Protein AF-0000000070793196 (afdb_homodimer)

Structure (mmCIF, N/CA/C/O backbone):
data_AF-0000000070793196-model_v1
#
loop_
_entity.id
_entity.type
_entity.pdbx_description
1 polymer 'ABC sugar transporter, permease'
#
loop_
_atom_site.group_PDB
_atom_site.id
_atom_site.type_symbol
_atom_site.label_atom_id
_atom_site.label_alt_id
_atom_site.label_comp_id
_atom_site.label_asym_id
_atom_site.label_entity_id
_atom_site.label_seq_id
_atom_site.pdbx_PDB_ins_code
_atom_site.Cartn_x
_atom_site.Cartn_y
_atom_site.Cartn_z
_atom_site.occupancy
_atom_site.B_iso_or_equiv
_atom_site.auth_seq_id
_atom_site.auth_comp_id
_atom_site.auth_asym_id
_atom_site.auth_atom_id
_atom_site.pdbx_PDB_model_num
ATOM 1 N N . MET A 1 1 ? -20.312 14.836 21.078 1 35.72 1 MET A N 1
ATOM 2 C CA . MET A 1 1 ? -19.266 14.695 20.094 1 35.72 1 MET A CA 1
ATOM 3 C C . MET A 1 1 ? -17.906 14.539 20.766 1 35.72 1 MET A C 1
ATOM 5 O O . MET A 1 1 ? -16.875 14.438 20.078 1 35.72 1 MET A O 1
ATOM 9 N N . TYR A 1 2 ? -17.969 14.922 22.125 1 40.03 2 TYR A N 1
ATOM 10 C CA . TYR A 1 2 ? -16.75 15.055 22.922 1 40.03 2 TYR A CA 1
ATOM 11 C C . TYR A 1 2 ? -16.234 13.688 23.359 1 40.03 2 TYR A C 1
ATOM 13 O O . TYR A 1 2 ? -15.117 13.578 23.875 1 40.03 2 TYR A O 1
ATOM 21 N N . LYS A 1 3 ? -17.188 12.766 23.469 1 43.56 3 LYS A N 1
ATOM 22 C CA . LYS A 1 3 ? -16.828 11.516 24.141 1 43.56 3 LYS A CA 1
ATOM 23 C C . LYS A 1 3 ? -15.891 10.688 23.266 1 43.56 3 LYS A C 1
ATOM 25 O O . LYS A 1 3 ? -15.219 9.773 23.766 1 43.56 3 LYS A O 1
ATOM 30 N N . ILE A 1 4 ? -15.938 10.688 22.078 1 51.81 4 ILE A N 1
ATOM 31 C CA . ILE A 1 4 ? -15.281 9.766 21.156 1 51.81 4 ILE A CA 1
ATOM 32 C C . ILE A 1 4 ? -13.781 10.047 21.125 1 51.81 4 ILE A C 1
ATOM 34 O O . ILE A 1 4 ? -12.977 9.125 21 1 51.81 4 ILE A O 1
ATOM 38 N N . HIS A 1 5 ? -13.312 11.266 21.734 1 58.38 5 HIS A N 1
ATOM 39 C CA . HIS A 1 5 ? -11.977 11.805 21.562 1 58.38 5 HIS A CA 1
ATOM 40 C C . HIS A 1 5 ? -11.008 11.25 22.594 1 58.38 5 HIS A C 1
ATOM 42 O O . HIS A 1 5 ? -9.82 11.062 22.312 1 58.38 5 HIS A O 1
ATOM 48 N N . HIS A 1 6 ? -11.57 10.727 23.672 1 59.88 6 HIS A N 1
ATOM 49 C CA . HIS A 1 6 ? -10.641 10.398 24.734 1 59.88 6 HIS A CA 1
ATOM 50 C C . HIS A 1 6 ? -10.031 9.016 24.531 1 59.88 6 HIS A C 1
ATOM 52 O O . HIS A 1 6 ? -8.859 8.797 24.844 1 59.88 6 HIS A O 1
ATOM 58 N N . TYR A 1 7 ? -10.695 8.188 23.922 1 67.62 7 TYR A N 1
ATOM 59 C CA . TYR A 1 7 ? -10.219 6.82 23.75 1 67.62 7 TYR A CA 1
ATOM 60 C C . TYR A 1 7 ? -9.102 6.758 22.719 1 67.62 7 TYR A C 1
ATOM 62 O O . TYR A 1 7 ? -8.133 6.008 22.875 1 67.62 7 TYR A O 1
ATOM 70 N N . PHE A 1 8 ? -9.125 7.664 21.891 1 76.75 8 PHE A N 1
ATOM 71 C CA . PHE A 1 8 ? -8.102 7.68 20.859 1 76.75 8 PHE A CA 1
ATOM 72 C C . PHE A 1 8 ? -6.758 8.102 21.422 1 76.75 8 PHE A C 1
ATOM 74 O O . PHE A 1 8 ? -5.723 7.516 21.109 1 76.75 8 PHE A O 1
ATOM 81 N N . LEU A 1 9 ? -6.863 8.945 22.344 1 81.38 9 LEU A N 1
ATOM 82 C CA . LEU A 1 9 ? -5.648 9.492 22.938 1 81.38 9 LEU A CA 1
ATOM 83 C C . LEU A 1 9 ? -4.957 8.461 23.812 1 81.38 9 LEU A C 1
ATOM 85 O O . LEU A 1 9 ? -3.729 8.359 23.812 1 81.38 9 LEU A O 1
ATOM 89 N N . PHE A 1 10 ? -5.738 7.602 24.422 1 81.56 10 PHE A N 1
ATOM 90 C CA . PHE A 1 10 ? -5.164 6.609 25.312 1 81.56 10 PHE A CA 1
ATOM 91 C C . PHE A 1 10 ? -4.449 5.516 24.531 1 81.56 10 PHE A C 1
ATOM 93 O O . PHE A 1 10 ? -3.41 5.012 24.969 1 81.56 10 PHE A O 1
ATOM 100 N N . GLY A 1 11 ? -4.941 5.23 23.406 1 84.62 11 GLY A N 1
ATOM 101 C CA . GLY A 1 11 ? -4.352 4.191 22.578 1 84.62 11 GLY A CA 1
ATOM 102 C C . GLY A 1 11 ? -2.945 4.531 22.109 1 84.62 11 GLY A C 1
ATOM 103 O O . GLY A 1 11 ? -2.1 3.643 21.984 1 84.62 11 GLY A O 1
ATOM 104 N N . VAL A 1 12 ? -2.754 5.758 21.922 1 92.56 12 VAL A N 1
ATOM 105 C CA . VAL A 1 12 ? -1.45 6.16 21.406 1 92.56 12 VAL A CA 1
ATOM 106 C C . VAL A 1 12 ? -0.551 6.602 22.562 1 92.56 12 VAL A C 1
ATOM 108 O O . VAL A 1 12 ? 0.672 6.453 22.484 1 92.56 12 VAL A O 1
ATOM 111 N N . LEU A 1 13 ? -1.116 7.043 23.625 1 91.56 13 LEU A N 1
ATOM 112 C CA . LEU A 1 13 ? -0.358 7.57 24.75 1 91.56 13 LEU A CA 1
ATOM 113 C C . LEU A 1 13 ? 0.394 6.453 25.469 1 91.56 13 LEU A C 1
ATOM 115 O O . LEU A 1 13 ? 1.535 6.641 25.906 1 91.56 13 LEU A O 1
ATOM 119 N N . VAL A 1 14 ? -0.171 5.316 25.578 1 90.06 14 VAL A N 1
ATOM 120 C CA . VAL A 1 14 ? 0.427 4.203 26.312 1 90.06 14 VAL A CA 1
ATOM 121 C C . VAL A 1 14 ? 1.71 3.756 25.609 1 90.06 14 VAL A C 1
ATOM 123 O O . VAL A 1 14 ? 2.777 3.717 26.219 1 90.06 14 VAL A O 1
ATOM 126 N N . PRO A 1 15 ? 1.575 3.48 24.359 1 92.25 15 PRO A N 1
ATOM 127 C CA . PRO A 1 15 ? 2.826 3.102 23.688 1 92.25 15 PRO A CA 1
ATOM 128 C C . PRO A 1 15 ? 3.852 4.234 23.672 1 92.25 15 PRO A C 1
ATOM 130 O O . PRO A 1 15 ? 5.055 3.982 23.75 1 92.25 15 PRO A O 1
ATOM 133 N N . PHE A 1 16 ? 3.418 5.43 23.594 1 94.94 16 PHE A N 1
ATOM 134 C CA . PHE A 1 16 ? 4.328 6.566 23.547 1 94.94 16 PHE A CA 1
ATOM 135 C C . PHE A 1 16 ? 5.094 6.691 24.859 1 94.94 16 PHE A C 1
ATOM 137 O O . PHE A 1 16 ? 6.324 6.781 24.875 1 94.94 16 PHE A O 1
ATOM 144 N N . ILE A 1 17 ? 4.395 6.625 25.938 1 94.38 17 ILE A N 1
ATOM 145 C CA . ILE A 1 17 ? 5.008 6.754 27.25 1 94.38 17 ILE A CA 1
ATOM 146 C C . ILE A 1 17 ? 5.918 5.559 27.516 1 94.38 17 ILE A C 1
ATOM 148 O O . ILE A 1 17 ? 7.016 5.711 28.062 1 94.38 17 ILE A O 1
ATOM 152 N N . SER A 1 18 ? 5.465 4.41 27.141 1 93.62 18 SER A N 1
ATOM 153 C CA . SER A 1 18 ? 6.27 3.203 27.312 1 93.62 18 SER A CA 1
ATOM 154 C C . SER A 1 18 ? 7.59 3.303 26.562 1 93.62 18 SER A C 1
ATOM 156 O O . SER A 1 18 ? 8.641 2.93 27.078 1 93.62 18 SER A O 1
ATOM 158 N N . LEU A 1 19 ? 7.559 3.828 25.391 1 94.81 19 LEU A N 1
ATOM 159 C CA . LEU A 1 19 ? 8.758 3.938 24.562 1 94.81 19 LEU A CA 1
ATOM 160 C C . LEU A 1 19 ? 9.703 4.992 25.125 1 94.81 19 LEU A C 1
ATOM 162 O O . LEU A 1 19 ? 10.922 4.797 25.141 1 94.81 19 LEU A O 1
ATOM 166 N N . VAL A 1 20 ? 9.133 6.113 25.484 1 96 20 VAL A N 1
ATOM 167 C CA . VAL A 1 20 ? 9.953 7.18 26.062 1 96 20 VAL A CA 1
ATOM 168 C C . VAL A 1 20 ? 10.664 6.664 27.312 1 96 20 VAL A C 1
ATOM 170 O O . VAL A 1 20 ? 11.859 6.91 27.5 1 96 20 VAL A O 1
ATOM 173 N N . SER A 1 21 ? 9.961 5.941 28.125 1 96.25 21 SER A N 1
ATOM 174 C CA . SER A 1 21 ? 10.555 5.363 29.328 1 96.25 21 SER A CA 1
ATOM 175 C C . SER A 1 21 ? 11.648 4.359 28.969 1 96.25 21 SER A C 1
ATOM 177 O O . SER A 1 21 ? 12.727 4.375 29.562 1 96.25 21 SER A O 1
ATOM 179 N N . LEU A 1 22 ? 11.352 3.576 28 1 94.62 22 LEU A N 1
ATOM 180 C CA . LEU A 1 22 ? 12.305 2.559 27.562 1 94.62 22 LEU A CA 1
ATOM 181 C C . LEU A 1 22 ? 13.594 3.201 27.062 1 94.62 22 LEU A C 1
ATOM 183 O O . LEU A 1 22 ? 14.688 2.812 27.484 1 94.62 22 LEU A O 1
ATOM 187 N N . PHE A 1 23 ? 13.5 4.18 26.234 1 96.12 23 PHE A N 1
ATOM 188 C CA . PHE A 1 23 ? 14.68 4.789 25.625 1 96.12 23 PHE A CA 1
ATOM 189 C C . PHE A 1 23 ? 15.414 5.66 26.641 1 96.12 23 PHE A C 1
ATOM 191 O O . PHE A 1 23 ? 16.641 5.812 26.562 1 96.12 23 PHE A O 1
ATOM 198 N N . THR A 1 24 ? 14.695 6.227 27.594 1 95.31 24 THR A N 1
ATOM 199 C CA . THR A 1 24 ? 15.328 7 28.656 1 95.31 24 THR A CA 1
ATOM 200 C C . THR A 1 24 ? 16.219 6.105 29.531 1 95.31 24 THR A C 1
ATOM 202 O O . THR A 1 24 ? 17.281 6.527 29.984 1 95.31 24 THR A O 1
ATOM 205 N N . ILE A 1 25 ? 15.789 4.898 29.719 1 95.31 25 ILE A N 1
ATOM 206 C CA . ILE A 1 25 ? 16.516 3.951 30.547 1 95.31 25 ILE A CA 1
ATOM 207 C C . ILE A 1 25 ? 17.781 3.486 29.828 1 95.31 25 ILE A C 1
ATOM 209 O O . ILE A 1 25 ? 18.844 3.338 30.438 1 95.31 25 ILE A O 1
ATOM 213 N N . PHE A 1 26 ? 17.719 3.383 28.547 1 94.25 26 PHE A N 1
ATOM 214 C CA . PHE A 1 26 ? 18.812 2.764 27.797 1 94.25 26 PHE A CA 1
ATOM 215 C C . PHE A 1 26 ? 19.75 3.822 27.219 1 94.25 26 PHE A C 1
ATOM 217 O O . PHE A 1 26 ? 20.828 3.502 26.734 1 94.25 26 PHE A O 1
ATOM 224 N N . SER A 1 27 ? 19.328 5.078 27.281 1 92.56 27 SER A N 1
ATOM 225 C CA . SER A 1 27 ? 20.156 6.168 26.781 1 92.56 27 SER A CA 1
ATOM 226 C C . SER A 1 27 ? 20.109 7.379 27.703 1 92.56 27 SER A C 1
ATOM 228 O O . SER A 1 27 ? 19.031 7.953 27.922 1 92.56 27 SER A O 1
ATOM 230 N N . SER A 1 28 ? 21.203 7.871 28.094 1 91.31 28 SER A N 1
ATOM 231 C CA . SER A 1 28 ? 21.281 9.016 28.984 1 91.31 28 SER A CA 1
ATOM 232 C C . SER A 1 28 ? 20.984 10.32 28.266 1 91.31 28 SER A C 1
ATOM 234 O O . SER A 1 28 ? 20.594 11.312 28.891 1 91.31 28 SER A O 1
ATOM 236 N N . ASP A 1 29 ? 21.047 10.305 27.016 1 92.12 29 ASP A N 1
ATOM 237 C CA . ASP A 1 29 ? 20.906 11.539 26.25 1 92.12 29 ASP A CA 1
ATOM 238 C C . ASP A 1 29 ? 19.5 11.664 25.672 1 92.12 29 ASP A C 1
ATOM 240 O O . ASP A 1 29 ? 19.203 12.609 24.953 1 92.12 29 ASP A O 1
ATOM 244 N N . PHE A 1 30 ? 18.672 10.727 26.016 1 94.94 30 PHE A N 1
ATOM 245 C CA . PHE A 1 30 ? 17.391 10.68 25.328 1 94.94 30 PHE A CA 1
ATOM 246 C C . PHE A 1 30 ? 16.547 11.898 25.672 1 94.94 30 PHE A C 1
ATOM 248 O O . PHE A 1 30 ? 15.797 12.391 24.844 1 94.94 30 PHE A O 1
ATOM 255 N N . LEU A 1 31 ? 16.672 12.43 26.844 1 94.25 31 LEU A N 1
ATOM 256 C CA . LEU A 1 31 ? 15.797 13.516 27.266 1 94.25 31 LEU A CA 1
ATOM 257 C C . LEU A 1 31 ? 16.438 14.867 27 1 94.25 31 LEU A C 1
ATOM 259 O O . LEU A 1 31 ? 15.914 15.906 27.406 1 94.25 31 LEU A O 1
ATOM 263 N N . THR A 1 32 ? 17.531 14.906 26.281 1 94 32 THR A N 1
ATOM 264 C CA . THR A 1 32 ? 18.188 16.172 25.969 1 94 32 THR A CA 1
ATOM 265 C C . THR A 1 32 ? 17.391 16.953 24.922 1 94 32 THR A C 1
ATOM 267 O O . THR A 1 32 ? 16.578 16.359 24.188 1 94 32 THR A O 1
ATOM 270 N N . LEU A 1 33 ? 17.578 18.172 24.875 1 93.19 33 LEU A N 1
ATOM 271 C CA . LEU A 1 33 ? 16.906 19.047 23.922 1 93.19 33 LEU A CA 1
ATOM 272 C C . LEU A 1 33 ? 17.312 18.719 22.484 1 93.19 33 LEU A C 1
ATOM 274 O O . LEU A 1 33 ? 16.516 18.828 21.562 1 93.19 33 LEU A O 1
ATOM 278 N N . THR A 1 34 ? 18.547 18.359 22.375 1 93.19 34 THR A N 1
ATOM 279 C CA . THR A 1 34 ? 19.047 18 21.062 1 93.19 34 THR A CA 1
ATOM 280 C C . THR A 1 34 ? 18.328 16.781 20.5 1 93.19 34 THR A C 1
ATOM 282 O O . THR A 1 34 ? 17.938 16.766 19.328 1 93.19 34 THR A O 1
ATOM 285 N N . THR A 1 35 ? 18.156 15.812 21.391 1 95.06 35 THR A N 1
ATOM 286 C CA . THR A 1 35 ? 17.453 14.602 20.984 1 95.06 35 THR A CA 1
ATOM 287 C C . THR A 1 35 ? 16 14.914 20.625 1 95.06 35 THR A C 1
ATOM 289 O O . THR A 1 35 ? 15.508 14.477 19.578 1 95.06 35 THR A O 1
ATOM 292 N N . TRP A 1 36 ? 15.336 15.641 21.312 1 95.62 36 TRP A N 1
ATOM 293 C CA . TRP A 1 36 ? 13.922 15.938 21.062 1 95.62 36 TRP A CA 1
ATOM 294 C C . TRP A 1 36 ? 13.766 16.891 19.891 1 95.62 36 TRP A C 1
ATOM 296 O O . TRP A 1 36 ? 12.75 16.859 19.188 1 95.62 36 TRP A O 1
ATOM 306 N N . ALA A 1 37 ? 14.812 17.75 19.719 1 94.69 37 ALA A N 1
ATOM 307 C CA . ALA A 1 37 ? 14.828 18.547 18.484 1 94.69 37 ALA A CA 1
ATOM 308 C C . ALA A 1 37 ? 14.883 17.641 17.25 1 94.69 37 ALA A C 1
ATOM 310 O O . ALA A 1 37 ? 14.18 17.875 16.281 1 94.69 37 ALA A O 1
ATOM 311 N N . SER A 1 38 ? 15.664 16.625 17.391 1 93.56 38 SER A N 1
ATOM 312 C CA . SER A 1 38 ? 15.781 15.656 16.297 1 93.56 38 SER A CA 1
ATOM 313 C C . SER A 1 38 ? 14.484 14.891 16.094 1 93.56 38 SER A C 1
ATOM 315 O O . SER A 1 38 ? 14.086 14.625 14.961 1 93.56 38 SER A O 1
ATOM 317 N N . ILE A 1 39 ? 13.836 14.57 17.141 1 96.06 39 ILE A N 1
ATOM 318 C CA . ILE A 1 39 ? 12.57 13.844 17.078 1 96.06 39 ILE A CA 1
ATOM 319 C C . ILE A 1 39 ? 11.508 14.719 16.406 1 96.06 39 ILE A C 1
ATOM 321 O O . ILE A 1 39 ? 10.789 14.25 15.516 1 96.06 39 ILE A O 1
ATOM 325 N N . LEU A 1 40 ? 11.5 15.961 16.75 1 95.69 40 LEU A N 1
ATOM 326 C CA . LEU A 1 40 ? 10.523 16.875 16.172 1 95.69 40 LEU A CA 1
ATOM 327 C C . LEU A 1 40 ? 10.797 17.094 14.695 1 95.69 40 LEU A C 1
ATOM 329 O O . LEU A 1 40 ? 9.867 17.188 13.891 1 95.69 40 LEU A O 1
ATOM 333 N N . ALA A 1 41 ? 12.062 17.203 14.375 1 93 41 ALA A N 1
ATOM 334 C CA . ALA A 1 41 ? 12.438 17.359 12.977 1 93 41 ALA A CA 1
ATOM 335 C C . ALA A 1 41 ? 12 16.156 12.141 1 93 41 ALA A C 1
ATOM 337 O O . ALA A 1 41 ? 11.398 16.328 11.078 1 93 41 ALA A O 1
ATOM 338 N N . SER A 1 42 ? 12.219 15 12.688 1 92 42 SER A N 1
ATOM 339 C CA . SER A 1 42 ? 11.836 13.773 11.992 1 92 42 SER A CA 1
ATOM 340 C C . SER A 1 42 ? 10.32 13.633 11.906 1 92 42 SER A C 1
ATOM 342 O O . SER A 1 42 ? 9.789 13.203 10.883 1 92 42 SER A O 1
ATOM 344 N N . ALA A 1 43 ? 9.664 13.969 12.898 1 95.69 43 ALA A N 1
ATOM 345 C CA . ALA A 1 43 ? 8.211 13.875 12.953 1 95.69 43 ALA A CA 1
ATOM 346 C C . ALA A 1 43 ? 7.562 14.805 11.922 1 95.69 43 ALA A C 1
ATOM 348 O O . ALA A 1 43 ? 6.547 14.453 11.312 1 95.69 43 ALA A O 1
ATOM 349 N N . SER A 1 44 ? 8.164 15.93 11.758 1 94.62 44 SER A N 1
ATOM 350 C CA . SER A 1 44 ? 7.578 16.906 10.852 1 94.62 44 SER A CA 1
ATOM 351 C C . SER A 1 44 ? 7.664 16.438 9.398 1 94.62 44 SER A C 1
ATOM 353 O O . SER A 1 44 ? 6.789 16.734 8.586 1 94.62 44 SER A O 1
ATOM 355 N N . ASP A 1 45 ? 8.641 15.656 9.062 1 87.44 45 ASP A N 1
ATOM 356 C CA . ASP A 1 45 ? 8.852 15.188 7.699 1 87.44 45 ASP A CA 1
ATOM 357 C C . ASP A 1 45 ? 7.676 14.328 7.227 1 87.44 45 ASP A C 1
ATOM 359 O O . ASP A 1 45 ? 7.031 14.648 6.223 1 87.44 45 ASP A O 1
ATOM 363 N N . ILE A 1 46 ? 7.301 13.398 8.016 1 91.31 46 ILE A N 1
ATOM 364 C CA . ILE A 1 46 ? 6.215 12.508 7.617 1 91.31 46 ILE A CA 1
ATOM 365 C C . ILE A 1 46 ? 4.898 13.016 8.203 1 91.31 46 ILE A C 1
ATOM 367 O O . ILE A 1 46 ? 3.822 12.734 7.668 1 91.31 46 ILE A O 1
ATOM 371 N N . GLY A 1 47 ? 5.023 13.758 9.258 1 97.69 47 GLY A N 1
ATOM 372 C CA . GLY A 1 47 ? 3.844 14.188 9.984 1 97.69 47 GLY A CA 1
ATOM 373 C C . GLY A 1 47 ? 2.93 15.086 9.172 1 97.69 47 GLY A C 1
ATOM 374 O O . GLY A 1 47 ? 1.708 15.047 9.336 1 97.69 47 GLY A O 1
ATOM 375 N N . ILE A 1 48 ? 3.531 15.875 8.352 1 98.31 48 ILE A N 1
ATOM 376 C CA . ILE A 1 48 ? 2.73 16.781 7.527 1 98.31 4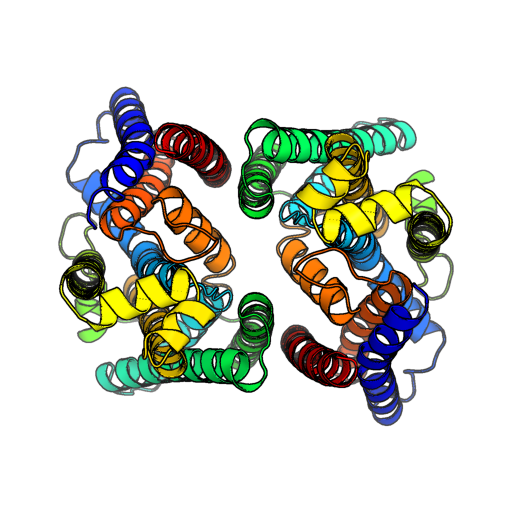8 ILE A CA 1
ATOM 377 C C . ILE A 1 48 ? 1.824 15.969 6.602 1 98.31 48 ILE A C 1
ATOM 379 O O . ILE A 1 48 ? 0.619 16.219 6.531 1 98.31 48 ILE A O 1
ATOM 383 N N . ILE A 1 49 ? 2.377 14.961 6.016 1 97.88 49 ILE A N 1
ATOM 384 C CA . ILE A 1 49 ? 1.592 14.109 5.129 1 97.88 49 ILE A CA 1
ATOM 385 C C . ILE A 1 49 ? 0.523 13.375 5.934 1 97.88 49 ILE A C 1
ATOM 387 O O . ILE A 1 49 ? -0.606 13.203 5.469 1 97.88 49 ILE A O 1
ATOM 391 N N . VAL A 1 50 ? 0.863 12.938 7.105 1 98.62 50 VAL A N 1
ATOM 392 C CA . VAL A 1 50 ? -0.037 12.164 7.957 1 98.62 50 VAL A CA 1
ATOM 393 C C . VAL A 1 50 ? -1.271 13 8.297 1 98.62 50 VAL A C 1
ATOM 395 O O . VAL A 1 50 ? -2.385 12.469 8.359 1 98.62 50 VAL A O 1
ATOM 398 N N . LEU A 1 51 ? -1.073 14.289 8.445 1 98.75 51 LEU A N 1
ATOM 399 C CA . LEU A 1 51 ? -2.188 15.172 8.758 1 98.75 51 LEU A CA 1
ATOM 400 C C . LEU A 1 51 ? -3.188 15.219 7.609 1 98.75 51 LEU A C 1
ATOM 402 O O . LEU A 1 51 ? -4.398 15.172 7.832 1 98.75 51 LEU A O 1
ATOM 406 N N . GLY A 1 52 ? -2.668 15.336 6.395 1 98.62 52 GLY A N 1
ATOM 407 C CA . GLY A 1 52 ? -3.549 15.305 5.238 1 98.62 52 GLY A CA 1
ATOM 408 C C . GLY A 1 52 ? -4.312 14 5.102 1 98.62 52 GLY A C 1
ATOM 409 O O . GLY A 1 52 ? -5.516 14 4.836 1 98.62 52 GLY A O 1
ATOM 410 N N . VAL A 1 53 ? -3.641 12.93 5.312 1 98.62 53 VAL A N 1
ATOM 411 C CA . VAL A 1 53 ? -4.246 11.609 5.211 1 98.62 53 VAL A CA 1
ATOM 412 C C . VAL A 1 53 ? -5.305 11.438 6.297 1 98.62 53 VAL A C 1
ATOM 414 O O . VAL A 1 53 ? -6.359 10.844 6.062 1 98.62 53 VAL A O 1
ATOM 417 N N . THR A 1 54 ? -5.055 11.984 7.477 1 98.44 54 THR A N 1
ATOM 418 C CA . THR A 1 54 ? -6.016 11.906 8.57 1 98.44 54 THR A CA 1
ATOM 419 C C . THR A 1 54 ? -7.316 12.609 8.195 1 98.44 54 THR A C 1
ATOM 421 O O . THR A 1 54 ? -8.406 12.055 8.375 1 98.44 54 THR A O 1
ATOM 424 N N . LEU A 1 55 ? -7.188 13.781 7.652 1 98.69 55 LEU A N 1
ATOM 425 C CA . LEU A 1 55 ? -8.367 14.531 7.234 1 98.69 55 LEU A CA 1
ATOM 426 C C . LEU A 1 55 ? -9.18 13.734 6.215 1 98.69 55 LEU A C 1
ATOM 428 O O . LEU A 1 55 ? -10.406 13.641 6.332 1 98.69 55 LEU A O 1
ATOM 432 N N . LEU A 1 56 ? -8.492 13.242 5.258 1 98.75 56 LEU A N 1
ATOM 433 C CA . LEU A 1 56 ? -9.172 12.539 4.172 1 98.75 56 LEU A CA 1
ATOM 434 C C . LEU A 1 56 ? -9.82 11.258 4.684 1 98.75 56 LEU A C 1
ATOM 436 O O . LEU A 1 56 ? -10.938 10.914 4.273 1 98.75 56 LEU A O 1
ATOM 440 N N . LEU A 1 57 ? -9.141 10.594 5.566 1 98.25 57 LEU A N 1
ATOM 441 C CA . LEU A 1 57 ? -9.688 9.359 6.121 1 98.25 57 LEU A CA 1
ATOM 442 C C . LEU A 1 57 ? -10.914 9.641 6.98 1 98.25 57 LEU A C 1
ATOM 444 O O . LEU A 1 57 ? -11.883 8.883 6.957 1 98.25 57 LEU A O 1
ATOM 448 N N . ILE A 1 58 ? -10.883 10.695 7.734 1 98.06 58 ILE A N 1
ATOM 449 C CA . ILE A 1 58 ? -12.062 11.094 8.508 1 98.06 58 ILE A CA 1
ATOM 450 C C . ILE A 1 58 ? -13.242 11.32 7.562 1 98.06 58 ILE A C 1
ATOM 452 O O . ILE A 1 58 ? -14.383 10.992 7.895 1 98.06 58 ILE A O 1
ATOM 456 N N . GLY A 1 59 ? -12.922 11.852 6.406 1 98.38 59 GLY A N 1
ATOM 457 C CA . GLY A 1 59 ? -13.945 12.078 5.402 1 98.38 59 GLY A CA 1
ATOM 458 C C . GLY A 1 59 ? -14.398 10.805 4.711 1 98.38 59 GLY A C 1
ATOM 459 O O . GLY A 1 59 ? -15.32 10.836 3.889 1 98.38 59 GLY A O 1
ATOM 460 N N . GLY A 1 60 ? -13.75 9.719 4.945 1 97.88 60 GLY A N 1
ATOM 461 C CA . GLY A 1 60 ? -14.188 8.422 4.457 1 97.88 60 GLY A CA 1
ATOM 462 C C . GLY A 1 60 ? -13.508 8.008 3.166 1 97.88 60 GLY A C 1
ATOM 463 O O . GLY A 1 60 ? -14.016 7.148 2.441 1 97.88 60 GLY A O 1
ATOM 464 N N . GLU A 1 61 ? -12.352 8.68 2.846 1 98.19 61 GLU A N 1
ATOM 465 C CA . GLU A 1 61 ? -11.68 8.391 1.581 1 98.19 61 GLU A CA 1
ATOM 466 C C . GLU A 1 61 ? -10.203 8.086 1.801 1 98.19 61 GLU A C 1
ATOM 468 O O . GLU A 1 61 ? -9.625 8.477 2.82 1 98.19 61 GLU A O 1
ATOM 473 N N . PHE A 1 62 ? -9.586 7.336 0.914 1 97.94 62 PHE A N 1
ATOM 474 C CA . PHE A 1 62 ? -8.172 6.992 0.924 1 97.94 62 PHE A CA 1
ATOM 475 C C . PHE A 1 62 ? -7.418 7.762 -0.158 1 97.94 62 PHE A C 1
ATOM 477 O O . PHE A 1 62 ? -7.996 8.117 -1.188 1 97.94 62 PHE A O 1
ATOM 484 N N . ASP A 1 63 ? -6.215 8.016 0.093 1 98.38 63 ASP A N 1
ATOM 485 C CA . ASP A 1 63 ? -5.332 8.539 -0.949 1 98.38 63 ASP A CA 1
ATOM 486 C C . ASP A 1 63 ? -3.986 7.809 -0.94 1 98.38 63 ASP A C 1
ATOM 488 O O . ASP A 1 63 ? -3.082 8.18 -0.188 1 98.38 63 ASP A O 1
ATOM 492 N N . LEU A 1 64 ? -3.779 6.898 -1.849 1 98.38 64 LEU A N 1
ATOM 493 C CA . LEU A 1 64 ? -2.527 6.156 -1.947 1 98.38 64 LEU A CA 1
ATOM 494 C C . LEU A 1 64 ? -1.497 6.93 -2.762 1 98.38 64 LEU A C 1
ATOM 496 O O . LEU A 1 64 ? -0.323 6.551 -2.803 1 98.38 64 LEU A O 1
ATOM 500 N N . SER A 1 65 ? -1.886 8.016 -3.316 1 98.69 65 SER A N 1
ATOM 501 C CA . SER A 1 65 ? -0.983 8.734 -4.211 1 98.69 65 SER A CA 1
ATOM 502 C C . SER A 1 65 ? -0.191 9.797 -3.455 1 98.69 65 SER A C 1
ATOM 504 O O . SER A 1 65 ? 0.618 10.516 -4.047 1 98.69 65 SER A O 1
ATOM 506 N N . VAL A 1 66 ? -0.386 9.891 -2.162 1 98.5 66 VAL A N 1
ATOM 507 C CA . VAL A 1 66 ? 0.201 10.969 -1.378 1 98.5 66 VAL A CA 1
ATOM 508 C C . VAL A 1 66 ? 1.725 10.898 -1.455 1 98.5 66 VAL A C 1
ATOM 510 O O . VAL A 1 66 ? 2.398 11.922 -1.525 1 98.5 66 VAL A O 1
ATOM 513 N N . GLY A 1 67 ? 2.275 9.711 -1.415 1 98.12 67 GLY A N 1
ATOM 514 C CA . GLY A 1 67 ? 3.719 9.562 -1.514 1 98.12 67 GLY A CA 1
ATOM 515 C C . GLY A 1 67 ? 4.273 10 -2.855 1 98.12 67 GLY A C 1
ATOM 516 O O . GLY A 1 67 ? 5.328 10.633 -2.922 1 98.12 67 GLY A O 1
ATOM 517 N N . ALA A 1 68 ? 3.6 9.609 -3.9 1 98.69 68 ALA A N 1
ATOM 518 C CA . ALA A 1 68 ? 4.02 10.008 -5.238 1 98.69 68 ALA A CA 1
ATOM 519 C C . ALA A 1 68 ? 3.869 11.516 -5.43 1 98.69 68 ALA A C 1
ATOM 521 O O . ALA A 1 68 ? 4.711 12.156 -6.066 1 98.69 68 ALA A O 1
ATOM 522 N N . ASN A 1 69 ? 2.77 12.062 -4.926 1 98.75 69 ASN A N 1
ATOM 523 C CA . ASN A 1 69 ? 2.564 13.508 -4.961 1 98.75 69 ASN A CA 1
ATOM 524 C C . ASN A 1 69 ? 3.662 14.242 -4.203 1 98.75 69 ASN A C 1
ATOM 526 O O . ASN A 1 69 ? 4.18 15.258 -4.68 1 98.75 69 ASN A O 1
ATOM 530 N N . PHE A 1 70 ? 4.047 13.727 -3.086 1 98.44 70 PHE A N 1
ATOM 531 C CA . PHE A 1 70 ? 5.16 14.219 -2.283 1 98.44 70 PHE A CA 1
ATOM 532 C C . PHE A 1 70 ? 6.434 14.312 -3.119 1 98.44 70 PHE A C 1
ATOM 534 O O . PHE A 1 70 ? 7.07 15.367 -3.17 1 98.44 70 PHE A O 1
ATOM 541 N N . ALA A 1 71 ? 6.711 13.258 -3.771 1 98.69 71 ALA A N 1
ATOM 542 C CA . ALA A 1 71 ? 7.938 13.188 -4.562 1 98.69 71 ALA A CA 1
ATOM 543 C C . ALA A 1 71 ? 7.863 14.125 -5.77 1 98.69 71 ALA A C 1
ATOM 545 O O . ALA A 1 71 ? 8.781 14.906 -6.012 1 98.69 71 ALA A O 1
ATOM 546 N N . LEU A 1 72 ? 6.758 14.055 -6.488 1 98.75 72 LEU A N 1
ATOM 547 C CA . LEU A 1 72 ? 6.609 14.859 -7.699 1 98.75 72 LEU A CA 1
ATOM 548 C C . LEU A 1 72 ? 6.703 16.344 -7.379 1 98.75 72 LEU A C 1
ATOM 550 O O . LEU A 1 72 ? 7.418 17.094 -8.062 1 98.75 72 LEU A O 1
ATOM 554 N N . SER A 1 73 ? 6.023 16.75 -6.359 1 98.69 73 SER A N 1
ATOM 555 C CA . SER A 1 73 ? 5.98 18.172 -6 1 98.69 73 SER A CA 1
ATOM 556 C C . SER A 1 73 ? 7.336 18.641 -5.488 1 98.69 73 SER A C 1
ATOM 558 O O . SER A 1 73 ? 7.777 19.75 -5.824 1 98.69 73 SER A O 1
ATOM 560 N N . GLY A 1 74 ? 7.98 17.812 -4.672 1 98.38 74 GLY A N 1
ATOM 561 C CA . GLY A 1 74 ? 9.32 18.172 -4.215 1 98.38 74 GLY A CA 1
ATOM 562 C C . GLY A 1 74 ? 10.32 18.281 -5.344 1 98.38 74 GLY A C 1
ATOM 563 O O . GLY A 1 74 ? 11.117 19.234 -5.383 1 98.38 74 GLY A O 1
ATOM 564 N N . LEU A 1 75 ? 10.266 17.359 -6.246 1 98.69 75 LEU A N 1
ATOM 565 C CA . LEU A 1 75 ? 11.18 17.344 -7.379 1 98.69 75 LEU A CA 1
ATOM 566 C C . LEU A 1 75 ? 10.914 18.531 -8.297 1 98.69 75 LEU A C 1
ATOM 568 O O . LEU A 1 75 ? 11.859 19.141 -8.82 1 98.69 75 LEU A O 1
ATOM 572 N N . LEU A 1 76 ? 9.625 18.844 -8.484 1 98.31 76 LEU A N 1
ATOM 573 C CA . LEU A 1 76 ? 9.281 20 -9.305 1 98.31 76 LEU A CA 1
ATOM 574 C C . LEU A 1 76 ? 9.789 21.297 -8.68 1 98.31 76 LEU A C 1
ATOM 576 O O . LEU A 1 76 ? 10.328 22.156 -9.375 1 98.31 76 LEU A O 1
ATOM 580 N N . PHE A 1 77 ? 9.656 21.453 -7.406 1 98.38 77 PHE A N 1
ATOM 581 C CA . PHE A 1 77 ? 10.172 22.609 -6.688 1 98.38 77 PHE A CA 1
ATOM 582 C C . PHE A 1 77 ? 11.672 22.75 -6.887 1 98.38 77 PHE A C 1
ATOM 584 O O . PHE A 1 77 ? 12.172 23.828 -7.203 1 98.38 77 PHE A O 1
ATOM 591 N N . GLY A 1 78 ? 12.359 21.641 -6.668 1 97.62 78 GLY A N 1
ATOM 592 C CA . GLY A 1 78 ? 13.797 21.641 -6.859 1 97.62 78 GLY A CA 1
ATOM 593 C C . GLY A 1 78 ? 14.219 21.984 -8.273 1 97.62 78 GLY A C 1
ATOM 594 O O . GLY A 1 78 ? 15.125 22.797 -8.477 1 97.62 78 GLY A O 1
ATOM 595 N N . SER A 1 79 ? 13.539 21.438 -9.258 1 97.56 79 SER A N 1
ATOM 596 C CA . SER A 1 79 ? 13.867 21.656 -10.664 1 97.56 79 SER A CA 1
ATOM 597 C C . SER A 1 79 ? 13.633 23.109 -11.062 1 97.56 79 SER A C 1
ATOM 599 O O . SER A 1 79 ? 14.438 23.688 -11.789 1 97.56 79 SER A O 1
ATOM 601 N N . LEU A 1 80 ? 12.516 23.656 -10.586 1 97 80 LEU A N 1
ATOM 602 C CA . LEU A 1 80 ? 12.203 25.047 -10.906 1 97 80 LEU A CA 1
ATOM 603 C C . LEU A 1 80 ? 13.203 25.984 -10.242 1 97 80 LEU A C 1
ATOM 605 O O . LEU A 1 80 ? 13.586 27 -10.836 1 97 80 LEU A O 1
ATOM 609 N N . THR A 1 81 ? 13.594 25.594 -9.109 1 94.81 81 THR A N 1
ATOM 610 C CA . THR A 1 81 ? 14.617 26.391 -8.422 1 94.81 81 THR A CA 1
ATOM 611 C C . THR A 1 81 ? 15.938 26.344 -9.188 1 94.81 81 THR A C 1
ATOM 613 O O . THR A 1 81 ? 16.625 27.359 -9.312 1 94.81 81 THR A O 1
ATOM 616 N N . LEU A 1 82 ? 16.266 25.219 -9.648 1 93.75 82 LEU A N 1
ATOM 617 C CA . LEU A 1 82 ? 17.484 25.047 -10.422 1 93.75 82 LEU A CA 1
ATOM 618 C C . LEU A 1 82 ? 17.453 25.875 -11.695 1 93.75 82 LEU A C 1
ATOM 620 O O . LEU A 1 82 ? 18.484 26.359 -12.156 1 93.75 82 LEU A O 1
ATOM 624 N N . LEU A 1 83 ? 16.312 26.031 -12.258 1 94.38 83 LEU A N 1
ATOM 625 C CA . LEU A 1 83 ? 16.141 26.797 -13.492 1 94.38 83 LEU A CA 1
ATOM 626 C C . LEU A 1 83 ? 16.156 28.281 -13.219 1 94.38 83 LEU A C 1
ATOM 628 O O . LEU A 1 83 ? 16.031 29.094 -14.141 1 94.38 83 LEU A O 1
ATOM 632 N N . GLY A 1 84 ? 16.219 28.656 -11.969 1 92.69 84 GLY A N 1
ATOM 633 C CA . GLY A 1 84 ? 16.344 30.062 -11.609 1 92.69 84 GLY A CA 1
ATOM 634 C C . GLY A 1 84 ? 15.016 30.734 -11.328 1 92.69 84 GLY A C 1
ATOM 635 O O . GLY A 1 84 ? 14.953 31.953 -11.133 1 92.69 84 GLY A O 1
ATOM 636 N N . ILE A 1 85 ? 14.047 29.922 -11.328 1 94.69 85 ILE A N 1
ATOM 637 C CA . ILE A 1 85 ? 12.734 30.469 -11.023 1 94.69 85 ILE A CA 1
ATOM 638 C C . ILE A 1 85 ? 12.656 30.859 -9.547 1 94.69 85 ILE A C 1
ATOM 640 O O . ILE A 1 85 ? 13.203 30.141 -8.688 1 94.69 85 ILE A O 1
ATOM 644 N N . ASN A 1 86 ? 11.961 31.953 -9.344 1 95.19 86 ASN A N 1
ATOM 645 C CA . ASN A 1 86 ? 11.758 32.375 -7.961 1 95.19 86 ASN A CA 1
ATOM 646 C C . ASN A 1 86 ? 11.195 31.25 -7.102 1 95.19 86 ASN A C 1
ATOM 648 O O . ASN A 1 86 ? 10.242 30.594 -7.496 1 95.19 86 ASN A O 1
ATOM 652 N N . SER A 1 87 ? 11.805 31.078 -5.977 1 94.88 87 SER A N 1
ATOM 653 C CA . SER A 1 87 ? 11.453 29.953 -5.121 1 94.88 87 SER A CA 1
ATOM 654 C C . SER A 1 87 ? 10.016 30.062 -4.629 1 94.88 87 SER A C 1
ATOM 656 O O . SER A 1 87 ? 9.352 29.047 -4.402 1 94.88 87 SER A O 1
ATOM 658 N N . PHE A 1 88 ? 9.531 31.219 -4.445 1 96.69 88 PHE A N 1
ATOM 659 C CA . PHE A 1 88 ? 8.141 31.391 -4.039 1 96.69 88 PHE A CA 1
ATOM 660 C C . PHE A 1 88 ? 7.195 30.922 -5.141 1 96.69 88 PHE A C 1
ATOM 662 O O . PHE A 1 88 ? 6.18 30.281 -4.863 1 96.69 88 PHE A O 1
ATOM 669 N N . LEU A 1 89 ? 7.523 31.312 -6.336 1 97.38 89 LEU A N 1
ATOM 670 C CA . LEU A 1 89 ? 6.727 30.859 -7.469 1 97.38 89 LEU A CA 1
ATOM 671 C C . LEU A 1 89 ? 6.82 29.344 -7.625 1 97.38 89 LEU A C 1
ATOM 673 O O . LEU A 1 89 ? 5.824 28.672 -7.934 1 97.38 89 LEU A O 1
ATOM 677 N N . ALA A 1 90 ? 8.039 28.828 -7.422 1 98.12 90 ALA A N 1
ATOM 678 C CA . ALA A 1 90 ? 8.234 27.375 -7.488 1 98.12 90 ALA A CA 1
ATOM 679 C C . ALA A 1 90 ? 7.375 26.656 -6.457 1 98.12 90 ALA A C 1
ATOM 681 O O . ALA A 1 90 ? 6.77 25.625 -6.754 1 98.12 90 ALA A O 1
ATOM 682 N N . LEU A 1 91 ? 7.328 27.25 -5.27 1 98.25 91 LEU A N 1
ATOM 683 C CA . LEU A 1 91 ? 6.492 26.688 -4.207 1 98.25 91 LEU A CA 1
ATOM 684 C C . LEU A 1 91 ? 5.023 26.703 -4.609 1 98.25 91 LEU A C 1
ATOM 686 O O . LEU A 1 91 ? 4.324 25.703 -4.457 1 98.25 91 LEU A O 1
ATOM 690 N N . THR A 1 92 ? 4.555 27.781 -5.145 1 98.56 92 THR A N 1
ATOM 691 C CA . THR A 1 92 ? 3.156 27.938 -5.535 1 98.56 92 THR A CA 1
ATOM 692 C C . THR A 1 92 ? 2.791 26.938 -6.629 1 98.56 92 THR A C 1
ATOM 694 O O . THR A 1 92 ? 1.719 26.328 -6.59 1 98.56 92 THR A O 1
ATOM 697 N N . ILE A 1 93 ? 3.689 26.75 -7.555 1 98.5 93 ILE A N 1
ATOM 698 C CA . ILE A 1 93 ? 3.449 25.812 -8.648 1 98.5 93 ILE A CA 1
ATOM 699 C C . ILE A 1 93 ? 3.393 24.391 -8.109 1 98.5 93 ILE A C 1
ATOM 701 O O . ILE A 1 93 ? 2.52 23.609 -8.492 1 98.5 93 ILE A O 1
ATOM 705 N N . ALA A 1 94 ? 4.336 24.062 -7.23 1 98.62 94 ALA A N 1
ATOM 706 C CA . ALA A 1 94 ? 4.348 22.734 -6.625 1 98.62 94 ALA A CA 1
ATOM 707 C C . ALA A 1 94 ? 3.053 22.469 -5.867 1 98.62 94 ALA A C 1
ATOM 709 O O . ALA A 1 94 ? 2.477 21.375 -5.977 1 98.62 94 ALA A O 1
ATOM 710 N N . LEU A 1 95 ? 2.6 23.438 -5.102 1 98.75 95 LEU A N 1
ATOM 711 C CA . LEU A 1 95 ? 1.364 23.281 -4.344 1 98.75 95 LEU A CA 1
ATOM 712 C C . LEU A 1 95 ? 0.162 23.188 -5.277 1 98.75 95 LEU A C 1
ATOM 714 O O . LEU A 1 95 ? -0.777 22.438 -5.012 1 98.75 95 LEU A O 1
ATOM 718 N N . ALA A 1 96 ? 0.176 23.938 -6.371 1 98.81 96 ALA A N 1
ATOM 719 C CA . ALA A 1 96 ? -0.898 23.891 -7.359 1 98.81 96 ALA A CA 1
ATOM 720 C C . ALA A 1 96 ? -0.988 22.5 -7.996 1 98.81 96 ALA A C 1
ATOM 722 O O . ALA A 1 96 ? -2.084 22 -8.266 1 98.81 96 ALA A O 1
ATOM 723 N N . ILE A 1 97 ? 0.161 21.938 -8.25 1 98.5 97 ILE A N 1
ATOM 724 C CA . ILE A 1 97 ? 0.185 20.578 -8.812 1 98.5 97 ILE A CA 1
ATOM 725 C C . ILE A 1 97 ? -0.418 19.594 -7.816 1 98.5 97 ILE A C 1
ATOM 727 O O . ILE A 1 97 ? -1.177 18.703 -8.203 1 98.5 97 ILE A O 1
ATOM 731 N N . GLY A 1 98 ? -0 19.734 -6.539 1 98.75 98 GLY A N 1
ATOM 732 C CA . GLY A 1 98 ? -0.614 18.906 -5.512 1 98.75 98 GLY A CA 1
ATOM 733 C C . GLY A 1 98 ? -2.123 19.047 -5.449 1 98.75 98 GLY A C 1
ATOM 734 O O . GLY A 1 98 ? -2.844 18.062 -5.324 1 98.75 98 GLY A O 1
ATOM 735 N N . ALA A 1 99 ? -2.566 20.266 -5.582 1 98.88 99 ALA A N 1
ATOM 736 C CA . ALA A 1 99 ? -4 20.547 -5.594 1 98.88 99 ALA A CA 1
ATOM 737 C C . ALA A 1 99 ? -4.672 19.906 -6.801 1 98.88 99 ALA A C 1
ATOM 739 O O . ALA A 1 99 ? -5.773 19.359 -6.688 1 98.88 99 ALA A O 1
ATOM 740 N N . CYS A 1 100 ? -4.043 19.969 -7.906 1 98.88 100 CYS A N 1
ATOM 741 C CA . CYS A 1 100 ? -4.578 19.391 -9.133 1 98.88 100 CYS A CA 1
ATOM 742 C C . CYS A 1 100 ? -4.707 17.875 -9.023 1 98.88 100 CYS A C 1
ATOM 744 O O . CYS A 1 100 ? -5.703 17.297 -9.461 1 98.88 100 CYS A O 1
ATOM 746 N N . ILE A 1 101 ? -3.723 17.281 -8.469 1 98.88 101 ILE A N 1
ATOM 747 C CA . ILE A 1 101 ? -3.766 15.836 -8.273 1 98.88 101 ILE A CA 1
ATOM 748 C C . ILE A 1 101 ? -4.934 15.477 -7.355 1 98.88 101 ILE A C 1
ATOM 750 O O . ILE A 1 101 ? -5.684 14.539 -7.641 1 98.88 101 ILE A O 1
ATOM 754 N N . GLY A 1 102 ? -5.059 16.25 -6.242 1 98.88 102 GLY A N 1
ATOM 755 C CA . GLY A 1 102 ? -6.211 16.031 -5.375 1 98.88 102 GLY A CA 1
ATOM 756 C C . GLY A 1 102 ? -7.535 16.219 -6.09 1 98.88 102 GLY A C 1
ATOM 757 O O . GLY A 1 102 ? -8.469 15.445 -5.891 1 98.88 102 GLY A O 1
ATOM 758 N N . LEU A 1 103 ? -7.582 17.219 -6.934 1 98.81 103 LEU A N 1
ATOM 759 C CA . LEU A 1 103 ? -8.797 17.516 -7.691 1 98.81 103 LEU A CA 1
ATOM 760 C C . LEU A 1 103 ? -9.133 16.375 -8.641 1 98.81 103 LEU A C 1
ATOM 762 O O . LEU A 1 103 ? -10.297 15.984 -8.758 1 98.81 103 LEU A O 1
ATOM 766 N N . ILE A 1 104 ? -8.211 15.852 -9.305 1 98.75 104 ILE A N 1
ATOM 767 C CA . ILE A 1 104 ? -8.414 14.773 -10.266 1 98.75 104 ILE A CA 1
ATOM 768 C C . ILE A 1 104 ? -8.859 13.508 -9.531 1 98.75 104 ILE A C 1
ATOM 770 O O . ILE A 1 104 ? -9.781 12.82 -9.969 1 98.75 104 ILE A O 1
ATOM 774 N N . ASN A 1 105 ? -8.203 13.227 -8.438 1 98.81 105 ASN A N 1
ATOM 775 C CA . ASN A 1 105 ? -8.594 12.07 -7.637 1 98.81 105 ASN A CA 1
ATOM 776 C C . ASN A 1 105 ? -10.031 12.188 -7.145 1 98.81 105 ASN A C 1
ATOM 778 O O . ASN A 1 105 ? -10.797 11.219 -7.203 1 98.81 105 ASN A O 1
ATOM 782 N N . ALA A 1 106 ? -10.367 13.383 -6.699 1 98.81 106 ALA A N 1
ATOM 783 C CA . ALA A 1 106 ? -11.742 13.617 -6.25 1 98.81 106 ALA A CA 1
ATOM 784 C C . ALA A 1 106 ? -12.727 13.453 -7.402 1 98.81 106 ALA A C 1
ATOM 786 O O . ALA A 1 106 ? -13.766 12.805 -7.25 1 98.81 106 ALA A O 1
ATOM 787 N N . ALA A 1 107 ? -12.391 14 -8.492 1 98.62 107 ALA A N 1
ATOM 788 C CA . ALA A 1 107 ? -13.281 13.953 -9.656 1 98.62 107 ALA A CA 1
ATOM 789 C C . ALA A 1 107 ? -13.523 12.516 -10.094 1 98.62 107 ALA A C 1
ATOM 791 O O . ALA A 1 107 ? -14.672 12.117 -10.336 1 98.62 107 ALA A O 1
ATOM 792 N N . CYS A 1 108 ? -12.477 11.758 -10.203 1 98.19 108 CYS A N 1
ATOM 793 C CA . CYS A 1 108 ? -12.609 10.367 -10.625 1 98.19 108 CYS A CA 1
ATOM 794 C C . CYS A 1 108 ? -13.414 9.562 -9.609 1 98.19 108 CYS A C 1
ATOM 796 O O . CYS A 1 108 ? -14.258 8.75 -9.984 1 98.19 108 CYS A O 1
ATOM 798 N N . THR A 1 109 ? -13.133 9.82 -8.352 1 98.12 109 THR A N 1
ATOM 799 C CA . THR A 1 109 ? -13.82 9.086 -7.293 1 98.12 109 THR A CA 1
ATOM 800 C C . THR A 1 109 ? -15.305 9.43 -7.281 1 98.12 109 THR A C 1
ATOM 802 O O . THR A 1 109 ? -16.156 8.531 -7.207 1 98.12 109 THR A O 1
ATOM 805 N N . VAL A 1 110 ? -15.609 10.711 -7.41 1 97.5 110 VAL A N 1
ATOM 806 C CA . VAL A 1 110 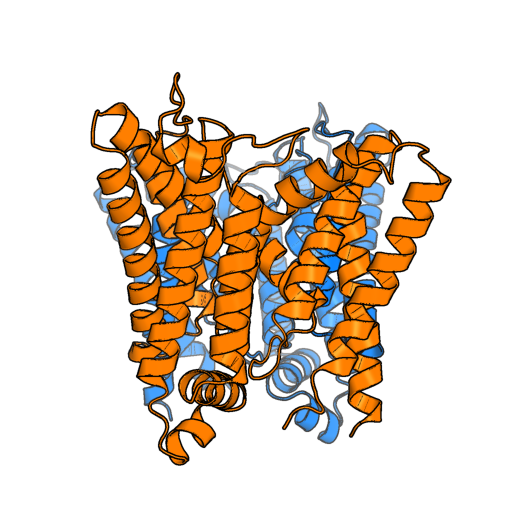? -16.969 11.188 -7.211 1 97.5 110 VAL A CA 1
ATOM 807 C C . VAL A 1 110 ? -17.781 10.969 -8.484 1 97.5 110 VAL A C 1
ATOM 809 O O . VAL A 1 110 ? -18.922 10.477 -8.43 1 97.5 110 VAL A O 1
ATOM 812 N N . PHE A 1 111 ? -17.234 11.219 -9.578 1 96.38 111 PHE A N 1
ATOM 813 C CA . PHE A 1 111 ? -18.031 11.25 -10.797 1 96.38 111 PHE A CA 1
ATOM 814 C C . PHE A 1 111 ? -18.078 9.875 -11.453 1 96.38 111 PHE A C 1
ATOM 816 O O . PHE A 1 111 ? -19.078 9.508 -12.078 1 96.38 111 PHE A O 1
ATOM 823 N N . PHE A 1 112 ? -17.016 9.109 -11.32 1 95.44 112 PHE A N 1
ATOM 824 C CA . PHE A 1 112 ? -17.016 7.777 -11.914 1 95.44 112 PHE A CA 1
ATOM 825 C C . PHE A 1 112 ? -17.422 6.727 -10.891 1 95.44 112 PHE A C 1
ATOM 827 O O . PHE A 1 112 ? -17.562 5.551 -11.227 1 95.44 112 PHE A O 1
ATOM 834 N N . LYS A 1 113 ? -17.547 7.188 -9.641 1 94.88 113 LYS A N 1
ATOM 835 C CA . LYS A 1 113 ? -18.016 6.344 -8.547 1 94.88 113 LYS A CA 1
ATOM 836 C C . LYS A 1 113 ? -17.078 5.16 -8.328 1 94.88 113 LYS A C 1
ATOM 838 O O . LYS A 1 113 ? -17.531 4.035 -8.117 1 94.88 113 LYS A O 1
ATOM 843 N N . ILE A 1 114 ? -15.797 5.422 -8.602 1 95.88 114 ILE A N 1
ATOM 844 C CA . ILE A 1 114 ? -14.75 4.449 -8.32 1 95.88 114 ILE A CA 1
ATOM 845 C C . ILE A 1 114 ? -14.25 4.637 -6.887 1 95.88 114 ILE A C 1
ATOM 847 O O . ILE A 1 114 ? -14.031 5.766 -6.441 1 95.88 114 ILE A O 1
ATOM 851 N N . PRO A 1 115 ? -14.117 3.506 -6.133 1 96.12 115 PRO A N 1
ATOM 852 C CA . PRO A 1 115 ? -13.539 3.67 -4.797 1 96.12 115 PRO A CA 1
ATOM 853 C C . PRO A 1 115 ? -12.211 4.426 -4.816 1 96.12 115 PRO A C 1
ATOM 855 O O . PRO A 1 115 ? -11.375 4.188 -5.688 1 96.12 115 PRO A O 1
ATOM 858 N N . SER A 1 116 ? -12.086 5.328 -3.914 1 98.19 116 SER A N 1
ATOM 859 C CA . SER A 1 116 ? -10.922 6.207 -3.895 1 98.19 116 SER A CA 1
ATOM 860 C C . SER A 1 116 ? -9.625 5.406 -3.805 1 98.19 116 SER A C 1
ATOM 862 O O . SER A 1 116 ? -8.602 5.809 -4.355 1 98.19 116 SER A O 1
ATOM 864 N N . PHE A 1 117 ? -9.719 4.27 -3.137 1 97.75 117 PHE A N 1
ATOM 865 C CA . PHE A 1 117 ? -8.539 3.422 -3.021 1 97.75 117 PHE A CA 1
ATOM 866 C C . PHE A 1 117 ? -7.988 3.066 -4.398 1 97.75 117 PHE A C 1
ATOM 868 O O . PHE A 1 117 ? -6.781 3.154 -4.633 1 97.75 117 PHE A O 1
ATOM 875 N N . ILE A 1 118 ? -8.781 2.695 -5.289 1 97.56 118 ILE A N 1
ATOM 876 C CA . ILE A 1 118 ? -8.406 2.26 -6.629 1 97.56 118 ILE A CA 1
ATOM 877 C C . ILE A 1 118 ? -7.945 3.461 -7.449 1 97.56 118 ILE A C 1
ATOM 879 O O . ILE A 1 118 ? -6.918 3.398 -8.133 1 97.56 118 ILE A O 1
ATOM 883 N N . VAL A 1 119 ? -8.719 4.566 -7.352 1 98.38 119 VAL A N 1
ATOM 884 C CA . VAL A 1 119 ? -8.383 5.77 -8.102 1 98.38 119 VAL A CA 1
ATOM 885 C C . VAL A 1 119 ? -6.977 6.234 -7.73 1 98.38 119 VAL A C 1
ATOM 887 O O . VAL A 1 119 ? -6.152 6.508 -8.609 1 98.38 119 VAL A O 1
ATOM 890 N N . THR A 1 120 ? -6.75 6.227 -6.453 1 98.69 120 THR A N 1
ATOM 891 C CA . THR A 1 120 ? -5.496 6.82 -6 1 98.69 120 THR A CA 1
ATOM 892 C C . THR A 1 120 ? -4.348 5.828 -6.137 1 98.69 120 THR A C 1
ATOM 894 O O . THR A 1 120 ? -3.182 6.223 -6.211 1 98.69 120 THR A O 1
ATOM 897 N N . LEU A 1 121 ? -4.637 4.543 -6.133 1 98.19 121 LEU A N 1
ATOM 898 C CA . LEU A 1 121 ? -3.621 3.574 -6.527 1 98.19 121 LEU A CA 1
ATOM 899 C C . LEU A 1 121 ? -3.193 3.797 -7.973 1 98.19 121 LEU A C 1
ATOM 901 O O . LEU A 1 121 ? -1.997 3.836 -8.273 1 98.19 121 LEU A O 1
ATOM 905 N N . GLY A 1 122 ? -4.18 3.904 -8.812 1 98.38 122 GLY A N 1
ATOM 906 C CA . GLY A 1 122 ? -3.873 4.227 -10.195 1 98.38 122 GLY A CA 1
ATOM 907 C C . GLY A 1 122 ? -3.088 5.516 -10.352 1 98.38 122 GLY A C 1
ATOM 908 O O . GLY A 1 122 ? -2.107 5.566 -11.094 1 98.38 122 GLY A O 1
ATOM 909 N N . SER A 1 123 ? -3.537 6.535 -9.625 1 98.62 123 SER A N 1
ATOM 910 C CA . SER A 1 123 ? -2.857 7.824 -9.656 1 98.62 123 SER A CA 1
ATOM 911 C C . SER A 1 123 ? -1.419 7.703 -9.164 1 98.62 123 SER A C 1
ATOM 913 O O . SER A 1 123 ? -0.513 8.328 -9.727 1 98.62 123 SER A O 1
ATOM 915 N N . MET A 1 124 ? -1.229 6.945 -8.117 1 98.5 124 MET A N 1
ATOM 916 C CA . MET A 1 124 ? 0.116 6.719 -7.594 1 98.5 124 MET A CA 1
ATOM 917 C C . MET A 1 124 ? 1.025 6.129 -8.664 1 98.5 124 MET A C 1
ATOM 919 O O . MET A 1 124 ? 2.148 6.602 -8.859 1 98.5 124 MET A O 1
ATOM 923 N N . LEU A 1 125 ? 0.546 5.141 -9.359 1 98.19 125 LEU A N 1
ATOM 924 C CA . LEU A 1 125 ? 1.336 4.473 -10.391 1 98.19 125 LEU A CA 1
ATOM 925 C C . LEU A 1 125 ? 1.651 5.422 -11.539 1 98.19 125 LEU A C 1
ATOM 927 O O . LEU A 1 125 ? 2.791 5.484 -12.008 1 98.19 125 LEU A O 1
ATOM 931 N N . ILE A 1 126 ? 0.694 6.172 -11.914 1 98.5 126 ILE A N 1
ATOM 932 C CA . ILE A 1 126 ? 0.875 7.125 -13 1 98.5 126 ILE A CA 1
ATOM 933 C C . ILE A 1 126 ? 1.896 8.188 -12.594 1 98.5 126 ILE A C 1
ATOM 935 O O . ILE A 1 126 ? 2.816 8.492 -13.359 1 98.5 126 ILE A O 1
ATOM 939 N N . LEU A 1 127 ? 1.741 8.703 -11.414 1 98.75 127 LEU A N 1
ATOM 940 C CA . LEU A 1 127 ? 2.637 9.75 -10.945 1 98.75 127 LEU A CA 1
ATOM 941 C C . LEU A 1 127 ? 4.062 9.234 -10.812 1 98.75 127 LEU A C 1
ATOM 943 O O . LEU A 1 127 ? 5.02 9.938 -11.156 1 98.75 127 LEU A O 1
ATOM 947 N N . ARG A 1 128 ? 4.223 8.055 -10.297 1 98.25 128 ARG A N 1
ATOM 948 C CA . ARG A 1 128 ? 5.555 7.465 -10.172 1 98.25 128 ARG A CA 1
ATOM 949 C C . ARG A 1 128 ? 6.223 7.324 -11.531 1 98.25 128 ARG A C 1
ATOM 951 O O . ARG A 1 128 ? 7.426 7.559 -11.664 1 98.25 128 ARG A O 1
ATOM 958 N N . SER A 1 129 ? 5.422 6.93 -12.492 1 97.88 129 SER A N 1
ATOM 959 C CA . SER A 1 129 ? 5.934 6.848 -13.852 1 97.88 129 SER A CA 1
ATOM 960 C C . SER A 1 129 ? 6.375 8.219 -14.359 1 97.88 129 SER A C 1
ATOM 962 O O . SER A 1 129 ? 7.453 8.352 -14.945 1 97.88 129 SER A O 1
ATOM 964 N N . LEU A 1 130 ? 5.605 9.18 -14.148 1 98.06 130 LEU A N 1
ATOM 965 C CA . LEU A 1 130 ? 5.918 10.523 -14.602 1 98.06 130 LEU A CA 1
ATOM 966 C C . LEU A 1 130 ? 7.195 11.039 -13.945 1 98.06 130 LEU A C 1
ATOM 968 O O . LEU A 1 130 ? 7.992 11.727 -14.578 1 98.06 130 LEU A O 1
ATOM 972 N N . ILE A 1 131 ? 7.359 10.719 -12.688 1 98.5 131 ILE A N 1
ATOM 973 C CA . ILE A 1 131 ? 8.547 11.117 -11.945 1 98.5 131 ILE A CA 1
ATOM 974 C C . ILE A 1 131 ? 9.789 10.516 -12.594 1 98.5 131 ILE A C 1
ATOM 976 O O . ILE A 1 131 ? 10.773 11.219 -12.844 1 98.5 131 ILE A O 1
ATOM 980 N N . LEU A 1 132 ? 9.703 9.273 -12.906 1 97.56 132 LEU A N 1
ATOM 981 C CA . LEU A 1 132 ? 10.852 8.594 -13.492 1 97.56 132 LEU A CA 1
ATOM 982 C C . LEU A 1 132 ? 11.125 9.094 -14.906 1 97.56 132 LEU A C 1
ATOM 984 O O . LEU A 1 132 ? 12.281 9.258 -15.305 1 97.56 132 LEU A O 1
ATOM 988 N N . LEU A 1 133 ? 10.062 9.305 -15.664 1 96.88 133 LEU A N 1
ATOM 989 C CA . LEU A 1 133 ? 10.211 9.836 -17.016 1 96.88 133 LEU A CA 1
ATOM 990 C C . LEU A 1 133 ? 10.844 11.219 -16.984 1 96.88 133 LEU A C 1
ATOM 992 O O . LEU A 1 133 ? 11.68 11.547 -17.828 1 96.88 133 LEU A O 1
ATOM 996 N N . TYR A 1 134 ? 10.469 11.945 -15.969 1 96.12 134 TYR A N 1
ATOM 997 C CA . TYR A 1 134 ? 10.938 13.32 -15.836 1 96.12 134 TYR A CA 1
ATOM 998 C C . TYR A 1 134 ? 12.383 13.359 -15.359 1 96.12 134 TYR A C 1
ATOM 1000 O O . TYR A 1 134 ? 13.195 14.117 -15.891 1 96.12 134 TYR A O 1
ATOM 1008 N N . THR A 1 135 ? 12.781 12.547 -14.406 1 97.38 135 THR A N 1
ATOM 1009 C CA . THR A 1 135 ? 14.086 12.625 -13.758 1 97.38 135 THR A CA 1
ATOM 1010 C C . THR A 1 135 ? 15.078 11.664 -14.414 1 97.38 135 THR A C 1
ATOM 1012 O O . THR A 1 135 ? 16.281 11.742 -14.164 1 97.38 135 THR A O 1
ATOM 1015 N N . GLN A 1 136 ? 14.5 10.758 -15.211 1 96.5 136 GLN A N 1
ATOM 1016 C CA . GLN A 1 136 ? 15.297 9.68 -15.797 1 96.5 136 GLN A CA 1
ATOM 1017 C C . GLN A 1 136 ? 16 8.875 -14.711 1 96.5 136 GLN A C 1
ATOM 1019 O O . GLN A 1 136 ? 17.141 8.445 -14.898 1 96.5 136 GLN A O 1
ATOM 1024 N N . GLY A 1 137 ? 15.352 8.875 -13.562 1 95.62 137 GLY A N 1
ATOM 1025 C CA . GLY A 1 137 ? 15.836 8.047 -12.469 1 95.62 137 GLY A CA 1
ATOM 1026 C C . GLY A 1 137 ? 16.922 8.719 -11.648 1 95.62 137 GLY A C 1
ATOM 1027 O O . GLY A 1 137 ? 17.484 8.109 -10.734 1 95.62 137 GLY A O 1
ATOM 1028 N N . LEU A 1 138 ? 17.172 9.961 -11.891 1 97.25 138 LEU A N 1
ATOM 1029 C CA . LEU A 1 138 ? 18.234 10.68 -11.195 1 97.25 138 LEU A CA 1
ATOM 1030 C C . LEU A 1 138 ? 17.656 11.648 -10.172 1 97.25 138 LEU A C 1
ATOM 1032 O O . LEU A 1 138 ? 16.578 12.219 -10.383 1 97.25 138 LEU A O 1
ATOM 1036 N N . PRO A 1 139 ? 18.375 11.859 -9.117 1 98 139 PRO A N 1
ATOM 1037 C CA . PRO A 1 139 ? 17.906 12.844 -8.133 1 98 139 PRO A CA 1
ATOM 1038 C C . PRO A 1 139 ? 18.016 14.281 -8.641 1 98 139 PRO A C 1
ATOM 1040 O O . PRO A 1 139 ? 18.781 14.547 -9.57 1 98 139 PRO A O 1
ATOM 1043 N N . VAL A 1 140 ? 17.234 15.117 -8.055 1 97.88 140 VAL A N 1
ATOM 1044 C CA . VAL A 1 140 ? 17.359 16.562 -8.266 1 97.88 140 VAL A CA 1
ATOM 1045 C C . VAL A 1 140 ? 17.984 17.203 -7.027 1 97.88 140 VAL A C 1
ATOM 1047 O O . VAL A 1 140 ? 17.531 16.969 -5.902 1 97.88 140 VAL A O 1
ATOM 1050 N N . SER A 1 141 ? 19.031 17.938 -7.254 1 97.38 141 SER A N 1
ATOM 1051 C CA . SER A 1 141 ? 19.75 18.547 -6.141 1 97.38 141 SER A CA 1
ATOM 1052 C C . SER A 1 141 ? 20.109 20 -6.445 1 97.38 141 SER A C 1
ATOM 1054 O O . SER A 1 141 ? 20.344 20.359 -7.605 1 97.38 141 SER A O 1
ATOM 1056 N N . VAL A 1 142 ? 20.094 20.719 -5.406 1 94.56 142 VAL A N 1
ATOM 1057 C CA . VAL A 1 142 ? 20.594 22.094 -5.5 1 94.56 142 VAL A CA 1
ATOM 1058 C C . VAL A 1 142 ? 21.797 22.266 -4.574 1 94.56 142 VAL A C 1
ATOM 1060 O O . VAL A 1 142 ? 21.906 21.594 -3.553 1 94.56 142 VAL A O 1
ATOM 1063 N N . GLU A 1 143 ? 22.578 23.172 -4.934 1 91 143 GLU A N 1
ATOM 1064 C CA . GLU A 1 143 ? 23.812 23.359 -4.168 1 91 143 GLU A CA 1
ATOM 1065 C C . GLU A 1 143 ? 23.562 24.266 -2.955 1 91 143 GLU A C 1
ATOM 1067 O O . GLU A 1 143 ? 24.078 23.984 -1.866 1 91 143 GLU A O 1
ATOM 1072 N N . ASP A 1 144 ? 22.766 25.344 -3.199 1 87.75 144 ASP A N 1
ATOM 1073 C CA . ASP A 1 144 ? 22.609 26.328 -2.129 1 87.75 144 ASP A CA 1
ATOM 1074 C C . ASP A 1 144 ? 21.156 26.391 -1.657 1 87.75 144 ASP A C 1
ATOM 1076 O O . ASP A 1 144 ? 20.234 26.266 -2.461 1 87.75 144 ASP A O 1
ATOM 1080 N N . THR A 1 145 ? 21.062 26.641 -0.363 1 88.56 145 THR A N 1
ATOM 1081 C CA . THR A 1 145 ? 19.766 26.891 0.224 1 88.56 145 THR A CA 1
ATOM 1082 C C . THR A 1 145 ? 19.359 28.359 0.043 1 88.56 145 THR A C 1
ATOM 1084 O O . THR A 1 145 ? 20.172 29.25 0.261 1 88.56 145 THR A O 1
ATOM 1087 N N . ASN A 1 146 ? 18.156 28.531 -0.417 1 91.31 146 ASN A N 1
ATOM 1088 C CA . ASN A 1 146 ? 17.656 29.906 -0.536 1 91.31 146 ASN A CA 1
ATOM 1089 C C . ASN A 1 146 ? 16.75 30.281 0.631 1 91.31 146 ASN A C 1
ATOM 1091 O O . ASN A 1 146 ? 16.562 29.484 1.556 1 91.31 146 ASN A O 1
ATOM 1095 N N . GLY A 1 147 ? 16.266 31.484 0.637 1 91.75 147 GLY A N 1
ATOM 1096 C CA . GLY A 1 147 ? 15.477 32 1.746 1 91.75 147 GLY A CA 1
ATOM 1097 C C . GLY A 1 147 ? 14.203 31.219 1.98 1 91.75 147 GLY A C 1
ATOM 1098 O O . GLY A 1 147 ? 13.844 30.922 3.125 1 91.75 147 GLY A O 1
ATOM 1099 N N . VAL A 1 148 ? 13.516 30.906 0.956 1 94.31 148 VAL A N 1
ATOM 1100 C CA . VAL A 1 148 ? 12.266 30.156 1.061 1 94.31 148 VAL A CA 1
ATOM 1101 C C . VAL A 1 148 ? 12.539 28.766 1.651 1 94.31 148 VAL A C 1
ATOM 1103 O O . VAL A 1 148 ? 11.805 28.312 2.535 1 94.31 148 VAL A O 1
ATOM 1106 N N . MET A 1 149 ? 13.578 28.156 1.211 1 94.94 149 MET A N 1
ATOM 1107 C CA . MET A 1 149 ? 13.945 26.844 1.714 1 94.94 149 MET A CA 1
ATOM 1108 C C . MET A 1 149 ? 14.281 26.891 3.199 1 94.94 149 MET A C 1
ATOM 1110 O O . MET A 1 149 ? 13.938 25.984 3.955 1 94.94 149 MET A O 1
ATOM 1114 N N . GLN A 1 150 ? 14.914 27.984 3.568 1 93.75 150 GLN A N 1
ATOM 1115 C CA . GLN A 1 150 ? 15.266 28.156 4.973 1 93.75 150 GLN A CA 1
ATOM 1116 C C . GLN A 1 150 ? 14.016 28.297 5.84 1 93.75 150 GLN A C 1
ATOM 1118 O O . GLN A 1 150 ? 13.953 27.75 6.941 1 93.75 150 GLN A O 1
ATOM 1123 N N . VAL A 1 151 ? 13.062 29 5.328 1 94.69 151 VAL A N 1
ATOM 1124 C CA . VAL A 1 151 ? 11.82 29.219 6.062 1 94.69 151 VAL A CA 1
ATOM 1125 C C . VAL A 1 151 ? 11.047 27.891 6.145 1 94.69 151 VAL A C 1
ATOM 1127 O O . VAL A 1 151 ? 10.414 27.609 7.164 1 94.69 151 VAL A O 1
ATOM 1130 N N . LEU A 1 152 ? 11.148 27.125 5.172 1 94.94 152 LEU A N 1
ATOM 1131 C CA . LEU A 1 152 ? 10.359 25.891 5.082 1 94.94 152 LEU A CA 1
ATOM 1132 C C . LEU A 1 152 ? 10.969 24.781 5.93 1 94.94 152 LEU A C 1
ATOM 1134 O O . LEU A 1 152 ? 10.25 24.031 6.594 1 94.94 152 LEU A O 1
ATOM 1138 N N . ALA A 1 153 ? 12.305 24.656 5.922 1 91.94 153 ALA A N 1
ATOM 1139 C CA . ALA A 1 153 ? 12.898 23.5 6.59 1 91.94 153 ALA A CA 1
ATOM 1140 C C . ALA A 1 153 ? 14.328 23.797 7.035 1 91.94 153 ALA A C 1
ATOM 1142 O O . ALA A 1 153 ? 15.156 22.891 7.113 1 91.94 153 ALA A O 1
ATOM 1143 N N . GLY A 1 154 ? 14.625 25 7.234 1 91.19 154 GLY A N 1
ATOM 1144 C CA . GLY A 1 154 ? 15.945 25.375 7.711 1 91.19 154 GLY A CA 1
ATOM 1145 C C . GLY A 1 154 ? 16.172 25.016 9.172 1 91.19 154 GLY A C 1
ATOM 1146 O O . GLY A 1 154 ? 15.219 24.797 9.922 1 91.19 154 GLY A O 1
ATOM 1147 N N . GLU A 1 155 ? 17.453 24.891 9.523 1 90.81 155 GLU A N 1
ATOM 1148 C CA . GLU A 1 155 ? 17.797 24.609 10.914 1 90.81 155 GLU A CA 1
ATOM 1149 C C . GLU A 1 155 ? 17.688 25.859 11.781 1 90.81 155 GLU A C 1
ATOM 1151 O O . GLU A 1 155 ? 18.281 26.891 11.469 1 90.81 155 GLU A O 1
ATOM 1156 N N . LEU A 1 156 ? 16.922 25.703 12.797 1 89.69 156 LEU A N 1
ATOM 1157 C CA . LEU A 1 156 ? 16.734 26.828 13.719 1 89.69 156 LEU A CA 1
ATOM 1158 C C . LEU A 1 156 ? 17.719 26.75 14.883 1 89.69 156 LEU A C 1
ATOM 1160 O O . LEU A 1 156 ? 18.312 27.75 15.258 1 89.69 156 LEU A O 1
ATOM 1164 N N . SER A 1 157 ? 17.781 25.547 15.461 1 85 157 SER A N 1
ATOM 1165 C CA . SER A 1 157 ? 18.672 25.312 16.594 1 85 157 SER A CA 1
ATOM 1166 C C . SER A 1 157 ? 18.797 23.828 16.906 1 85 157 SER A C 1
ATOM 1168 O O . SER A 1 157 ? 17.797 23.109 16.938 1 85 157 SER A O 1
ATOM 1170 N N . GLN A 1 158 ? 20 23.453 17.203 1 87.88 158 GLN A N 1
ATOM 1171 C CA . GLN A 1 158 ? 20.297 22.141 17.75 1 87.88 158 GLN A CA 1
ATOM 1172 C C . GLN A 1 158 ? 19.531 21.047 17 1 87.88 158 GLN A C 1
ATOM 1174 O O . GLN A 1 158 ? 18.844 20.234 17.609 1 87.88 158 GLN A O 1
ATOM 1179 N N . ASN A 1 159 ? 19.422 21.047 15.758 1 85.69 159 ASN A N 1
ATOM 1180 C CA . ASN A 1 159 ? 18.844 20.016 14.898 1 85.69 159 ASN A CA 1
ATOM 1181 C C . ASN A 1 159 ? 17.344 20.219 14.711 1 85.69 159 ASN A C 1
ATOM 1183 O O . ASN A 1 159 ? 16.672 19.422 14.055 1 85.69 159 ASN A O 1
ATOM 1187 N N . LEU A 1 160 ? 16.828 21.344 15.273 1 91.88 160 LEU A N 1
ATOM 1188 C CA . LEU A 1 160 ? 15.422 21.672 15.07 1 91.88 160 LEU A CA 1
ATOM 1189 C C . LEU A 1 160 ? 15.203 22.344 13.727 1 91.88 160 LEU A C 1
ATOM 1191 O O . LEU A 1 160 ? 15.891 23.328 13.406 1 91.88 160 LEU A O 1
ATOM 1195 N N . LEU A 1 161 ? 14.32 21.75 12.953 1 93.81 161 LEU A N 1
ATOM 1196 C CA . LEU A 1 161 ? 14.016 22.297 11.641 1 93.81 161 LEU A CA 1
ATOM 1197 C C . LEU A 1 161 ? 12.766 23.172 11.68 1 93.81 161 LEU A C 1
ATOM 1199 O O . LEU A 1 161 ? 11.867 22.922 12.492 1 93.81 161 LEU A O 1
ATOM 1203 N N . SER A 1 162 ? 12.719 24.156 10.859 1 95.25 162 SER A N 1
ATOM 1204 C CA . SER A 1 162 ? 11.57 25.047 10.812 1 95.25 162 SER A CA 1
ATOM 1205 C C . SER A 1 162 ? 10.305 24.312 10.375 1 95.25 162 SER A C 1
ATOM 1207 O O . SER A 1 162 ? 9.195 24.812 10.555 1 95.25 162 SER A O 1
ATOM 1209 N N . SER A 1 163 ? 10.5 23.109 9.812 1 95.44 163 SER A N 1
ATOM 1210 C CA . SER A 1 163 ? 9.367 22.328 9.344 1 95.44 163 SER A CA 1
ATOM 1211 C C . SER A 1 163 ? 8.414 21.984 10.484 1 95.44 163 SER A C 1
ATOM 1213 O O . SER A 1 163 ? 7.223 21.781 10.258 1 95.44 163 SER A O 1
ATOM 1215 N N . PHE A 1 164 ? 8.93 21.922 11.742 1 96 164 PHE A N 1
ATOM 1216 C CA . PHE A 1 164 ? 8.094 21.609 12.891 1 96 164 PHE A CA 1
ATOM 1217 C C . PHE A 1 164 ? 7.016 22.656 13.094 1 96 164 PHE A C 1
ATOM 1219 O O . PHE A 1 164 ? 5.887 22.344 13.477 1 96 164 PHE A O 1
ATOM 1226 N N . ILE A 1 165 ? 7.285 23.859 12.758 1 97 165 ILE A N 1
ATOM 1227 C CA . ILE A 1 165 ? 6.34 24.969 12.891 1 97 165 ILE A CA 1
ATOM 1228 C C . ILE A 1 165 ? 5.172 24.766 11.93 1 97 165 ILE A C 1
ATOM 1230 O O . ILE A 1 165 ? 4.008 24.938 12.305 1 97 165 ILE A O 1
ATOM 1234 N N . TRP A 1 166 ? 5.504 24.344 10.719 1 97.88 166 TRP A N 1
ATOM 1235 C CA . TRP A 1 166 ? 4.465 24.109 9.719 1 97.88 166 TRP A CA 1
ATOM 1236 C C . TRP A 1 166 ? 3.627 22.891 10.07 1 97.88 166 TRP A C 1
ATOM 1238 O O . TRP A 1 166 ? 2.412 22.875 9.852 1 97.88 166 TRP A O 1
ATOM 1248 N N . TRP A 1 167 ? 4.352 21.891 10.57 1 98.19 167 TRP A N 1
ATOM 1249 C CA . TRP A 1 167 ? 3.652 20.688 11.008 1 98.19 167 TRP A CA 1
ATOM 1250 C C . TRP A 1 167 ? 2.609 21.016 12.07 1 98.19 167 TRP A C 1
ATOM 1252 O O . TRP A 1 167 ? 1.447 20.625 11.953 1 98.19 167 TRP A O 1
ATOM 1262 N N . PHE A 1 168 ? 2.898 21.828 13.078 1 98.06 168 PHE A N 1
ATOM 1263 C CA . PHE A 1 168 ? 1.979 22.234 14.133 1 98.06 168 PHE A CA 1
ATOM 1264 C C . PHE A 1 168 ? 0.93 23.203 13.602 1 98.06 168 PHE A C 1
ATOM 1266 O O . PHE A 1 168 ? -0.244 23.109 13.969 1 98.06 168 PHE A O 1
ATOM 1273 N N . ALA A 1 169 ? 1.375 24.078 12.742 1 98.38 169 ALA A N 1
ATOM 1274 C CA . ALA A 1 169 ? 0.439 25.062 12.188 1 98.38 169 ALA A CA 1
ATOM 1275 C C . ALA A 1 169 ? -0.674 24.359 11.406 1 98.38 169 ALA A C 1
ATOM 1277 O O . ALA A 1 169 ? -1.853 24.688 11.578 1 98.38 169 ALA A O 1
ATOM 1278 N N . ILE A 1 170 ? -0.271 23.438 10.562 1 98.56 170 ILE A N 1
ATOM 1279 C CA . ILE A 1 170 ? -1.262 22.688 9.797 1 98.56 170 ILE A CA 1
ATOM 1280 C C . ILE A 1 170 ? -2.121 21.844 10.742 1 98.56 170 ILE A C 1
ATOM 1282 O O . ILE A 1 170 ? -3.342 21.781 10.578 1 98.56 170 ILE A O 1
ATOM 1286 N N . GLY A 1 171 ? -1.429 21.234 11.727 1 98.44 171 GLY A N 1
ATOM 1287 C CA . GLY A 1 171 ? -2.164 20.484 12.719 1 98.44 171 GLY A CA 1
ATOM 1288 C C . GLY A 1 171 ? -3.207 21.297 13.453 1 98.44 171 GLY A C 1
ATOM 1289 O O . GLY A 1 171 ? -4.363 20.891 13.57 1 98.44 171 GLY A O 1
ATOM 1290 N N . PHE A 1 172 ? -2.871 22.469 13.891 1 98 172 PHE A N 1
ATOM 1291 C CA . PHE A 1 172 ? -3.777 23.344 14.633 1 98 172 PHE A CA 1
ATOM 1292 C C . PHE A 1 172 ? -4.918 23.812 13.734 1 98 172 PHE A C 1
ATOM 1294 O O . PHE A 1 172 ? -6.062 23.922 14.188 1 98 172 PHE A O 1
ATOM 1301 N N . TYR A 1 173 ? -4.555 24.078 12.539 1 98.12 173 TYR A N 1
ATOM 1302 C CA . TYR A 1 173 ? -5.594 24.469 11.602 1 98.12 173 TYR A CA 1
ATOM 1303 C C . TYR A 1 173 ? -6.617 23.359 11.414 1 98.12 173 TYR A C 1
ATOM 1305 O O . TYR A 1 173 ? -7.82 23.609 11.398 1 98.12 173 TYR A O 1
ATOM 1313 N N . LEU A 1 174 ? -6.133 22.188 11.258 1 98.5 174 LEU A N 1
ATOM 1314 C CA . LEU A 1 174 ? -7.043 21.062 11.031 1 98.5 174 LEU A CA 1
ATOM 1315 C C . LEU A 1 174 ? -7.855 20.766 12.289 1 98.5 174 LEU A C 1
ATOM 1317 O O . LEU A 1 174 ? -9.016 20.359 12.195 1 98.5 174 LEU A O 1
ATOM 1321 N N . ILE A 1 175 ? -7.215 21 13.5 1 97.62 175 ILE A N 1
ATOM 1322 C CA . ILE A 1 175 ? -7.953 20.859 14.75 1 97.62 175 ILE A CA 1
ATOM 1323 C C . ILE A 1 175 ? -9.109 21.844 14.781 1 97.62 175 ILE A C 1
ATOM 1325 O O . ILE A 1 175 ? -10.25 21.484 15.086 1 97.62 175 ILE A O 1
ATOM 1329 N N . TYR A 1 176 ? -8.836 23.078 14.422 1 97.5 176 TYR A N 1
ATOM 1330 C CA . TYR A 1 176 ? -9.859 24.125 14.375 1 97.5 176 TYR A CA 1
ATOM 1331 C C . TYR A 1 176 ? -10.93 23.797 13.344 1 97.5 176 TYR A C 1
ATOM 1333 O O . TYR A 1 176 ? -12.125 23.859 13.641 1 97.5 176 TYR A O 1
ATOM 1341 N N . LEU A 1 177 ? -10.5 23.344 12.172 1 97.81 177 LEU A N 1
ATOM 1342 C CA . LEU A 1 177 ? -11.406 23.031 11.07 1 97.81 177 LEU A CA 1
ATOM 1343 C C . LEU A 1 177 ? -12.383 21.938 11.469 1 97.81 177 LEU A C 1
ATOM 1345 O O . LEU A 1 177 ? -13.594 22.078 11.281 1 97.81 177 LEU A O 1
ATOM 1349 N N . LEU A 1 178 ? -11.914 20.891 12.094 1 97.38 178 LEU A N 1
ATOM 1350 C CA . LEU A 1 178 ? -12.711 19.703 12.352 1 97.38 178 LEU A CA 1
ATOM 1351 C C . LEU A 1 178 ? -13.594 19.891 13.578 1 97.38 178 LEU A C 1
ATOM 1353 O O . LEU A 1 178 ? -14.672 19.297 13.672 1 97.38 178 LEU A O 1
ATOM 1357 N N . ASN A 1 179 ? -13.164 20.781 14.531 1 95.12 179 ASN A N 1
ATOM 1358 C CA . ASN A 1 179 ? -13.875 20.828 15.805 1 95.12 179 ASN A CA 1
ATOM 1359 C C . ASN A 1 179 ? -14.734 22.094 15.922 1 95.12 179 ASN A C 1
ATOM 1361 O O . ASN A 1 179 ? -15.672 22.125 16.719 1 95.12 179 ASN A O 1
ATOM 1365 N N . TRP A 1 180 ? -14.461 23.094 15.047 1 96.88 180 TRP A N 1
ATOM 1366 C CA . TRP A 1 180 ? -15.141 24.359 15.344 1 96.88 180 TRP A CA 1
ATOM 1367 C C . TRP A 1 180 ? -15.781 24.922 14.086 1 96.88 180 TRP A C 1
ATOM 1369 O O . TRP A 1 180 ? -16.266 26.062 14.086 1 96.88 180 TRP A O 1
ATOM 1379 N N . THR A 1 181 ? -15.797 24.203 13.016 1 97.69 181 THR A N 1
ATOM 1380 C CA . THR A 1 181 ? -16.406 24.734 11.805 1 97.69 181 THR A CA 1
ATOM 1381 C C . THR A 1 181 ? -17.5 23.797 11.297 1 97.69 181 THR A C 1
ATOM 1383 O O . THR A 1 181 ? -17.531 22.625 11.648 1 97.69 181 THR A O 1
ATOM 1386 N N . LYS A 1 182 ? -18.438 24.375 10.516 1 97.81 182 LYS A N 1
ATOM 1387 C CA . LYS A 1 182 ? -19.484 23.594 9.859 1 97.81 182 LYS A CA 1
ATOM 1388 C C . LYS A 1 182 ? -18.891 22.578 8.891 1 97.81 182 LYS A C 1
ATOM 1390 O O . LYS A 1 182 ? -19.391 21.453 8.781 1 97.81 182 LYS A O 1
ATOM 1395 N N . LEU A 1 183 ? -17.859 22.984 8.281 1 98.12 183 LEU A N 1
ATOM 1396 C CA . LEU A 1 183 ? -17.203 22.094 7.332 1 98.12 183 LEU A CA 1
ATOM 1397 C C . LEU A 1 183 ? -16.656 20.859 8.039 1 98.12 183 LEU A C 1
ATOM 1399 O O . LEU A 1 183 ? -16.719 19.75 7.496 1 98.12 183 LEU A O 1
ATOM 1403 N N . GLY A 1 184 ? -16.078 21.109 9.156 1 98.19 184 GLY A N 1
ATOM 1404 C CA . GLY A 1 184 ? -15.609 19.969 9.938 1 98.19 184 GLY A CA 1
ATOM 1405 C C . GLY A 1 184 ? -16.719 18.984 10.258 1 98.19 184 GLY A C 1
ATOM 1406 O O . GLY A 1 184 ? -16.516 17.766 10.133 1 98.19 184 GLY A O 1
ATOM 1407 N N . ASN A 1 185 ? -17.859 19.484 10.625 1 97.88 185 ASN A N 1
ATOM 1408 C CA . ASN A 1 185 ? -19.016 18.625 10.891 1 97.88 185 ASN A CA 1
ATOM 1409 C C . ASN A 1 185 ? -19.469 17.891 9.633 1 97.88 185 ASN A C 1
ATOM 1411 O O . ASN A 1 185 ? -19.844 16.719 9.703 1 97.88 185 ASN A O 1
ATOM 1415 N N . HIS A 1 186 ? -19.391 18.609 8.578 1 98.69 186 HIS A N 1
ATOM 1416 C CA . HIS A 1 186 ? -19.781 18 7.312 1 98.69 186 HIS A CA 1
ATOM 1417 C C . HIS A 1 186 ? -18.828 16.875 6.934 1 98.69 186 HIS A C 1
ATOM 1419 O O . HIS A 1 186 ? -19.25 15.852 6.383 1 98.69 186 HIS A O 1
ATOM 1425 N N . ILE A 1 187 ? -17.578 17.047 7.215 1 98.69 187 ILE A N 1
ATOM 1426 C CA . ILE A 1 187 ? -16.562 16.047 6.891 1 98.69 187 ILE A CA 1
ATOM 1427 C C . ILE A 1 187 ? -16.812 14.781 7.719 1 98.69 187 ILE A C 1
ATOM 1429 O O . ILE A 1 187 ? -16.844 13.672 7.18 1 98.69 187 ILE A O 1
ATOM 1433 N N . VAL A 1 188 ? -17.047 14.922 8.992 1 98.19 188 VAL A N 1
ATOM 1434 C CA . VAL A 1 188 ? -17.266 13.797 9.891 1 98.19 188 VAL A CA 1
ATOM 1435 C C . VAL A 1 188 ? -18.547 13.07 9.508 1 98.19 188 VAL A C 1
ATOM 1437 O O . VAL A 1 188 ? -18.578 11.836 9.43 1 98.19 188 VAL A O 1
ATOM 1440 N N . ALA A 1 189 ? -19.562 13.812 9.227 1 98.31 189 ALA A N 1
ATOM 1441 C CA . ALA A 1 189 ? -20.844 13.227 8.844 1 98.31 189 ALA A CA 1
ATOM 1442 C C . ALA A 1 189 ? -20.734 12.438 7.543 1 98.31 189 ALA A C 1
ATOM 1444 O O . ALA A 1 189 ? -21.25 11.328 7.43 1 98.31 189 ALA A O 1
ATOM 1445 N N . THR A 1 190 ? -20.047 13.078 6.586 1 98.62 190 THR A N 1
ATOM 1446 C CA . THR A 1 190 ? -19.859 12.422 5.297 1 98.62 190 THR A CA 1
ATOM 1447 C C . THR A 1 190 ? -19.062 11.133 5.457 1 98.62 190 THR A C 1
ATOM 1449 O O . THR A 1 190 ? -19.375 10.125 4.82 1 98.62 190 THR A O 1
ATOM 1452 N N . GLY A 1 191 ? -18.047 11.227 6.273 1 98.12 191 GLY A N 1
ATOM 1453 C CA . GLY A 1 191 ? -17.234 10.047 6.523 1 98.12 191 GLY A CA 1
ATOM 1454 C C . GLY A 1 191 ? -18 8.945 7.238 1 98.12 191 GLY A C 1
ATOM 1455 O O . GLY A 1 191 ? -17.719 7.758 7.035 1 98.12 191 GLY A O 1
ATOM 1456 N N . ASN A 1 192 ? -18.922 9.312 8.086 1 96.94 192 ASN A N 1
ATOM 1457 C CA . ASN A 1 192 ? -19.719 8.328 8.805 1 96.94 192 ASN A CA 1
ATOM 1458 C C . ASN A 1 192 ? -20.656 7.566 7.871 1 96.94 192 ASN A C 1
ATOM 1460 O O . ASN A 1 192 ? -20.688 6.336 7.871 1 96.94 192 ASN A O 1
ATOM 1464 N N . ASN A 1 193 ? -21.422 8.344 7.199 1 97.38 193 ASN A N 1
ATOM 1465 C CA . ASN A 1 193 ? -22.344 7.801 6.203 1 97.38 193 ASN A CA 1
ATOM 1466 C C . ASN A 1 193 ? -22.672 8.82 5.121 1 97.38 193 ASN A C 1
ATOM 1468 O O . ASN A 1 193 ? -23.469 9.727 5.34 1 97.38 193 ASN A O 1
ATOM 1472 N N . CYS A 1 194 ? -22.125 8.57 3.992 1 97.44 194 CYS A N 1
ATOM 1473 C CA . CYS A 1 194 ? -22.234 9.531 2.902 1 97.44 194 CYS A CA 1
ATOM 1474 C C . CYS A 1 194 ? -23.688 9.742 2.498 1 97.44 194 CYS A C 1
ATOM 1476 O O . CYS A 1 194 ? -24.109 10.875 2.277 1 97.44 194 CYS A O 1
ATOM 1478 N N . ASP A 1 195 ? -24.422 8.688 2.418 1 97 195 ASP A N 1
ATOM 1479 C CA . ASP A 1 195 ? -25.828 8.766 2 1 97 195 ASP A CA 1
ATOM 1480 C C . ASP A 1 195 ? -26.672 9.531 3.021 1 97 195 ASP A C 1
ATOM 1482 O O . ASP A 1 195 ? -27.469 10.391 2.652 1 97 195 ASP A O 1
ATOM 1486 N N . SER A 1 196 ? -26.484 9.18 4.25 1 97.88 196 SER A N 1
ATOM 1487 C CA . SER A 1 196 ? -27.219 9.859 5.305 1 97.88 196 SER A CA 1
ATOM 1488 C C . SER A 1 196 ? -26.875 11.344 5.363 1 97.88 196 SER A C 1
ATOM 1490 O O . SER A 1 196 ? -27.734 12.18 5.594 1 97.88 196 SER A O 1
ATOM 1492 N N . ALA A 1 197 ? -25.609 11.609 5.191 1 98.38 197 ALA A N 1
ATOM 1493 C CA . ALA A 1 197 ? -25.172 13 5.18 1 98.38 197 ALA A CA 1
ATOM 1494 C C . ALA A 1 197 ? -25.844 13.773 4.051 1 98.38 197 ALA A C 1
ATOM 1496 O O . ALA A 1 197 ? -26.328 14.891 4.254 1 98.38 197 ALA A O 1
ATOM 1497 N N . TYR A 1 198 ? -25.891 13.195 2.918 1 97.69 198 TYR A N 1
ATOM 1498 C CA . TYR A 1 198 ? -26.531 13.812 1.766 1 97.69 198 TYR A CA 1
ATOM 1499 C C . TYR A 1 198 ? -28 14.086 2.047 1 97.69 198 TYR A C 1
ATOM 1501 O O . TYR A 1 198 ? -28.516 15.164 1.737 1 97.69 198 TYR A O 1
ATOM 1509 N N . LEU A 1 199 ? -28.609 13.117 2.598 1 97.94 199 LEU A N 1
ATOM 1510 C CA . LEU A 1 199 ? -30.031 13.234 2.91 1 97.94 199 LEU A CA 1
ATOM 1511 C C . LEU A 1 199 ? -30.266 14.32 3.955 1 97.94 199 LEU A C 1
ATOM 1513 O O . LEU A 1 199 ? -31.375 14.875 4.039 1 97.94 199 LEU A O 1
ATOM 1517 N N . SER A 1 200 ? -29.297 14.641 4.727 1 97.94 200 SER A N 1
ATOM 1518 C CA . SER A 1 200 ? -29.406 15.664 5.758 1 97.94 200 SER A CA 1
ATOM 1519 C C . SER A 1 200 ? -29.078 17.047 5.199 1 97.94 200 SER A C 1
ATOM 1521 O O . SER A 1 200 ? -29.016 18.031 5.945 1 97.94 200 SER A O 1
ATOM 1523 N N . GLY A 1 201 ? -28.766 17.094 3.902 1 98.06 201 GLY A N 1
ATOM 1524 C CA . GLY A 1 201 ? -28.609 18.391 3.242 1 98.06 201 GLY A CA 1
ATOM 1525 C C . GLY A 1 201 ? -27.156 18.766 3.029 1 98.06 201 GLY A C 1
ATOM 1526 O O . GLY A 1 201 ? -26.859 19.859 2.545 1 98.06 201 GLY A O 1
ATOM 1527 N N . ILE A 1 202 ? -26.297 17.922 3.354 1 98.5 202 ILE A N 1
ATOM 1528 C CA . ILE A 1 202 ? -24.875 18.203 3.186 1 98.5 202 ILE A CA 1
ATOM 1529 C C . ILE A 1 202 ? -24.469 17.922 1.743 1 98.5 202 ILE A C 1
ATOM 1531 O O . ILE A 1 202 ? -24.828 16.891 1.174 1 98.5 202 ILE A O 1
ATOM 1535 N N . ASN A 1 203 ? -23.75 18.875 1.137 1 98.62 203 ASN A N 1
ATOM 1536 C CA . ASN A 1 203 ? -23.172 18.625 -0.175 1 98.62 203 ASN A CA 1
ATOM 1537 C C . ASN A 1 203 ? -21.906 17.75 -0.071 1 98.62 203 ASN A C 1
ATOM 1539 O O . ASN A 1 203 ? -20.797 18.281 -0.078 1 98.62 203 ASN A O 1
ATOM 1543 N N . THR A 1 204 ? -22.125 16.516 -0.107 1 98.5 204 THR A N 1
ATOM 1544 C CA . THR A 1 204 ? -21.047 15.562 0.14 1 98.5 204 THR A CA 1
ATOM 1545 C C . THR A 1 204 ? -20 15.625 -0.974 1 98.5 204 THR A C 1
ATOM 1547 O O . THR A 1 204 ? -18.828 15.336 -0.748 1 98.5 204 THR A O 1
ATOM 1550 N N . ILE A 1 205 ? -20.375 16.031 -2.172 1 98.5 205 ILE A N 1
ATOM 1551 C CA . ILE A 1 205 ? -19.453 16.172 -3.291 1 98.5 205 ILE A CA 1
ATOM 1552 C C . ILE A 1 205 ? -18.422 17.25 -2.982 1 98.5 205 ILE A C 1
ATOM 1554 O O . ILE A 1 205 ? -17.219 17.031 -3.127 1 98.5 205 ILE A O 1
ATOM 1558 N N . ARG A 1 206 ? -18.859 18.328 -2.537 1 98.62 206 ARG A N 1
ATOM 1559 C CA . ARG A 1 206 ? -17.969 19.438 -2.201 1 98.62 206 ARG A CA 1
ATOM 1560 C C . ARG A 1 206 ? -17.047 19.062 -1.045 1 98.62 206 ARG A C 1
ATOM 1562 O O . ARG A 1 206 ? -15.883 19.469 -1.017 1 98.62 206 ARG A O 1
ATOM 1569 N N . VAL A 1 207 ? -17.625 18.344 -0.121 1 98.75 207 VAL A N 1
ATOM 1570 C CA . VAL A 1 207 ? -16.844 17.906 1.038 1 98.75 207 VAL A CA 1
ATOM 1571 C C . VAL A 1 207 ? -15.703 17.016 0.587 1 98.75 207 VAL A C 1
ATOM 1573 O O . VAL A 1 207 ? -14.555 17.203 0.986 1 98.75 207 VAL A O 1
ATOM 1576 N N . LYS A 1 208 ? -16 16.047 -0.244 1 98.75 208 LYS A N 1
ATOM 1577 C CA . LYS A 1 208 ? -14.977 15.125 -0.728 1 98.75 208 LYS A CA 1
ATOM 1578 C C . LYS A 1 208 ? -13.906 15.859 -1.537 1 98.75 208 LYS A C 1
ATOM 1580 O O . LYS A 1 208 ? -12.711 15.609 -1.37 1 98.75 208 LYS A O 1
ATOM 1585 N N . PHE A 1 209 ? -14.375 16.781 -2.371 1 98.88 209 PHE A N 1
ATOM 1586 C CA . PHE A 1 209 ? -13.43 17.562 -3.16 1 98.88 209 PHE A CA 1
ATOM 1587 C C . PHE A 1 209 ? -12.492 18.344 -2.254 1 98.88 209 PHE A C 1
ATOM 1589 O O . PHE A 1 209 ? -11.281 18.375 -2.475 1 98.88 209 PHE A O 1
ATOM 1596 N N . PHE A 1 210 ? -13.07 18.938 -1.267 1 98.81 210 PHE A N 1
ATOM 1597 C CA . PHE A 1 210 ? -12.258 19.719 -0.335 1 98.81 210 PHE A CA 1
ATOM 1598 C C . PHE A 1 210 ? -11.211 18.828 0.334 1 98.81 210 PHE A C 1
ATOM 1600 O O . PHE A 1 210 ? -10.039 19.203 0.407 1 98.81 210 PHE A O 1
ATOM 1607 N N . CYS A 1 211 ? -11.641 17.688 0.809 1 98.88 211 CYS A N 1
ATOM 1608 C CA . CYS A 1 211 ? -10.742 16.797 1.535 1 98.88 211 CYS A CA 1
ATOM 1609 C C . CYS A 1 211 ? -9.609 16.297 0.634 1 98.88 211 CYS A C 1
ATOM 1611 O O . CYS A 1 211 ? -8.445 16.297 1.038 1 98.88 211 CYS A O 1
ATOM 1613 N N . PHE A 1 212 ? -9.906 15.969 -0.594 1 98.94 212 PHE A N 1
ATOM 1614 C CA . PHE A 1 212 ? -8.898 15.484 -1.528 1 98.94 212 PHE A CA 1
ATOM 1615 C C . PHE A 1 212 ? -7.918 16.594 -1.896 1 98.94 212 PHE A C 1
ATOM 1617 O O . PHE A 1 212 ? -6.703 16.359 -1.928 1 98.94 212 PHE A O 1
ATOM 1624 N N . VAL A 1 213 ? -8.422 17.734 -2.182 1 98.88 213 VAL A N 1
ATOM 1625 C CA . VAL A 1 213 ? -7.578 18.859 -2.584 1 98.88 213 VAL A CA 1
ATOM 1626 C C . VAL A 1 213 ? -6.672 19.266 -1.425 1 98.88 213 VAL A C 1
ATOM 1628 O O . VAL A 1 213 ? -5.473 19.484 -1.614 1 98.88 213 VAL A O 1
ATOM 1631 N N . CYS A 1 214 ? -7.246 19.281 -0.253 1 98.81 214 CYS A N 1
ATOM 1632 C CA . CYS A 1 214 ? -6.461 19.609 0.932 1 98.81 214 CYS A CA 1
ATOM 1633 C C . CYS A 1 214 ? -5.355 18.594 1.154 1 98.81 214 CYS A C 1
ATOM 1635 O O . CYS A 1 214 ? -4.207 18.953 1.415 1 98.81 214 CYS A O 1
ATOM 1637 N N . CYS A 1 215 ? -5.695 17.344 1.043 1 98.81 215 CYS A N 1
ATOM 1638 C CA . CYS A 1 215 ? -4.715 16.281 1.194 1 98.81 215 CYS A CA 1
ATOM 1639 C C . CYS A 1 215 ? -3.615 16.391 0.147 1 98.81 215 CYS A C 1
ATOM 1641 O O . CYS A 1 215 ? -2.436 16.219 0.457 1 98.81 215 CYS A O 1
ATOM 1643 N N . GLY A 1 216 ? -4.004 16.734 -1.084 1 98.88 216 GLY A N 1
ATOM 1644 C CA . GLY A 1 216 ? -3.037 16.922 -2.156 1 98.88 216 GLY A CA 1
ATOM 1645 C C . GLY A 1 216 ? -2.078 18.062 -1.904 1 98.88 216 GLY A C 1
ATOM 1646 O O . GLY A 1 216 ? -0.871 17.922 -2.115 1 98.88 216 GLY A O 1
ATOM 1647 N N . ILE A 1 217 ? -2.605 19.141 -1.425 1 98.88 217 ILE A N 1
ATOM 1648 C CA . ILE A 1 217 ? -1.787 20.312 -1.144 1 98.88 217 ILE A CA 1
ATOM 1649 C C . ILE A 1 217 ? -0.822 20 -0.001 1 98.88 217 ILE A C 1
ATOM 1651 O O . ILE A 1 217 ? 0.359 20.359 -0.068 1 98.88 217 ILE A O 1
ATOM 1655 N N . ILE A 1 218 ? -1.294 19.359 1.008 1 98.81 218 ILE A N 1
ATOM 1656 C CA . ILE A 1 218 ? -0.483 19.047 2.18 1 98.81 218 ILE A CA 1
ATOM 1657 C C . ILE A 1 218 ? 0.629 18.078 1.792 1 98.81 218 ILE A C 1
ATOM 1659 O O . ILE A 1 218 ? 1.773 18.234 2.227 1 98.81 218 ILE A O 1
ATOM 1663 N N . ALA A 1 219 ? 0.314 17.078 0.979 1 98.62 219 ALA A N 1
ATOM 1664 C CA . ALA A 1 219 ? 1.326 16.141 0.502 1 98.62 219 ALA A CA 1
ATOM 1665 C C . ALA A 1 219 ? 2.402 16.859 -0.307 1 98.62 219 ALA A C 1
ATOM 1667 O O . ALA A 1 219 ? 3.596 16.594 -0.136 1 98.62 219 ALA A O 1
ATOM 1668 N N . ALA A 1 220 ? 1.946 17.75 -1.154 1 98.81 220 ALA A N 1
ATOM 1669 C CA . ALA A 1 220 ? 2.881 18.547 -1.951 1 98.81 220 ALA A CA 1
ATOM 1670 C C . ALA A 1 220 ? 3.781 19.391 -1.059 1 98.81 220 ALA A C 1
ATOM 1672 O O . ALA A 1 220 ? 4.992 19.469 -1.281 1 98.81 220 ALA A O 1
ATOM 1673 N N . PHE A 1 221 ? 3.174 20 -0.082 1 98.62 221 PHE A N 1
ATOM 1674 C CA . PHE A 1 221 ? 3.916 20.828 0.851 1 98.62 221 PHE A CA 1
ATOM 1675 C C . PHE A 1 221 ? 4.98 20.031 1.582 1 98.62 221 PHE A C 1
ATOM 1677 O O . PHE A 1 221 ? 6.109 20.484 1.758 1 98.62 221 PHE A O 1
ATOM 1684 N N . SER A 1 222 ? 4.621 18.875 1.982 1 98.25 222 SER A N 1
ATOM 1685 C CA . SER A 1 222 ? 5.57 17.984 2.658 1 98.25 222 SER A CA 1
ATOM 1686 C C . SER A 1 222 ? 6.754 17.656 1.757 1 98.25 222 SER A C 1
ATOM 1688 O O . SER A 1 222 ? 7.898 17.609 2.219 1 98.25 222 SER A O 1
ATOM 1690 N N . GLY A 1 223 ? 6.488 17.422 0.462 1 98.19 223 GLY A N 1
ATOM 1691 C CA . GLY A 1 223 ? 7.559 17.156 -0.488 1 98.19 223 GLY A CA 1
ATOM 1692 C C . GLY A 1 223 ? 8.516 18.328 -0.644 1 98.19 223 GLY A C 1
ATOM 1693 O O . GLY A 1 223 ? 9.734 18.141 -0.677 1 98.19 223 GLY A O 1
ATOM 1694 N N . VAL A 1 224 ? 7.953 19.469 -0.671 1 98.19 224 VAL A N 1
ATOM 1695 C CA . VAL A 1 224 ? 8.766 20.672 -0.831 1 98.19 224 VAL A CA 1
ATOM 1696 C C . VAL A 1 224 ? 9.602 20.906 0.424 1 98.19 224 VAL A C 1
ATOM 1698 O O . VAL A 1 224 ? 10.773 21.281 0.336 1 98.19 224 VAL A O 1
ATOM 1701 N N . THR A 1 225 ? 9.016 20.703 1.545 1 97.5 225 THR A N 1
ATOM 1702 C CA . THR A 1 225 ? 9.742 20.859 2.799 1 97.5 225 THR A CA 1
ATOM 1703 C C . THR A 1 225 ? 10.898 19.859 2.879 1 97.5 225 THR A C 1
ATOM 1705 O O . THR A 1 225 ? 11.992 20.203 3.332 1 97.5 225 THR A O 1
ATOM 1708 N N . GLN A 1 226 ? 10.68 18.672 2.445 1 96.25 226 GLN A N 1
ATOM 1709 C CA . GLN A 1 226 ? 11.734 17.656 2.459 1 96.25 226 GLN A CA 1
ATOM 1710 C C . GLN A 1 226 ? 12.875 18.047 1.516 1 96.25 226 GLN A C 1
ATOM 1712 O O . GLN A 1 226 ? 14.047 17.875 1.853 1 96.25 226 GLN A O 1
ATOM 1717 N N . PHE A 1 227 ? 12.484 18.469 0.385 1 97.38 227 PHE A N 1
ATOM 1718 C CA . PHE A 1 227 ? 13.508 18.953 -0.539 1 97.38 227 PHE A CA 1
ATOM 1719 C C . PHE A 1 227 ? 14.32 20.078 0.083 1 97.38 227 PHE A C 1
ATOM 1721 O O . PHE A 1 227 ? 15.547 20.125 -0.038 1 97.38 227 PHE A O 1
ATOM 1728 N N . SER A 1 228 ? 13.625 21 0.688 1 96.56 228 SER A N 1
ATOM 1729 C CA . SER A 1 228 ? 14.25 22.172 1.288 1 96.56 228 SER A CA 1
ATOM 1730 C C . SER A 1 228 ? 15.211 21.781 2.406 1 96.56 228 SER A C 1
ATOM 1732 O O . SER A 1 228 ? 16.234 22.438 2.621 1 96.56 228 SER A O 1
ATOM 1734 N N . HIS A 1 229 ? 14.867 20.75 3.049 1 93.81 229 HIS A N 1
ATOM 1735 C CA . HIS A 1 229 ? 15.703 20.266 4.141 1 93.81 229 HIS A CA 1
ATOM 1736 C C . HIS A 1 229 ? 16.969 19.609 3.609 1 93.81 229 HIS A C 1
ATOM 1738 O O . HIS A 1 229 ? 18.062 19.828 4.141 1 93.81 229 HIS A O 1
ATOM 1744 N N . LEU A 1 230 ? 16.875 18.844 2.537 1 93.75 230 LEU A N 1
ATOM 1745 C CA . LEU A 1 230 ? 17.984 17.984 2.102 1 93.75 230 LEU A CA 1
ATOM 1746 C C . LEU A 1 230 ? 18.688 18.578 0.893 1 93.75 230 LEU A C 1
ATOM 1748 O O . LEU A 1 230 ? 19.75 18.094 0.483 1 93.75 230 LEU A O 1
ATOM 1752 N N . ASN A 1 231 ? 18.141 19.531 0.31 1 96 231 ASN A N 1
ATOM 1753 C CA . ASN A 1 231 ? 18.625 20.141 -0.921 1 96 231 ASN A CA 1
ATOM 1754 C C . ASN A 1 231 ? 18.688 19.125 -2.064 1 96 231 ASN A C 1
ATOM 1756 O O . ASN A 1 231 ? 19.438 19.312 -3.023 1 96 231 ASN A O 1
A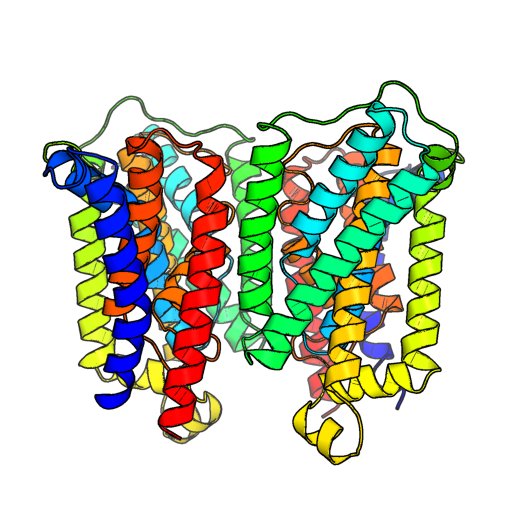TOM 1760 N N . SER A 1 232 ? 17.984 18.094 -1.88 1 97.5 232 SER A N 1
ATOM 1761 C CA . SER A 1 232 ? 17.953 17.016 -2.867 1 97.5 232 SER A CA 1
ATOM 1762 C C . SER A 1 232 ? 16.766 16.094 -2.633 1 97.5 232 SER A C 1
ATOM 1764 O O . SER A 1 232 ? 16.25 16 -1.516 1 97.5 232 SER A O 1
ATOM 1766 N N . LEU A 1 233 ? 16.312 15.508 -3.648 1 98.12 233 LEU A N 1
ATOM 1767 C CA . LEU A 1 233 ? 15.25 14.523 -3.541 1 98.12 233 LEU A CA 1
ATOM 1768 C C . LEU A 1 233 ? 15.391 13.453 -4.617 1 98.12 233 LEU A C 1
ATOM 1770 O O . LEU A 1 233 ? 15.672 13.766 -5.777 1 98.12 233 LEU A O 1
ATOM 1774 N N . SER A 1 234 ? 15.297 12.227 -4.156 1 98.25 234 SER A N 1
ATOM 1775 C CA . SER A 1 234 ? 15.359 11.086 -5.066 1 98.25 234 SER A CA 1
ATOM 1776 C C . SER A 1 234 ? 14.008 10.844 -5.742 1 98.25 234 SER A C 1
ATOM 1778 O O . SER A 1 234 ? 12.961 11.141 -5.164 1 98.25 234 SER A O 1
ATOM 1780 N N . PRO A 1 235 ? 14.055 10.273 -6.938 1 97.5 235 PRO A N 1
ATOM 1781 C CA . PRO A 1 235 ? 12.797 9.938 -7.602 1 97.5 235 PRO A CA 1
ATOM 1782 C C . PRO A 1 235 ? 11.977 8.914 -6.824 1 97.5 235 PRO A C 1
ATOM 1784 O O . PRO A 1 235 ? 10.758 8.82 -7.012 1 97.5 235 PRO A O 1
ATOM 1787 N N . ILE A 1 236 ? 12.547 8.156 -5.934 1 96.06 236 ILE A N 1
ATOM 1788 C CA . ILE A 1 236 ? 11.836 7.113 -5.203 1 96.06 236 ILE A CA 1
ATOM 1789 C C . ILE A 1 236 ? 11.398 7.645 -3.84 1 96.06 236 ILE A C 1
ATOM 1791 O O . ILE A 1 236 ? 10.797 6.918 -3.045 1 96.06 236 ILE A O 1
ATOM 1795 N N . ALA A 1 237 ? 11.703 8.938 -3.611 1 96.94 237 ALA A N 1
ATOM 1796 C CA . ALA A 1 237 ? 11.297 9.516 -2.332 1 96.94 237 ALA A CA 1
ATOM 1797 C C . ALA A 1 237 ? 9.797 9.367 -2.107 1 96.94 237 ALA A C 1
ATOM 1799 O O . ALA A 1 237 ? 9.008 9.516 -3.039 1 96.94 237 ALA A O 1
ATOM 1800 N N . GLY A 1 238 ? 9.453 9.016 -0.933 1 96.38 238 GLY A N 1
ATOM 1801 C CA . GLY A 1 238 ? 8.055 8.938 -0.544 1 96.38 238 GLY A CA 1
ATOM 1802 C C . GLY A 1 238 ? 7.422 7.598 -0.87 1 96.38 238 GLY A C 1
ATOM 1803 O O . GLY A 1 238 ? 6.227 7.395 -0.638 1 96.38 238 GLY A O 1
ATOM 1804 N N . GLU A 1 239 ? 8.18 6.676 -1.448 1 95.38 239 GLU A N 1
ATOM 1805 C CA . GLU A 1 239 ? 7.645 5.336 -1.648 1 95.38 239 GLU A CA 1
ATOM 1806 C C . GLU A 1 239 ? 7.234 4.703 -0.322 1 95.38 239 GLU A C 1
ATOM 1808 O O . GLU A 1 239 ? 7.98 4.754 0.656 1 95.38 239 GLU A O 1
ATOM 1813 N N . GLN A 1 240 ? 6.043 4.203 -0.203 1 93.69 240 GLN A N 1
ATOM 1814 C CA . GLN A 1 240 ? 5.441 3.529 0.943 1 93.69 240 GLN A CA 1
ATOM 1815 C C . GLN A 1 240 ? 4.918 4.539 1.962 1 93.69 240 GLN A C 1
ATOM 1817 O O . GLN A 1 240 ? 4.305 4.16 2.961 1 93.69 240 GLN A O 1
ATOM 1822 N N . TYR A 1 241 ? 5.117 5.852 1.671 1 95.44 241 TYR A N 1
ATOM 1823 C CA . TYR A 1 241 ? 4.598 6.852 2.598 1 95.44 241 TYR A CA 1
ATOM 1824 C C . TYR A 1 241 ? 3.086 6.727 2.742 1 95.44 241 TYR A C 1
ATOM 1826 O O . TYR A 1 241 ? 2.527 7.043 3.797 1 95.44 241 TYR A O 1
ATOM 1834 N N . GLU A 1 242 ? 2.479 6.293 1.693 1 96.31 242 GLU A N 1
ATOM 1835 C CA . GLU A 1 242 ? 1.028 6.129 1.754 1 96.31 242 GLU A CA 1
ATOM 1836 C C . GLU A 1 242 ? 0.63 5.133 2.84 1 96.31 242 GLU A C 1
ATOM 1838 O O . GLU A 1 242 ? -0.285 5.395 3.623 1 96.31 242 GLU A O 1
ATOM 1843 N N . LEU A 1 243 ? 1.368 4.047 2.947 1 96.06 243 LEU A N 1
ATOM 1844 C CA . LEU A 1 243 ? 1.027 3.012 3.918 1 96.06 243 LEU A CA 1
ATOM 1845 C C . LEU A 1 243 ? 1.49 3.406 5.316 1 96.06 243 LEU A C 1
ATOM 1847 O O . LEU A 1 243 ? 0.806 3.127 6.305 1 96.06 243 LEU A O 1
ATOM 1851 N N . TYR A 1 244 ? 2.611 4.109 5.383 1 95.62 244 TYR A N 1
ATOM 1852 C CA . TYR A 1 244 ? 3.072 4.598 6.676 1 95.62 244 TYR A CA 1
ATOM 1853 C C . TYR A 1 244 ? 2.133 5.664 7.227 1 95.62 244 TYR A C 1
ATOM 1855 O O . TYR A 1 244 ? 1.879 5.719 8.43 1 95.62 244 TYR A O 1
ATOM 1863 N N . ALA A 1 245 ? 1.712 6.48 6.305 1 97.56 245 ALA A N 1
ATOM 1864 C CA . ALA A 1 245 ? 0.788 7.527 6.727 1 97.56 245 ALA A CA 1
ATOM 1865 C C . ALA A 1 245 ? -0.522 6.93 7.234 1 97.56 245 ALA A C 1
ATOM 1867 O O . ALA A 1 245 ? -1.072 7.387 8.242 1 97.56 245 ALA A O 1
ATOM 1868 N N . ILE A 1 246 ? -0.993 5.949 6.547 1 97.19 246 ILE A N 1
ATOM 1869 C CA . ILE A 1 246 ? -2.205 5.273 7.004 1 97.19 246 ILE A CA 1
ATOM 1870 C C . ILE A 1 246 ? -1.959 4.633 8.367 1 97.19 246 ILE A C 1
ATOM 1872 O O . ILE A 1 246 ? -2.779 4.762 9.273 1 97.19 246 ILE A O 1
ATOM 1876 N N . ALA A 1 247 ? -0.809 3.994 8.492 1 96.94 247 ALA A N 1
ATOM 1877 C CA . ALA A 1 247 ? -0.471 3.348 9.758 1 96.94 247 ALA A CA 1
ATOM 1878 C C . ALA A 1 247 ? -0.461 4.355 10.898 1 96.94 247 ALA A C 1
ATOM 1880 O O . ALA A 1 247 ? -1.072 4.125 11.945 1 96.94 247 ALA A O 1
ATOM 1881 N N . ALA A 1 248 ? 0.191 5.465 10.641 1 97.25 248 ALA A N 1
ATOM 1882 C CA . ALA A 1 248 ? 0.287 6.492 11.68 1 97.25 248 ALA A CA 1
ATOM 1883 C C . ALA A 1 248 ? -1.09 7.043 12.031 1 97.25 248 ALA A C 1
ATOM 1885 O O . ALA A 1 248 ? -1.393 7.273 13.211 1 97.25 248 ALA A O 1
ATOM 1886 N N . THR A 1 249 ? -1.868 7.285 11.023 1 97.25 249 THR A N 1
ATOM 1887 C CA . THR A 1 249 ? -3.209 7.824 11.227 1 97.25 249 THR A CA 1
ATOM 1888 C C . THR A 1 249 ? -4.066 6.859 12.039 1 97.25 249 THR A C 1
ATOM 1890 O O . THR A 1 249 ? -4.797 7.277 12.938 1 97.25 249 THR A O 1
ATOM 1893 N N . VAL A 1 250 ? -3.932 5.59 11.766 1 96.12 250 VAL A N 1
ATOM 1894 C CA . VAL A 1 250 ? -4.719 4.574 12.461 1 96.12 250 VAL A CA 1
ATOM 1895 C C . VAL A 1 250 ? -4.211 4.41 13.891 1 96.12 250 VAL A C 1
ATOM 1897 O O . VAL A 1 250 ? -5 4.262 14.82 1 96.12 250 VAL A O 1
ATOM 1900 N N . ILE A 1 251 ? -2.916 4.441 14.016 1 95.94 251 ILE A N 1
ATOM 1901 C CA . ILE A 1 251 ? -2.342 4.434 15.359 1 95.94 251 ILE A CA 1
ATOM 1902 C C . ILE A 1 251 ? -2.898 5.605 16.172 1 95.94 251 ILE A C 1
ATOM 1904 O O . ILE A 1 251 ? -3.186 5.465 17.359 1 95.94 251 ILE A O 1
ATOM 1908 N N . GLY A 1 252 ? -3.107 6.695 15.484 1 95.25 252 GLY A N 1
ATOM 1909 C CA . GLY A 1 252 ? -3.664 7.887 16.109 1 95.25 252 GLY A CA 1
ATOM 1910 C C . GLY A 1 252 ? -5.145 7.762 16.406 1 95.25 252 GLY A C 1
ATOM 1911 O O . GLY A 1 252 ? -5.758 8.695 16.938 1 95.25 252 GLY A O 1
ATOM 1912 N N . GLY A 1 253 ? -5.785 6.699 16 1 92.81 253 GLY A N 1
ATOM 1913 C CA . GLY A 1 253 ? -7.152 6.438 16.422 1 92.81 253 GLY A CA 1
ATOM 1914 C C . GLY A 1 253 ? -8.18 6.715 15.336 1 92.81 253 GLY A C 1
ATOM 1915 O O . GLY A 1 253 ? -9.383 6.629 15.578 1 92.81 253 GLY A O 1
ATOM 1916 N N . THR A 1 254 ? -7.684 7.039 14.195 1 94 254 THR A N 1
ATOM 1917 C CA . THR A 1 254 ? -8.617 7.324 13.109 1 94 254 THR A CA 1
ATOM 1918 C C . THR A 1 254 ? -9.172 6.031 12.523 1 94 254 THR A C 1
ATOM 1920 O O . THR A 1 254 ? -8.43 5.062 12.328 1 94 254 THR A O 1
ATOM 1923 N N . SER A 1 255 ? -10.484 6.043 12.258 1 93.5 255 SER A N 1
ATOM 1924 C CA . SER A 1 255 ? -11.156 4.863 11.711 1 93.5 255 SER A CA 1
ATOM 1925 C C . SER A 1 255 ? -10.883 4.715 10.219 1 93.5 255 SER A C 1
ATOM 1927 O O . SER A 1 255 ? -10.867 5.707 9.484 1 93.5 255 SER A O 1
ATOM 1929 N N . LEU A 1 256 ? -10.75 3.508 9.812 1 93 256 LEU A N 1
ATOM 1930 C CA . LEU A 1 256 ? -10.594 3.23 8.391 1 93 256 LEU A CA 1
ATOM 1931 C C . LEU A 1 256 ? -11.922 3.395 7.66 1 93 256 LEU A C 1
ATOM 1933 O O . LEU A 1 256 ? -11.945 3.52 6.434 1 93 256 LEU A O 1
ATOM 1937 N N . LYS A 1 257 ? -12.984 3.379 8.375 1 92.31 257 LYS A N 1
ATOM 1938 C CA . LYS A 1 257 ? -14.312 3.451 7.77 1 92.31 257 LYS A CA 1
ATOM 1939 C C . LYS A 1 257 ? -14.781 4.898 7.645 1 92.31 257 LYS A C 1
ATOM 1941 O O . LYS A 1 257 ? -15.828 5.168 7.062 1 92.31 257 LYS A O 1
ATOM 1946 N N . GLY A 1 258 ? -14.008 5.785 8.18 1 95.12 258 GLY A N 1
ATOM 1947 C CA . GLY A 1 258 ? -14.367 7.191 8.109 1 95.12 258 GLY A CA 1
ATOM 1948 C C . GLY A 1 258 ? -15.211 7.656 9.273 1 95.12 258 GLY A C 1
ATOM 1949 O O . GLY A 1 258 ? -15.648 6.844 10.094 1 95.12 258 GLY A O 1
ATOM 1950 N N . GLY A 1 259 ? -15.305 8.898 9.438 1 96.06 259 GLY A N 1
ATOM 1951 C CA . GLY A 1 259 ? -16.266 9.516 10.352 1 96.06 259 GLY A CA 1
ATOM 1952 C C . GLY A 1 259 ? -15.703 9.742 11.742 1 96.06 259 GLY A C 1
ATOM 1953 O O . GLY A 1 259 ? -16.312 10.445 12.555 1 96.06 259 GLY A O 1
ATOM 1954 N N . GLN A 1 260 ? -14.57 9.148 11.992 1 94.12 260 GLN A N 1
ATOM 1955 C CA . GLN A 1 260 ? -14 9.297 13.32 1 94.12 260 GLN A CA 1
ATOM 1956 C C . GLN A 1 260 ? -12.484 9.461 13.258 1 94.12 260 GLN A C 1
ATOM 1958 O O . GLN A 1 260 ? -11.805 8.758 12.508 1 94.12 260 GLN A O 1
ATOM 1963 N N . GLY A 1 261 ? -11.945 10.383 14.062 1 94.06 261 GLY A N 1
ATOM 1964 C CA . GLY A 1 261 ? -10.508 10.594 14.156 1 94.06 261 GLY A CA 1
ATOM 1965 C C . GLY A 1 261 ? -10.141 11.82 14.969 1 94.06 261 GLY A C 1
ATOM 1966 O O . GLY A 1 261 ? -11.016 12.578 15.398 1 94.06 261 GLY A O 1
ATOM 1967 N N . SER A 1 262 ? -8.883 11.922 15.242 1 94.31 262 SER A N 1
ATOM 1968 C CA . SER A 1 262 ? -8.383 13.039 16.031 1 94.31 262 SER A CA 1
ATOM 1969 C C . SER A 1 262 ? -7.016 13.492 15.531 1 94.31 262 SER A C 1
ATOM 1971 O O . SER A 1 262 ? -6.07 12.703 15.477 1 94.31 262 SER A O 1
ATOM 1973 N N . ILE A 1 263 ? -6.957 14.734 15.273 1 97.06 263 ILE A N 1
ATOM 1974 C CA . ILE A 1 263 ? -5.699 15.305 14.805 1 97.06 263 ILE A CA 1
ATOM 1975 C C . ILE A 1 263 ? -4.668 15.289 15.93 1 97.06 263 ILE A C 1
ATOM 1977 O O . ILE A 1 263 ? -3.482 15.055 15.688 1 97.06 263 ILE A O 1
ATOM 1981 N N . ILE A 1 264 ? -5.07 15.469 17.109 1 95.75 264 ILE A N 1
ATOM 1982 C CA . ILE A 1 264 ? -4.164 15.5 18.25 1 95.75 264 ILE A CA 1
ATOM 1983 C C . ILE A 1 264 ? -3.523 14.125 18.438 1 95.75 264 ILE A C 1
ATOM 1985 O O . ILE A 1 264 ? -2.312 14.023 18.641 1 95.75 264 ILE A O 1
ATOM 1989 N N . SER A 1 265 ? -4.352 13.102 18.391 1 95.5 265 SER A N 1
ATOM 1990 C CA . SER A 1 265 ? -3.82 11.75 18.516 1 95.5 265 SER A CA 1
ATOM 1991 C C . SER A 1 265 ? -2.895 11.398 17.359 1 95.5 265 SER A C 1
ATOM 1993 O O . SER A 1 265 ? -1.929 10.656 17.531 1 95.5 265 SER A O 1
ATOM 1995 N N . THR A 1 266 ? -3.244 11.961 16.219 1 96.5 266 THR A N 1
ATOM 1996 C CA . THR A 1 266 ? -2.404 11.742 15.047 1 96.5 266 THR A CA 1
ATOM 1997 C C . THR A 1 266 ? -1.044 12.406 15.219 1 96.5 266 THR A C 1
ATOM 1999 O O . THR A 1 266 ? -0.017 11.844 14.836 1 96.5 266 THR A O 1
ATOM 2002 N N . LEU A 1 267 ? -1.06 13.594 15.734 1 97.31 267 LEU A N 1
ATOM 2003 C CA . LEU A 1 267 ? 0.197 14.273 16.031 1 97.31 267 LEU A CA 1
ATOM 2004 C C . LEU A 1 267 ? 1.042 13.445 17 1 97.31 267 LEU A C 1
ATOM 2006 O O . LEU A 1 267 ? 2.244 13.273 16.781 1 97.31 267 LEU A O 1
ATOM 2010 N N . LEU A 1 268 ? 0.431 12.906 17.969 1 96.38 268 LEU A N 1
ATOM 2011 C CA . LEU A 1 268 ? 1.127 12.078 18.953 1 96.38 268 LEU A CA 1
ATOM 2012 C C . LEU A 1 268 ? 1.641 10.789 18.297 1 96.38 268 LEU A C 1
ATOM 2014 O O . LEU A 1 268 ? 2.725 10.312 18.641 1 96.38 268 LEU A O 1
ATOM 2018 N N . ALA A 1 269 ? 0.815 10.234 17.469 1 97 269 ALA A N 1
ATOM 2019 C CA . ALA A 1 269 ? 1.217 9.016 16.781 1 97 269 ALA A CA 1
ATOM 2020 C C . ALA A 1 269 ? 2.461 9.25 15.93 1 97 269 ALA A C 1
ATOM 2022 O O . ALA A 1 269 ? 3.346 8.391 15.859 1 97 269 ALA A O 1
ATOM 2023 N N . THR A 1 270 ? 2.488 10.344 15.25 1 97.25 270 THR A N 1
ATOM 2024 C CA . THR A 1 270 ? 3.648 10.672 14.43 1 97.25 270 THR A CA 1
ATOM 2025 C C . THR A 1 270 ? 4.883 10.898 15.297 1 97.25 270 THR A C 1
ATOM 2027 O O . THR A 1 270 ? 5.988 10.492 14.93 1 97.25 270 THR A O 1
ATOM 2030 N N . LEU A 1 271 ? 4.668 11.516 16.375 1 96.56 271 LEU A N 1
ATOM 2031 C CA . LEU A 1 271 ? 5.754 11.672 17.344 1 96.56 271 LEU A CA 1
ATOM 2032 C C . LEU A 1 271 ? 6.258 10.32 17.828 1 96.56 271 LEU A C 1
ATOM 2034 O O . LEU A 1 271 ? 7.461 10.125 18.016 1 96.56 271 LEU A O 1
ATOM 2038 N N . LEU A 1 272 ? 5.324 9.461 18.031 1 96.25 272 LEU A N 1
ATOM 2039 C CA . LEU A 1 272 ? 5.652 8.109 18.453 1 96.25 272 LEU A CA 1
ATOM 2040 C C . LEU A 1 272 ? 6.551 7.422 17.438 1 96.25 272 LEU A C 1
ATOM 2042 O O . LEU A 1 272 ? 7.562 6.816 17.797 1 96.25 272 LEU A O 1
ATOM 2046 N N . LEU A 1 273 ? 6.211 7.551 16.172 1 95 273 LEU A N 1
ATOM 2047 C CA . LEU A 1 273 ? 7 6.945 15.109 1 95 273 LEU A CA 1
ATOM 2048 C C . LEU A 1 273 ? 8.414 7.523 15.086 1 95 273 LEU A C 1
ATOM 2050 O O . LEU A 1 273 ? 9.391 6.785 14.945 1 95 273 LEU A O 1
ATOM 2054 N N . SER A 1 274 ? 8.477 8.789 15.234 1 95.94 274 SER A N 1
ATOM 2055 C CA . SER A 1 274 ? 9.781 9.453 15.195 1 95.94 274 SER A CA 1
ATOM 2056 C C . SER A 1 274 ? 10.602 9.117 16.438 1 95.94 274 SER A C 1
ATOM 2058 O O . SER A 1 274 ? 11.836 9.055 16.359 1 95.94 274 SER A O 1
ATOM 2060 N N . THR A 1 275 ? 9.945 8.961 17.531 1 96.44 275 THR A N 1
ATOM 2061 C CA . THR A 1 275 ? 10.625 8.539 18.75 1 96.44 275 THR A CA 1
ATOM 2062 C C . THR A 1 275 ? 11.273 7.172 18.562 1 96.44 275 THR A C 1
ATOM 2064 O O . THR A 1 275 ? 12.406 6.953 19 1 96.44 275 THR A O 1
ATOM 2067 N N . VAL A 1 276 ? 10.586 6.293 17.906 1 95.69 276 VAL A N 1
ATOM 2068 C CA . VAL A 1 276 ? 11.148 4.977 17.625 1 95.69 276 VAL A CA 1
ATOM 2069 C C . VAL A 1 276 ? 12.383 5.113 16.75 1 95.69 276 VAL A C 1
ATOM 2071 O O . VAL A 1 276 ? 13.43 4.516 17.031 1 95.69 276 VAL A O 1
ATOM 2074 N N . ASP A 1 277 ? 12.203 5.922 15.758 1 94.38 277 ASP A N 1
ATOM 2075 C CA . ASP A 1 277 ? 13.281 6.105 14.789 1 94.38 277 ASP A CA 1
ATOM 2076 C C . ASP A 1 277 ? 14.539 6.648 15.453 1 94.38 277 ASP A C 1
ATOM 2078 O O . ASP A 1 277 ? 15.617 6.074 15.312 1 94.38 277 ASP A O 1
ATOM 2082 N N . THR A 1 278 ? 14.43 7.691 16.219 1 93.69 278 THR A N 1
ATOM 2083 C CA . THR A 1 278 ? 15.555 8.336 16.875 1 93.69 278 THR A CA 1
ATOM 2084 C C . THR A 1 278 ? 16.078 7.473 18.031 1 93.69 278 THR A C 1
ATOM 2086 O O . THR A 1 278 ? 17.281 7.352 18.234 1 93.69 278 THR A O 1
ATOM 2089 N N . GLY A 1 279 ? 15.188 6.887 18.75 1 94.5 279 GLY A N 1
ATOM 2090 C CA . GLY A 1 279 ? 15.562 6.082 19.906 1 94.5 279 GLY A CA 1
ATOM 2091 C C . GLY A 1 279 ? 16.391 4.867 19.547 1 94.5 279 GLY A C 1
ATOM 2092 O O . GLY A 1 279 ? 17.391 4.57 20.203 1 94.5 279 GLY A O 1
ATOM 2093 N N . ILE A 1 280 ? 16.016 4.18 18.5 1 94.31 280 ILE A N 1
ATOM 2094 C CA . ILE A 1 280 ? 16.734 2.98 18.094 1 94.31 280 ILE A CA 1
ATOM 2095 C C . ILE A 1 280 ? 18.172 3.34 17.719 1 94.31 280 ILE A C 1
ATOM 2097 O O . ILE A 1 280 ? 19.109 2.623 18.094 1 94.31 280 ILE A O 1
ATOM 2101 N N . VAL A 1 281 ? 18.281 4.406 17.062 1 91.56 281 VAL A N 1
ATOM 2102 C CA . VAL A 1 281 ? 19.609 4.855 16.656 1 91.56 281 VAL A CA 1
ATOM 2103 C C . VAL A 1 281 ? 20.422 5.246 17.891 1 91.56 281 VAL A C 1
ATOM 2105 O O . VAL A 1 281 ? 21.609 4.906 17.984 1 91.56 281 VAL A O 1
ATOM 2108 N N . GLN A 1 282 ? 19.828 5.859 18.734 1 92.12 282 GLN A N 1
ATOM 2109 C CA . GLN A 1 282 ? 20.516 6.375 19.906 1 92.12 282 GLN A CA 1
ATOM 2110 C C . GLN A 1 282 ? 21.016 5.234 20.797 1 92.12 282 GLN A C 1
ATOM 2112 O O . GLN A 1 282 ? 22.062 5.348 21.422 1 92.12 282 GLN A O 1
ATOM 2117 N N . ILE A 1 283 ? 20.266 4.172 20.906 1 93.81 283 ILE A N 1
ATOM 2118 C CA . ILE A 1 283 ? 20.672 3.088 21.797 1 93.81 283 ILE A CA 1
ATOM 2119 C C . ILE A 1 283 ? 21.562 2.105 21.031 1 93.81 283 ILE A C 1
ATOM 2121 O O . ILE A 1 283 ? 21.953 1.064 21.578 1 93.81 283 ILE A O 1
ATOM 2125 N N . GLY A 1 284 ? 21.828 2.357 19.75 1 92.44 284 GLY A N 1
ATOM 2126 C CA . GLY A 1 284 ? 22.797 1.598 18.969 1 92.44 284 GLY A CA 1
ATOM 2127 C C . GLY A 1 284 ? 22.219 0.325 18.375 1 92.44 284 GLY A C 1
ATOM 2128 O O . GLY A 1 284 ? 22.953 -0.629 18.109 1 92.44 284 GLY A O 1
ATOM 2129 N N . VAL A 1 285 ? 21 0.289 18.328 1 91.19 285 VAL A N 1
ATOM 2130 C CA . VAL A 1 285 ? 20.344 -0.861 17.703 1 91.19 285 VAL A CA 1
ATOM 2131 C C . VAL A 1 285 ? 20.188 -0.625 16.203 1 91.19 285 VAL A C 1
ATOM 2133 O O . VAL A 1 285 ? 20.062 0.52 15.758 1 91.19 285 VAL A O 1
ATOM 2136 N N . SER A 1 286 ? 20.188 -1.717 15.445 1 94.12 286 SER A N 1
ATOM 2137 C CA . SER A 1 286 ? 20.047 -1.615 14 1 94.12 286 SER A CA 1
ATOM 2138 C C . SER A 1 286 ? 18.734 -0.937 13.609 1 94.12 286 SER A C 1
ATOM 2140 O O . SER A 1 286 ? 17.703 -1.184 14.227 1 94.12 286 SER A O 1
ATOM 2142 N N . THR A 1 287 ? 18.781 -0.117 12.617 1 93 287 THR A N 1
ATOM 2143 C CA . THR A 1 287 ? 17.594 0.58 12.117 1 93 287 THR A CA 1
ATOM 2144 C C . THR A 1 287 ? 16.609 -0.401 11.477 1 93 287 THR A C 1
ATOM 2146 O O . THR A 1 287 ? 15.461 -0.059 11.227 1 93 287 THR A O 1
ATOM 2149 N N . TYR A 1 288 ? 17.078 -1.623 11.297 1 94 288 TYR A N 1
ATOM 2150 C CA . TYR A 1 288 ? 16.234 -2.652 10.695 1 94 288 TYR A CA 1
ATOM 2151 C C . TYR A 1 288 ? 15.055 -2.984 11.609 1 94 288 TYR A C 1
ATOM 2153 O O . TYR A 1 288 ? 14.039 -3.521 11.148 1 94 288 TYR A O 1
ATOM 2161 N N . TRP A 1 289 ? 15.133 -2.553 12.82 1 94.31 289 TRP A N 1
ATOM 2162 C CA . TRP A 1 289 ? 14.078 -2.855 13.781 1 94.31 289 TRP A CA 1
ATOM 2163 C C . TRP A 1 289 ? 12.93 -1.86 13.664 1 94.31 289 TRP A C 1
ATOM 2165 O O . TRP A 1 289 ? 11.844 -2.09 14.203 1 94.31 289 TRP A O 1
ATOM 2175 N N . TYR A 1 290 ? 13.102 -0.795 13 1 93.88 290 TYR A N 1
ATOM 2176 C CA . TYR A 1 290 ? 12.148 0.308 12.945 1 93.88 290 TYR A CA 1
ATOM 2177 C C . TYR A 1 290 ? 10.773 -0.175 12.484 1 93.88 290 TYR A C 1
ATOM 2179 O O . TYR A 1 290 ? 9.773 0.015 13.18 1 93.88 290 TYR A O 1
ATOM 2187 N N . ARG A 1 291 ? 10.766 -0.901 11.352 1 95.94 291 ARG A N 1
ATOM 2188 C CA . ARG A 1 291 ? 9.492 -1.317 10.781 1 95.94 291 ARG A CA 1
ATOM 2189 C C . ARG A 1 291 ? 8.781 -2.322 11.68 1 95.94 291 ARG A C 1
ATOM 2191 O O . ARG A 1 291 ? 7.555 -2.326 11.773 1 95.94 291 ARG A O 1
ATOM 2198 N N . SER A 1 292 ? 9.578 -3.123 12.32 1 96.62 292 SER A N 1
ATOM 2199 C CA . SER A 1 292 ? 8.984 -4.09 13.234 1 96.62 292 SER A CA 1
ATOM 2200 C C . SER A 1 292 ? 8.273 -3.395 14.391 1 96.62 292 SER A C 1
ATOM 2202 O O . SER A 1 292 ? 7.16 -3.77 14.758 1 96.62 292 SER A O 1
ATOM 2204 N N . PHE A 1 293 ? 8.883 -2.391 14.938 1 95.25 293 PHE A N 1
ATOM 2205 C CA . PHE A 1 293 ? 8.273 -1.651 16.031 1 95.25 293 PHE A CA 1
ATOM 2206 C C . PHE A 1 293 ? 6.984 -0.973 15.57 1 95.25 293 PHE A C 1
ATOM 2208 O O . PHE A 1 293 ? 5.969 -1.024 16.266 1 95.25 293 PHE A O 1
ATOM 2215 N N . ILE A 1 294 ? 7.039 -0.379 14.398 1 95.44 294 ILE A N 1
ATOM 2216 C CA . ILE A 1 294 ? 5.852 0.299 13.883 1 95.44 294 ILE A CA 1
ATOM 2217 C C . ILE A 1 294 ? 4.719 -0.708 13.703 1 95.44 294 ILE A C 1
ATOM 2219 O O . ILE A 1 294 ? 3.58 -0.445 14.094 1 95.44 294 ILE A O 1
ATOM 2223 N N . GLY A 1 295 ? 5.074 -1.839 13.102 1 97.31 295 GLY A N 1
ATOM 2224 C CA . GLY A 1 295 ? 4.062 -2.869 12.914 1 97.31 295 GLY A CA 1
ATOM 2225 C C . GLY A 1 295 ? 3.463 -3.359 14.219 1 97.31 295 GLY A C 1
ATOM 2226 O O . GLY A 1 295 ? 2.242 -3.494 14.328 1 97.31 295 GLY A O 1
ATOM 2227 N N . LEU A 1 296 ? 4.312 -3.6 15.195 1 96.56 296 LEU A N 1
ATOM 2228 C CA . LEU A 1 296 ? 3.854 -4.066 16.5 1 96.56 296 LEU A CA 1
ATOM 2229 C C . LEU A 1 296 ? 2.992 -3.012 17.172 1 96.56 296 LEU A C 1
ATOM 2231 O O . LEU A 1 296 ? 1.951 -3.332 17.75 1 96.56 296 LEU A O 1
ATOM 2235 N N . ILE A 1 297 ? 3.404 -1.778 17.109 1 95.81 297 ILE A N 1
ATOM 2236 C CA . ILE A 1 297 ? 2.664 -0.675 17.719 1 95.81 297 ILE A CA 1
ATOM 2237 C C . ILE A 1 297 ? 1.299 -0.543 17.047 1 95.81 297 ILE A C 1
ATOM 2239 O O . ILE A 1 297 ? 0.289 -0.316 17.719 1 95.81 297 ILE A O 1
ATOM 2243 N N . LEU A 1 298 ? 1.313 -0.675 15.711 1 95.75 298 LEU A N 1
ATOM 2244 C CA . LEU A 1 298 ? 0.072 -0.571 14.945 1 95.75 298 LEU A CA 1
ATOM 2245 C C . LEU A 1 298 ? -0.938 -1.615 15.414 1 95.75 298 LEU A C 1
ATOM 2247 O O . LEU A 1 298 ? -2.082 -1.282 15.727 1 95.75 298 LEU A O 1
ATOM 2251 N N . ILE A 1 299 ? -0.521 -2.84 15.508 1 95.5 299 ILE A N 1
ATOM 2252 C CA . ILE A 1 299 ? -1.405 -3.932 15.898 1 95.5 299 ILE A CA 1
ATOM 2253 C C . ILE A 1 299 ? -1.843 -3.744 17.344 1 95.5 299 ILE A C 1
ATOM 2255 O O . ILE A 1 299 ? -3.021 -3.912 17.672 1 95.5 299 ILE A O 1
ATOM 2259 N N . PHE A 1 300 ? -0.911 -3.348 18.156 1 92.94 300 PHE A N 1
ATOM 2260 C CA . PHE A 1 300 ? -1.217 -3.131 19.578 1 92.94 300 PHE A CA 1
ATOM 2261 C C . PHE A 1 300 ? -2.215 -1.991 19.734 1 92.94 300 PHE A C 1
ATOM 2263 O O . PHE A 1 300 ? -3.203 -2.127 20.469 1 92.94 300 PHE A O 1
ATOM 2270 N N . ALA A 1 301 ? -1.938 -0.904 19.141 1 92.06 301 ALA A N 1
ATOM 2271 C CA . ALA A 1 301 ? -2.82 0.257 19.234 1 92.06 301 ALA A CA 1
ATOM 2272 C C . ALA A 1 301 ? -4.227 -0.084 18.75 1 92.06 301 ALA A C 1
ATOM 2274 O O . ALA A 1 301 ? -5.215 0.321 19.359 1 92.06 301 ALA A O 1
ATOM 2275 N N . MET A 1 302 ? -4.285 -0.855 17.703 1 91.5 302 MET A N 1
ATOM 2276 C CA . MET A 1 302 ? -5.59 -1.215 17.141 1 91.5 302 MET A CA 1
ATOM 2277 C C . MET A 1 302 ? -6.328 -2.176 18.078 1 91.5 302 MET A C 1
ATOM 2279 O O . MET A 1 302 ? -7.555 -2.111 18.188 1 91.5 302 MET A O 1
ATOM 2283 N N . THR A 1 303 ? -5.594 -3.051 18.688 1 91.69 303 THR A N 1
ATOM 2284 C CA . THR A 1 303 ? -6.203 -3.973 19.641 1 91.69 303 THR A CA 1
ATOM 2285 C C . THR A 1 303 ? -6.832 -3.211 20.812 1 91.69 303 THR A C 1
ATOM 2287 O O . THR A 1 303 ? -7.961 -3.498 21.203 1 91.69 303 THR A O 1
ATOM 2290 N N . ILE A 1 304 ? -6.156 -2.205 21.297 1 88.5 304 ILE A N 1
ATOM 2291 C CA . ILE A 1 304 ? -6.656 -1.396 22.391 1 88.5 304 ILE A CA 1
ATOM 2292 C C . ILE A 1 304 ? -7.879 -0.602 21.938 1 88.5 304 ILE A C 1
ATOM 2294 O O . ILE A 1 304 ? -8.883 -0.529 22.656 1 88.5 304 ILE A O 1
ATOM 2298 N N . ASN A 1 305 ? -7.762 -0.067 20.75 1 85.25 305 ASN A N 1
ATOM 2299 C CA . ASN A 1 305 ? -8.859 0.741 20.219 1 85.25 305 ASN A CA 1
ATOM 2300 C C . ASN A 1 305 ? -10.133 -0.084 20.062 1 85.25 305 ASN A C 1
ATOM 2302 O O . ASN A 1 305 ? -11.234 0.394 20.359 1 85.25 305 ASN A O 1
ATOM 2306 N N . VAL A 1 306 ? -10.016 -1.269 19.594 1 86.56 306 VAL A N 1
ATOM 2307 C CA . VAL A 1 306 ? -11.164 -2.141 19.391 1 86.56 306 VAL A CA 1
ATOM 2308 C C . VAL A 1 306 ? -11.781 -2.506 20.734 1 86.56 306 VAL A C 1
ATOM 2310 O O . VAL A 1 306 ? -13.008 -2.508 20.891 1 86.56 306 VAL A O 1
ATOM 2313 N N . TYR A 1 307 ? -10.984 -2.756 21.719 1 84.5 307 TYR A N 1
ATOM 2314 C CA . TYR A 1 307 ? -11.469 -3.16 23.031 1 84.5 307 TYR A CA 1
ATOM 2315 C C . TYR A 1 307 ? -12.156 -2.002 23.734 1 84.5 307 TYR A C 1
ATOM 2317 O O . TYR A 1 307 ? -13.172 -2.195 24.422 1 84.5 307 TYR A O 1
ATOM 2325 N N . LEU A 1 308 ? -11.672 -0.877 23.547 1 80.44 308 LEU A N 1
ATOM 2326 C CA . LEU A 1 308 ? -12.242 0.28 24.234 1 80.44 308 LEU A CA 1
ATOM 2327 C C . LEU A 1 308 ? -13.547 0.706 23.578 1 80.44 308 LEU A C 1
ATOM 2329 O O . LEU A 1 308 ? -14.445 1.228 24.234 1 80.44 308 LEU A O 1
ATOM 2333 N N . ARG A 1 309 ? -13.68 0.543 22.328 1 77.25 309 ARG A N 1
ATOM 2334 C CA . ARG A 1 309 ? -14.906 0.894 21.625 1 77.25 309 ARG A CA 1
ATOM 2335 C C . ARG A 1 309 ? -16.031 -0.09 21.953 1 77.25 309 ARG A C 1
ATOM 2337 O O . ARG A 1 309 ? -17.203 0.278 21.938 1 77.25 309 ARG A O 1
ATOM 2344 N N . LYS A 1 310 ? -15.82 -1.325 22.125 1 73.69 310 LYS A N 1
ATOM 2345 C CA . LYS A 1 310 ? -16.812 -2.336 22.484 1 73.69 310 LYS A CA 1
ATOM 2346 C C . LYS A 1 310 ? -17.406 -2.062 23.859 1 73.69 310 LYS A C 1
ATOM 2348 O O . LYS A 1 310 ? -18.594 -2.348 24.094 1 73.69 310 LYS A O 1
ATOM 2353 N N . SER A 1 311 ? -16.578 -1.482 24.672 1 64.69 311 SER A N 1
ATOM 2354 C CA . SER A 1 311 ? -17.062 -1.211 26.016 1 64.69 311 SER A CA 1
ATOM 2355 C C . SER A 1 311 ? -18.062 -0.05 26.031 1 64.69 311 SER A C 1
ATOM 2357 O O . SER A 1 311 ? -18.891 0.051 26.922 1 64.69 311 SER A O 1
ATOM 2359 N N . ASP A 1 312 ? -17.984 0.753 25.062 1 55.91 312 ASP A N 1
ATOM 2360 C CA . ASP A 1 312 ? -18.906 1.88 25 1 55.91 312 ASP A CA 1
ATOM 2361 C C . ASP A 1 312 ? -20.25 1.461 24.391 1 55.91 312 ASP A C 1
ATOM 2363 O O . ASP A 1 312 ? -21.281 2.053 24.688 1 55.91 312 ASP A O 1
ATOM 2367 N N . SER A 1 313 ? -20.281 0.452 23.5 1 49.88 313 SER A N 1
ATOM 2368 C CA . SER A 1 313 ? -21.562 0.052 22.953 1 49.88 313 SER A CA 1
ATOM 2369 C C . SER A 1 313 ? -22.281 -0.915 23.891 1 49.88 313 SER A C 1
ATOM 2371 O O . SER A 1 313 ? -21.641 -1.73 24.562 1 49.88 313 SER A O 1
ATOM 2373 N N . MET B 1 1 ? -26.875 -18.453 -10.25 1 32.03 1 MET B N 1
ATOM 2374 C CA . MET B 1 1 ? -25.766 -17.781 -9.562 1 32.03 1 MET B CA 1
ATOM 2375 C C . MET B 1 1 ? -24.828 -17.109 -10.562 1 32.03 1 MET B C 1
ATOM 2377 O O . MET B 1 1 ? -23.875 -16.438 -10.172 1 32.03 1 MET B O 1
ATOM 2381 N N . TYR B 1 2 ? -24.734 -17.625 -11.875 1 39.41 2 TYR B N 1
ATOM 2382 C CA . TYR B 1 2 ? -23.547 -17.406 -12.711 1 39.41 2 TYR B CA 1
ATOM 2383 C C . TYR B 1 2 ? -23.594 -16.047 -13.398 1 39.41 2 TYR B C 1
ATOM 2385 O O . TYR B 1 2 ? -22.922 -15.836 -14.406 1 39.41 2 TYR B O 1
ATOM 2393 N N . LYS B 1 3 ? -24.703 -15.375 -13.305 1 41.69 3 LYS B N 1
ATOM 2394 C CA . LYS B 1 3 ? -24.734 -14.18 -14.141 1 41.69 3 LYS B CA 1
ATOM 2395 C C . LYS B 1 3 ? -23.5 -13.297 -13.891 1 41.69 3 LYS B C 1
ATOM 2397 O O . LYS B 1 3 ? -23.391 -12.203 -14.445 1 41.69 3 LYS B O 1
ATOM 2402 N N . ILE B 1 4 ? -22.844 -13.188 -12.867 1 51.62 4 ILE B N 1
ATOM 2403 C CA . ILE B 1 4 ? -21.953 -12.125 -12.43 1 51.62 4 ILE B CA 1
ATOM 2404 C C . ILE B 1 4 ? -20.641 -12.195 -13.219 1 51.62 4 ILE B C 1
ATOM 2406 O O . ILE B 1 4 ? -19.953 -11.188 -13.367 1 51.62 4 ILE B O 1
ATOM 2410 N N . HIS B 1 5 ? -20.312 -13.344 -14 1 58.22 5 HIS B N 1
ATOM 2411 C CA . HIS B 1 5 ? -18.984 -13.711 -14.469 1 58.22 5 HIS B CA 1
ATOM 2412 C C . HIS B 1 5 ? -18.672 -13.055 -15.805 1 58.22 5 HIS B C 1
ATOM 2414 O O . HIS B 1 5 ? -17.516 -12.711 -16.078 1 58.22 5 HIS B O 1
ATOM 2420 N N . HIS B 1 6 ? -19.703 -12.633 -16.5 1 60.75 6 HIS B N 1
ATOM 2421 C CA . HIS B 1 6 ? -19.391 -12.227 -17.859 1 60.75 6 HIS B CA 1
ATOM 2422 C C . HIS B 1 6 ? -18.891 -10.781 -17.906 1 60.75 6 HIS B C 1
ATOM 2424 O O . HIS B 1 6 ? -18.016 -10.445 -18.703 1 60.75 6 HIS B O 1
ATOM 2430 N N . TYR B 1 7 ? -19.328 -10.016 -17.047 1 68.81 7 TYR B N 1
ATOM 2431 C CA . TYR B 1 7 ? -18.969 -8.602 -17.078 1 68.81 7 TYR B CA 1
ATOM 2432 C C . TYR B 1 7 ? -17.531 -8.391 -16.641 1 68.81 7 TYR B C 1
ATOM 2434 O O . TYR B 1 7 ? -16.812 -7.543 -17.188 1 68.81 7 TYR B O 1
ATOM 2442 N N . PHE B 1 8 ? -17.078 -9.273 -15.906 1 77.12 8 PHE B N 1
ATOM 2443 C CA . PHE B 1 8 ? -15.703 -9.156 -15.43 1 77.12 8 PHE B CA 1
ATOM 2444 C C . PHE B 1 8 ? -14.719 -9.453 -16.562 1 77.12 8 PHE B C 1
ATOM 2446 O O . PHE B 1 8 ? -13.719 -8.75 -16.703 1 77.12 8 PHE B O 1
ATOM 2453 N N . LEU B 1 9 ? -15.141 -10.32 -17.344 1 81.62 9 LEU B N 1
ATOM 2454 C CA . LEU B 1 9 ? -14.266 -10.758 -18.422 1 81.62 9 LEU B CA 1
ATOM 2455 C C . LEU B 1 9 ? -14.156 -9.672 -19.5 1 81.62 9 LEU B C 1
ATOM 2457 O O . LEU B 1 9 ? -13.07 -9.438 -20.031 1 81.62 9 LEU B O 1
ATOM 2461 N N . PHE B 1 10 ? -15.219 -8.93 -19.672 1 81.5 10 PHE B N 1
ATOM 2462 C CA . PHE B 1 10 ? -15.219 -7.898 -20.703 1 81.5 10 PHE B CA 1
ATOM 2463 C C . PHE B 1 10 ? -14.352 -6.715 -20.297 1 81.5 10 PHE B C 1
ATOM 2465 O O . PHE B 1 10 ? -13.68 -6.109 -21.125 1 81.5 10 PHE B O 1
ATOM 2472 N N . GLY B 1 11 ? -14.32 -6.453 -19.047 1 84.56 11 GLY B N 1
ATOM 2473 C CA . GLY B 1 11 ? -13.539 -5.336 -18.547 1 84.56 11 GLY B CA 1
ATOM 2474 C C . GLY B 1 11 ? -12.047 -5.504 -18.766 1 84.56 11 GLY B C 1
ATOM 2475 O O . GLY B 1 11 ? -11.328 -4.527 -19 1 84.56 11 GLY B O 1
ATOM 2476 N N . VAL B 1 12 ? -11.656 -6.711 -18.719 1 92.44 12 VAL B N 1
ATOM 2477 C CA . VAL B 1 12 ? -10.219 -6.957 -18.859 1 92.44 12 VAL B CA 1
ATOM 2478 C C . VAL B 1 12 ? -9.891 -7.332 -20.297 1 92.44 12 VAL B C 1
ATOM 2480 O O . VAL B 1 12 ? -8.789 -7.055 -20.781 1 92.44 12 VAL B O 1
ATOM 2483 N N . LEU B 1 13 ? -10.828 -7.852 -21.016 1 91.44 13 LEU B N 1
ATOM 2484 C CA . LEU B 1 13 ? -10.602 -8.328 -22.375 1 91.44 13 LEU B CA 1
ATOM 2485 C C . LEU B 1 13 ? -10.375 -7.16 -23.328 1 91.44 13 LEU B C 1
ATOM 2487 O O . LEU B 1 13 ? -9.539 -7.238 -24.234 1 91.44 13 LEU B O 1
ATOM 2491 N N . VAL B 1 14 ? -11.047 -6.098 -23.141 1 89.88 14 VAL B N 1
ATOM 2492 C CA . VAL B 1 14 ? -10.961 -4.949 -24.047 1 89.88 14 VAL B CA 1
ATOM 2493 C C . VAL B 1 14 ? -9.562 -4.348 -23.984 1 89.88 14 VAL B C 1
ATOM 2495 O O . VAL B 1 14 ? -8.891 -4.211 -25 1 89.88 14 VAL B O 1
ATOM 2498 N N . PRO B 1 15 ? -9.148 -4.059 -22.781 1 92.12 15 PRO B N 1
ATOM 2499 C CA . PRO B 1 15 ? -7.785 -3.527 -22.75 1 92.12 15 PRO B CA 1
ATOM 2500 C C . PRO B 1 15 ? -6.746 -4.539 -23.219 1 92.12 15 PRO B C 1
ATOM 2502 O O . PRO B 1 15 ? -5.734 -4.16 -23.812 1 92.12 15 PRO B O 1
ATOM 2505 N N . PHE B 1 16 ? -6.961 -5.773 -22.969 1 94.88 16 PHE B N 1
ATOM 2506 C CA . PHE B 1 16 ? -6.016 -6.805 -23.375 1 94.88 16 PHE B CA 1
ATOM 2507 C C . PHE B 1 16 ? -5.91 -6.879 -24.891 1 94.88 16 PHE B C 1
ATOM 2509 O O . PHE B 1 16 ? -4.809 -6.84 -25.453 1 94.88 16 PHE B O 1
ATOM 2516 N N . ILE B 1 17 ? -7.012 -6.922 -25.531 1 94.31 17 ILE B N 1
ATOM 2517 C CA . ILE B 1 17 ? -7.039 -7.02 -26.984 1 94.31 17 ILE B CA 1
ATOM 2518 C C . ILE B 1 17 ? -6.477 -5.738 -27.609 1 94.31 17 ILE B C 1
ATOM 2520 O O . ILE B 1 17 ? -5.73 -5.789 -28.578 1 94.31 17 ILE B O 1
ATOM 2524 N N . SER B 1 18 ? -6.84 -4.633 -27.047 1 93.62 18 SER B N 1
ATOM 2525 C CA . SER B 1 18 ? -6.336 -3.352 -27.531 1 93.62 18 SER B CA 1
ATOM 2526 C C . SER B 1 18 ? -4.816 -3.289 -27.438 1 93.62 18 SER B C 1
ATOM 2528 O O . SER B 1 18 ? -4.156 -2.816 -28.375 1 93.62 18 SER B O 1
ATOM 2530 N N . LEU B 1 19 ? -4.262 -3.789 -26.391 1 94.81 19 LEU B N 1
ATOM 2531 C CA . LEU B 1 19 ? -2.816 -3.748 -26.203 1 94.81 19 LEU B CA 1
ATOM 2532 C C . LEU B 1 19 ? -2.111 -4.707 -27.156 1 94.81 19 LEU B C 1
ATOM 2534 O O . LEU B 1 19 ? -1.058 -4.383 -27.703 1 94.81 19 LEU B O 1
ATOM 2538 N N . VAL B 1 20 ? -2.66 -5.895 -27.25 1 95.94 20 VAL B N 1
ATOM 2539 C CA . VAL B 1 20 ? -2.076 -6.875 -28.156 1 95.94 20 VAL B CA 1
ATOM 2540 C C . VAL B 1 20 ? -2.055 -6.316 -29.578 1 95.94 20 VAL B C 1
ATOM 2542 O O . VAL B 1 20 ? -1.049 -6.438 -30.297 1 95.94 20 VAL B O 1
ATOM 2545 N N . SER B 1 21 ? -3.117 -5.695 -29.969 1 96.25 21 SER B N 1
ATOM 2546 C CA . SER B 1 21 ? -3.189 -5.086 -31.297 1 96.25 21 SER B CA 1
ATOM 2547 C C . SER B 1 21 ? -2.168 -3.963 -31.438 1 96.25 21 SER B C 1
ATOM 2549 O O . SER B 1 21 ? -1.478 -3.873 -32.469 1 96.25 21 SER B O 1
ATOM 2551 N N . LEU B 1 22 ? -2.088 -3.188 -30.422 1 94.62 22 LEU B N 1
ATOM 2552 C CA . LEU B 1 22 ? -1.159 -2.062 -30.438 1 94.62 22 LEU B CA 1
ATOM 2553 C C . LEU B 1 22 ? 0.279 -2.547 -30.578 1 94.62 22 LEU B C 1
ATOM 2555 O O . LEU B 1 22 ? 1.024 -2.055 -31.422 1 94.62 22 LEU B O 1
ATOM 2559 N N . PHE B 1 23 ? 0.669 -3.514 -29.812 1 96.06 23 PHE B N 1
ATOM 2560 C CA . PHE B 1 23 ? 2.053 -3.973 -29.812 1 96.06 23 PHE B CA 1
ATOM 2561 C C . PHE B 1 23 ? 2.352 -4.785 -31.062 1 96.06 23 PHE B C 1
ATOM 2563 O O . PHE B 1 23 ? 3.488 -4.805 -31.547 1 96.06 23 PHE B O 1
ATOM 2570 N N . THR B 1 24 ? 1.347 -5.449 -31.625 1 95.25 24 THR B N 1
ATOM 2571 C CA . THR B 1 24 ? 1.524 -6.176 -32.875 1 95.25 24 THR B CA 1
ATOM 2572 C C . THR B 1 24 ? 1.823 -5.215 -34.031 1 95.25 24 THR B C 1
ATOM 2574 O O . THR B 1 24 ? 2.617 -5.527 -34.906 1 95.25 24 THR B O 1
ATOM 2577 N N . ILE B 1 25 ? 1.223 -4.07 -33.969 1 95.25 25 ILE B N 1
ATOM 2578 C CA . ILE B 1 25 ? 1.397 -3.07 -35 1 95.25 25 ILE B CA 1
ATOM 2579 C C . ILE B 1 25 ? 2.791 -2.453 -34.906 1 95.25 25 ILE B C 1
ATOM 2581 O O . ILE B 1 25 ? 3.443 -2.205 -35.938 1 95.25 25 ILE B O 1
ATOM 2585 N N . PHE B 1 26 ? 3.314 -2.324 -33.75 1 94.25 26 PHE B N 1
ATOM 2586 C CA . PHE B 1 26 ? 4.547 -1.57 -33.562 1 94.25 26 PHE B CA 1
ATOM 2587 C C . PHE B 1 26 ? 5.75 -2.506 -33.469 1 94.25 26 PHE B C 1
ATOM 2589 O O . PHE B 1 26 ? 6.895 -2.059 -33.5 1 94.25 26 PHE B O 1
ATOM 2596 N N . SER B 1 27 ? 5.477 -3.807 -33.375 1 92.5 27 SER B N 1
ATOM 2597 C CA . SER B 1 27 ? 6.559 -4.785 -33.312 1 92.5 27 SER B CA 1
ATOM 2598 C C . SER B 1 27 ? 6.23 -6.02 -34.156 1 92.5 27 SER B C 1
ATOM 2600 O O . SER B 1 27 ? 5.238 -6.703 -33.906 1 92.5 27 SER B O 1
ATOM 2602 N N . SER B 1 28 ? 7.09 -6.398 -34.969 1 91.19 28 SER B N 1
ATOM 2603 C CA . SER B 1 28 ? 6.887 -7.551 -35.844 1 91.19 28 SER B CA 1
ATOM 2604 C C . SER B 1 28 ? 7.078 -8.859 -35.094 1 91.19 28 SER B C 1
ATOM 2606 O O . SER B 1 28 ? 6.574 -9.906 -35.5 1 91.19 28 SER B O 1
ATOM 2608 N N . ASP B 1 29 ? 7.691 -8.812 -34.031 1 92 29 ASP B N 1
ATOM 2609 C CA . ASP B 1 29 ? 8.031 -10.031 -33.281 1 92 29 ASP B CA 1
ATOM 2610 C C . ASP B 1 29 ? 7.051 -10.281 -32.156 1 92 29 ASP B C 1
ATOM 2612 O O . ASP B 1 29 ? 7.207 -11.242 -31.391 1 92 29 ASP B O 1
ATOM 2616 N N . PHE B 1 30 ? 6.074 -9.445 -32.062 1 94.88 30 PHE B N 1
ATOM 2617 C CA . PHE B 1 30 ? 5.23 -9.516 -30.891 1 94.88 30 PHE B CA 1
ATOM 2618 C C . PHE B 1 30 ? 4.453 -10.828 -30.859 1 94.88 30 PHE B C 1
ATOM 2620 O O . PHE B 1 30 ? 4.207 -11.383 -29.781 1 94.88 30 PHE B O 1
ATOM 2627 N N . LEU B 1 31 ? 4.102 -11.375 -31.969 1 94.12 31 LEU B N 1
ATOM 2628 C CA . LEU B 1 31 ? 3.254 -12.562 -31.984 1 94.12 31 LEU B CA 1
ATOM 2629 C C . LEU B 1 31 ? 4.098 -13.828 -32.062 1 94.12 31 LEU B C 1
ATOM 2631 O O . LEU B 1 31 ? 3.561 -14.93 -32.219 1 94.12 31 LEU B O 1
ATOM 2635 N N . THR B 1 32 ? 5.383 -13.742 -31.906 1 93.88 32 THR B N 1
ATOM 2636 C CA . THR B 1 32 ? 6.242 -14.914 -31.938 1 93.88 32 THR B CA 1
ATOM 2637 C C . THR B 1 32 ? 6.078 -15.75 -30.672 1 93.88 32 THR B C 1
ATOM 2639 O O . THR B 1 32 ? 5.629 -15.242 -29.641 1 93.88 32 THR B O 1
ATOM 2642 N N . LEU B 1 33 ? 6.41 -16.953 -30.75 1 93.19 33 LEU B N 1
ATOM 2643 C CA . LEU B 1 33 ? 6.324 -17.859 -29.625 1 93.19 33 LEU B CA 1
ATOM 2644 C C . LEU B 1 33 ? 7.293 -17.453 -28.516 1 93.19 33 LEU B C 1
ATOM 2646 O O . LEU B 1 33 ? 7.008 -17.641 -27.328 1 93.19 33 LEU B O 1
ATOM 2650 N N . THR B 1 34 ? 8.391 -16.969 -28.953 1 93.12 34 THR B N 1
ATOM 2651 C CA . THR B 1 34 ? 9.398 -16.531 -27.984 1 93.12 34 THR B CA 1
ATOM 2652 C C . THR B 1 34 ? 8.867 -15.383 -27.125 1 93.12 34 THR B C 1
ATOM 2654 O O . THR B 1 34 ? 9.055 -15.367 -25.906 1 93.12 34 THR B O 1
ATOM 2657 N N . THR B 1 35 ? 8.219 -14.453 -27.844 1 95 35 THR B N 1
ATOM 2658 C CA . THR B 1 35 ? 7.648 -13.312 -27.125 1 95 35 THR B CA 1
ATOM 2659 C C . THR B 1 35 ? 6.555 -13.773 -26.156 1 95 35 THR B C 1
ATOM 2661 O O . THR B 1 35 ? 6.531 -13.367 -25 1 95 35 THR B O 1
ATOM 2664 N N . TRP B 1 36 ? 5.73 -14.578 -26.484 1 95.56 36 TRP B N 1
ATOM 2665 C CA . TRP B 1 36 ? 4.617 -15.016 -25.656 1 95.56 36 TRP B CA 1
ATOM 2666 C C . TRP B 1 36 ? 5.102 -15.953 -24.562 1 95.56 36 TRP B C 1
ATOM 2668 O O . TRP B 1 36 ? 4.512 -16.016 -23.469 1 95.56 36 TRP B O 1
ATOM 2678 N N . ALA B 1 37 ? 6.195 -16.688 -24.891 1 94.62 37 ALA B N 1
ATOM 2679 C CA . ALA B 1 37 ? 6.836 -17.438 -23.812 1 94.62 37 ALA B CA 1
ATOM 2680 C C . ALA B 1 37 ? 7.344 -16.516 -22.719 1 94.62 37 ALA B C 1
ATOM 2682 O O . ALA B 1 37 ? 7.18 -16.797 -21.531 1 94.62 37 ALA B O 1
ATOM 2683 N N . SER B 1 38 ? 7.871 -15.43 -23.172 1 93.44 38 SER B N 1
ATOM 2684 C CA . SER B 1 38 ? 8.359 -14.438 -22.219 1 93.44 38 SER B CA 1
ATOM 2685 C C . SER B 1 38 ? 7.215 -13.797 -21.438 1 93.44 38 SER B C 1
ATOM 2687 O O . SER B 1 38 ? 7.34 -13.555 -20.234 1 93.44 38 SER B O 1
ATOM 2689 N N . ILE B 1 39 ? 6.145 -13.578 -22.062 1 96 39 ILE B N 1
ATOM 2690 C CA . ILE B 1 39 ? 4.969 -12.992 -21.438 1 96 39 ILE B CA 1
ATOM 2691 C C . ILE B 1 39 ? 4.418 -13.945 -20.375 1 96 39 ILE B C 1
ATOM 2693 O O . ILE B 1 39 ? 4.121 -13.539 -19.25 1 96 39 ILE B O 1
ATOM 2697 N N . LEU B 1 40 ? 4.383 -15.188 -20.734 1 95.69 40 LEU B N 1
ATOM 2698 C CA . LEU B 1 40 ? 3.867 -16.188 -19.797 1 95.69 40 LEU B CA 1
ATOM 2699 C C . LEU B 1 40 ? 4.797 -16.344 -18.594 1 95.69 40 LEU B C 1
ATOM 2701 O O . LEU B 1 40 ? 4.332 -16.516 -17.469 1 95.69 40 LEU B O 1
ATOM 2705 N N . ALA B 1 41 ? 6.066 -16.297 -18.875 1 92.94 41 ALA B N 1
ATOM 2706 C CA . ALA B 1 41 ? 7.047 -16.391 -17.797 1 92.94 41 ALA B CA 1
ATOM 2707 C C . ALA B 1 41 ? 6.902 -15.227 -16.828 1 92.94 41 ALA B C 1
ATOM 2709 O O . ALA B 1 41 ? 6.859 -15.43 -15.609 1 92.94 41 ALA B O 1
ATOM 2710 N N . SER B 1 42 ? 6.73 -14.062 -17.375 1 91.81 42 SER B N 1
ATOM 2711 C CA . SER B 1 42 ? 6.574 -12.859 -16.562 1 91.81 42 SER B CA 1
ATOM 2712 C C . SER B 1 42 ? 5.25 -12.875 -15.805 1 91.81 42 SER B C 1
ATOM 2714 O O . SER B 1 42 ? 5.191 -12.477 -14.633 1 91.81 42 SER B O 1
ATOM 2716 N N . ALA B 1 43 ? 4.258 -13.305 -16.406 1 95.62 43 ALA B N 1
ATOM 2717 C CA . ALA B 1 43 ? 2.932 -13.367 -15.797 1 95.62 43 ALA B CA 1
ATOM 2718 C C . ALA B 1 43 ? 2.912 -14.328 -14.617 1 95.62 43 ALA B C 1
ATOM 2720 O O . ALA B 1 43 ? 2.254 -14.07 -13.602 1 95.62 43 ALA B O 1
ATOM 2721 N N . SER B 1 44 ? 3.641 -15.383 -14.766 1 94.56 44 SER B N 1
ATOM 2722 C CA . SER B 1 44 ? 3.631 -16.391 -13.711 1 94.56 44 SER B CA 1
ATOM 2723 C C . SER B 1 44 ? 4.297 -15.875 -12.445 1 94.56 44 SER B C 1
ATOM 2725 O O . SER B 1 44 ? 3.904 -16.25 -11.336 1 94.56 44 SER B O 1
ATOM 2727 N N . ASP B 1 45 ? 5.242 -15.008 -12.555 1 87.19 45 ASP B N 1
ATOM 2728 C CA . ASP B 1 45 ? 5.988 -14.484 -11.414 1 87.19 45 ASP B CA 1
ATOM 2729 C C . ASP B 1 45 ? 5.062 -13.742 -10.453 1 87.19 45 ASP B C 1
ATOM 2731 O O . ASP B 1 45 ? 4.977 -14.094 -9.273 1 87.19 45 ASP B O 1
ATOM 2735 N N . ILE B 1 46 ? 4.285 -12.875 -10.977 1 91.06 46 ILE B N 1
ATOM 2736 C CA . ILE B 1 46 ? 3.4 -12.102 -10.117 1 91.06 46 ILE B CA 1
ATOM 2737 C C . ILE B 1 46 ? 2.023 -12.758 -10.062 1 91.06 46 ILE B C 1
ATOM 2739 O O . ILE B 1 46 ? 1.281 -12.578 -9.094 1 91.06 46 ILE B O 1
ATOM 2743 N N . GLY B 1 47 ? 1.738 -13.5 -11.078 1 97.69 47 GLY B N 1
ATOM 2744 C CA . GLY B 1 47 ? 0.409 -14.078 -11.211 1 97.69 47 GLY B CA 1
ATOM 2745 C C . GLY B 1 47 ? 0.063 -15.039 -10.086 1 97.69 47 GLY B C 1
ATOM 2746 O O . GLY B 1 47 ? -1.097 -15.141 -9.68 1 97.69 47 GLY B O 1
ATOM 2747 N N . ILE B 1 48 ? 1.053 -15.742 -9.641 1 98.31 48 ILE B N 1
ATOM 2748 C CA . ILE B 1 48 ? 0.809 -16.703 -8.57 1 98.31 48 ILE B CA 1
ATOM 2749 C C . ILE B 1 48 ? 0.334 -15.969 -7.32 1 98.31 48 ILE B C 1
ATOM 2751 O O . ILE B 1 48 ? -0.678 -16.344 -6.719 1 98.31 48 ILE B O 1
ATOM 2755 N N . ILE B 1 49 ? 0.975 -14.898 -7.02 1 97.81 49 ILE B N 1
ATOM 2756 C CA . ILE B 1 49 ? 0.584 -14.109 -5.855 1 97.81 49 ILE B CA 1
ATOM 2757 C C . ILE B 1 49 ? -0.806 -13.516 -6.074 1 97.81 49 ILE B C 1
ATOM 2759 O O . ILE B 1 49 ? -1.617 -13.461 -5.148 1 97.81 49 ILE B O 1
ATOM 2763 N N . VAL B 1 50 ? -1.077 -13.07 -7.262 1 98.56 50 VAL B N 1
ATOM 2764 C CA . VAL B 1 50 ? -2.34 -12.422 -7.594 1 98.56 50 VAL B CA 1
ATOM 2765 C C . VAL B 1 50 ? -3.496 -13.391 -7.367 1 98.56 50 VAL B C 1
ATOM 2767 O O . VAL B 1 50 ? -4.57 -12.992 -6.914 1 98.56 50 VAL B O 1
ATOM 2770 N N . LEU B 1 51 ? -3.246 -14.656 -7.629 1 98.75 51 LEU B N 1
ATOM 2771 C CA . LEU B 1 51 ? -4.277 -15.672 -7.43 1 98.75 51 LEU B CA 1
ATOM 2772 C C . LEU B 1 51 ? -4.645 -15.789 -5.953 1 98.75 51 LEU B C 1
ATOM 2774 O O . LEU B 1 51 ? -5.824 -15.883 -5.609 1 98.75 51 LEU B O 1
ATOM 2778 N N . GLY B 1 52 ? -3.631 -15.82 -5.105 1 98.62 52 GLY B N 1
ATOM 2779 C CA . GLY B 1 52 ? -3.898 -15.852 -3.676 1 98.62 52 GLY B CA 1
ATOM 2780 C C . GLY B 1 52 ? -4.656 -14.641 -3.18 1 98.62 52 GLY B C 1
ATOM 2781 O O . GLY B 1 52 ? -5.605 -14.766 -2.402 1 98.62 52 GLY B O 1
ATOM 2782 N N . VAL B 1 53 ? -4.266 -13.508 -3.641 1 98.62 53 VAL B N 1
ATOM 2783 C CA . VAL B 1 53 ? -4.902 -12.258 -3.248 1 98.62 53 VAL B CA 1
ATOM 2784 C C . VAL B 1 53 ? -6.348 -12.234 -3.74 1 98.62 53 VAL B C 1
ATOM 2786 O O . VAL B 1 53 ? -7.238 -11.75 -3.041 1 98.62 53 VAL B O 1
ATOM 2789 N N . THR B 1 54 ? -6.594 -12.781 -4.918 1 98.44 54 THR B N 1
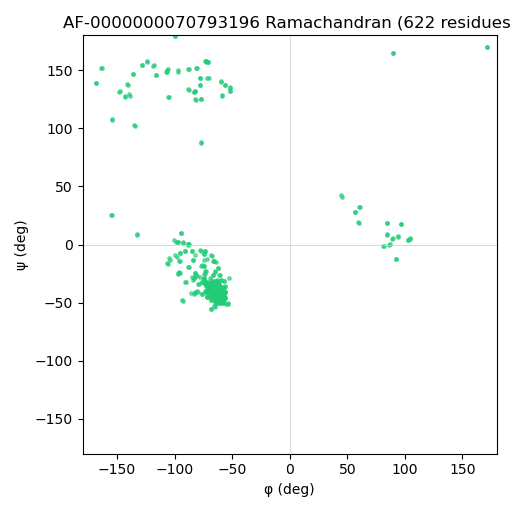ATOM 2790 C CA . THR B 1 54 ? -7.945 -12.836 -5.461 1 98.44 54 THR B CA 1
ATOM 2791 C C . THR B 1 54 ? -8.859 -13.664 -4.559 1 98.44 54 THR B C 1
ATOM 2793 O O . THR B 1 54 ? -9.961 -13.227 -4.215 1 98.44 54 THR B O 1
ATOM 2796 N N . LEU B 1 55 ? -8.367 -14.805 -4.16 1 98.69 55 LEU B N 1
ATOM 2797 C CA . LEU B 1 55 ? -9.148 -15.656 -3.275 1 98.69 55 LEU B CA 1
ATOM 2798 C C . LEU B 1 55 ? -9.5 -14.93 -1.98 1 98.69 55 LEU B C 1
ATOM 2800 O O . LEU B 1 55 ? -10.648 -14.969 -1.531 1 98.69 55 LEU B O 1
ATOM 2804 N N . LEU B 1 56 ? -8.516 -14.344 -1.418 1 98.75 56 LEU B N 1
ATOM 2805 C CA . LEU B 1 56 ? -8.703 -13.68 -0.13 1 98.75 56 LEU B CA 1
ATOM 2806 C C . LEU B 1 56 ? -9.648 -12.492 -0.261 1 98.75 56 LEU B C 1
ATOM 2808 O O . LEU B 1 56 ? -10.492 -12.266 0.608 1 98.75 56 LEU B O 1
ATOM 2812 N N . LEU B 1 57 ? -9.516 -11.789 -1.341 1 98.25 57 LEU B N 1
ATOM 2813 C CA . LEU B 1 57 ? -10.383 -10.633 -1.561 1 98.25 57 LEU B CA 1
ATOM 2814 C C . LEU B 1 57 ? -11.82 -11.07 -1.79 1 98.25 57 LEU B C 1
ATOM 2816 O O . LEU B 1 57 ? -12.758 -10.422 -1.313 1 98.25 57 LEU B O 1
ATOM 2820 N N . ILE B 1 58 ? -12.023 -12.125 -2.502 1 98.06 58 ILE B N 1
ATOM 2821 C CA . ILE B 1 58 ? -13.367 -12.672 -2.674 1 98.06 58 ILE B CA 1
ATOM 2822 C C . ILE B 1 58 ? -13.969 -13 -1.311 1 98.06 58 ILE B C 1
ATOM 2824 O O . ILE B 1 58 ? -15.164 -12.805 -1.089 1 98.06 58 ILE B O 1
ATOM 2828 N N . GLY B 1 59 ? -13.117 -13.461 -0.433 1 98.31 59 GLY B N 1
ATOM 2829 C CA . GLY B 1 59 ? -13.547 -13.773 0.92 1 98.31 59 GLY B CA 1
ATOM 2830 C C . GLY B 1 59 ? -13.773 -12.539 1.771 1 98.31 59 GLY B C 1
ATOM 2831 O O . GLY B 1 59 ? -14.211 -12.641 2.918 1 98.31 59 GLY B O 1
ATOM 2832 N N . GLY B 1 60 ? -13.422 -11.398 1.297 1 97.88 60 GLY B N 1
ATOM 2833 C CA . GLY B 1 60 ? -13.734 -10.141 1.959 1 97.88 60 GLY B CA 1
ATOM 2834 C C . GLY B 1 60 ? -12.594 -9.625 2.82 1 97.88 60 GLY B C 1
ATOM 2835 O O . GLY B 1 60 ? -12.812 -8.812 3.719 1 97.88 60 GLY B O 1
ATOM 2836 N N . GLU B 1 61 ? -11.359 -10.156 2.576 1 98.25 61 GLU B N 1
ATOM 2837 C CA . GLU B 1 61 ? -10.227 -9.766 3.412 1 98.25 61 GLU B CA 1
ATOM 2838 C C . GLU B 1 61 ? -9.039 -9.312 2.562 1 98.25 61 GLU B C 1
ATOM 2840 O O . GLU B 1 61 ? -8.945 -9.664 1.385 1 98.25 61 GLU B O 1
ATOM 2845 N N . PHE B 1 62 ? -8.18 -8.477 3.09 1 97.94 62 PHE B N 1
ATOM 2846 C CA . PHE B 1 62 ? -6.965 -7.98 2.457 1 97.94 62 PHE B CA 1
ATOM 2847 C C . PHE B 1 62 ? -5.73 -8.641 3.066 1 97.94 62 PHE B C 1
ATOM 2849 O O . PHE B 1 62 ? -5.742 -9.031 4.234 1 97.94 62 PHE B O 1
ATOM 2856 N N . ASP B 1 63 ? -4.746 -8.758 2.297 1 98.31 63 ASP B N 1
ATOM 2857 C CA . ASP B 1 63 ? -3.439 -9.156 2.818 1 98.31 63 ASP B CA 1
ATOM 2858 C C . ASP B 1 63 ? -2.328 -8.289 2.225 1 98.31 63 ASP B C 1
ATOM 2860 O O . ASP B 1 63 ? -1.825 -8.578 1.137 1 98.31 63 ASP B O 1
ATOM 2864 N N . LEU B 1 64 ? -1.829 -7.34 2.967 1 98.38 64 LEU B N 1
ATOM 2865 C CA . LEU B 1 64 ? -0.754 -6.465 2.512 1 98.38 64 LEU B CA 1
ATOM 2866 C C . LEU B 1 64 ? 0.608 -7.105 2.758 1 98.38 64 LEU B C 1
ATOM 2868 O O . LEU B 1 64 ? 1.629 -6.605 2.277 1 98.38 64 LEU B O 1
ATOM 2872 N N . SER B 1 65 ? 0.626 -8.211 3.398 1 98.62 65 SER B N 1
ATOM 2873 C CA . SER B 1 65 ? 1.904 -8.812 3.775 1 98.62 65 SER B CA 1
ATOM 2874 C C . SER B 1 65 ? 2.385 -9.797 2.719 1 98.62 65 SER B C 1
ATOM 2876 O O . SER B 1 65 ? 3.443 -10.414 2.871 1 98.62 65 SER B O 1
ATOM 2878 N N . VAL B 1 66 ? 1.641 -9.945 1.648 1 98.5 66 VAL B N 1
ATOM 2879 C CA . VAL B 1 66 ? 1.929 -10.977 0.658 1 98.5 66 VAL B CA 1
ATOM 2880 C C . VAL B 1 66 ? 3.307 -10.742 0.046 1 98.5 66 VAL B C 1
ATOM 2882 O O . VAL B 1 66 ? 4.051 -11.688 -0.22 1 98.5 66 VAL B O 1
ATOM 2885 N N . GLY B 1 67 ? 3.646 -9.5 -0.204 1 98.06 67 GLY B N 1
ATOM 2886 C CA . GLY B 1 67 ? 4.957 -9.195 -0.758 1 98.06 67 GLY B CA 1
ATOM 2887 C C . GLY B 1 67 ? 6.098 -9.539 0.182 1 98.06 67 GLY B C 1
ATOM 2888 O O . GLY B 1 67 ? 7.129 -10.055 -0.248 1 98.06 67 GLY B O 1
ATOM 2889 N N . ALA B 1 68 ? 5.926 -9.18 1.425 1 98.69 68 ALA B N 1
ATOM 2890 C CA . ALA B 1 68 ? 6.941 -9.508 2.424 1 98.69 68 ALA B CA 1
ATOM 2891 C C . ALA B 1 68 ? 7.059 -11.016 2.621 1 98.69 68 ALA B C 1
ATOM 2893 O O . ALA B 1 68 ? 8.156 -11.539 2.797 1 98.69 68 ALA B O 1
ATOM 2894 N N . ASN B 1 69 ? 5.914 -11.688 2.654 1 98.75 69 ASN B N 1
ATOM 2895 C CA . ASN B 1 69 ? 5.906 -13.148 2.742 1 98.75 69 ASN B CA 1
ATOM 2896 C C . ASN B 1 69 ? 6.617 -13.781 1.553 1 98.75 69 ASN B C 1
ATOM 2898 O O . ASN B 1 69 ? 7.398 -14.719 1.723 1 98.75 69 ASN B O 1
ATOM 2902 N N . PHE B 1 70 ? 6.406 -13.258 0.394 1 98.44 70 PHE B N 1
ATOM 2903 C CA . PHE B 1 70 ? 7.09 -13.648 -0.834 1 98.44 70 PHE B CA 1
ATOM 2904 C C . PHE B 1 70 ? 8.602 -13.586 -0.659 1 98.44 70 PHE B C 1
ATOM 2906 O O . PHE B 1 70 ? 9.305 -14.562 -0.927 1 98.44 70 PHE B O 1
ATOM 2913 N N . ALA B 1 71 ? 9.031 -12.484 -0.178 1 98.69 71 ALA B N 1
ATOM 2914 C CA . ALA B 1 71 ? 10.461 -12.266 -0.018 1 98.69 71 ALA B CA 1
ATOM 2915 C C . ALA B 1 71 ? 11.039 -13.172 1.068 1 98.69 71 ALA B C 1
ATOM 2917 O O . ALA B 1 71 ? 12.047 -13.852 0.855 1 98.69 71 ALA B O 1
ATOM 2918 N N . LEU B 1 72 ? 10.375 -13.203 2.213 1 98.75 72 LEU B N 1
ATOM 2919 C CA . LEU B 1 72 ? 10.867 -13.984 3.34 1 98.75 72 LEU B CA 1
ATOM 2920 C C . LEU B 1 72 ? 10.969 -15.461 2.975 1 98.75 72 LEU B C 1
ATOM 2922 O O . LEU B 1 72 ? 11.984 -16.109 3.24 1 98.75 72 LEU B O 1
ATOM 2926 N N . SER B 1 73 ? 9.953 -15.969 2.371 1 98.69 73 SER B N 1
ATOM 2927 C CA . SER B 1 73 ? 9.906 -17.391 2.033 1 98.69 73 SER B CA 1
ATOM 2928 C C . SER B 1 73 ? 10.93 -17.734 0.956 1 98.69 73 SER B C 1
ATOM 2930 O O . SER B 1 73 ? 11.594 -18.766 1.029 1 98.69 73 SER B O 1
ATOM 2932 N N . GLY B 1 74 ? 11.047 -16.859 -0.049 1 98.38 74 GLY B N 1
ATOM 2933 C CA . GLY B 1 74 ? 12.062 -17.078 -1.065 1 98.38 74 GLY B CA 1
ATOM 2934 C C . GLY B 1 74 ? 13.477 -17.062 -0.51 1 98.38 74 GLY B C 1
ATOM 2935 O O . GLY B 1 74 ? 14.297 -17.906 -0.857 1 98.38 74 GLY B O 1
ATOM 2936 N N . LEU B 1 75 ? 13.719 -16.109 0.347 1 98.69 75 LEU B N 1
ATOM 2937 C CA . LEU B 1 75 ? 15.047 -15.977 0.948 1 98.69 75 LEU B CA 1
ATOM 2938 C C . LEU B 1 75 ? 15.352 -17.156 1.857 1 98.69 75 LEU B C 1
ATOM 2940 O O . LEU B 1 75 ? 16.484 -17.656 1.884 1 98.69 75 LEU B O 1
ATOM 2944 N N . LEU B 1 76 ? 14.328 -17.609 2.596 1 98.31 76 LEU B N 1
ATOM 2945 C CA . LEU B 1 76 ? 14.508 -18.766 3.461 1 98.31 76 LEU B CA 1
ATOM 2946 C C . LEU B 1 76 ? 14.82 -20.016 2.639 1 98.31 76 LEU B C 1
ATOM 2948 O O . LEU B 1 76 ? 15.703 -20.797 2.998 1 98.31 76 LEU B O 1
ATOM 2952 N N . PHE B 1 77 ? 14.141 -20.219 1.557 1 98.38 77 PHE B N 1
ATOM 2953 C CA . PHE B 1 77 ? 14.398 -21.328 0.657 1 98.38 77 PHE B CA 1
ATOM 2954 C C . PHE B 1 77 ? 15.836 -21.297 0.154 1 98.38 77 PHE B C 1
ATOM 2956 O O . PHE B 1 77 ? 16.531 -22.312 0.193 1 98.38 77 PHE B O 1
ATOM 2963 N N . GLY B 1 78 ? 16.234 -20.141 -0.324 1 97.62 78 GLY B N 1
ATOM 2964 C CA . GLY B 1 78 ? 17.594 -19.984 -0.804 1 97.62 78 GLY B CA 1
ATOM 2965 C C . GLY B 1 78 ? 18.641 -20.25 0.265 1 97.62 78 GLY B C 1
ATOM 2966 O O . GLY B 1 78 ? 19.625 -20.938 0.02 1 97.62 78 GLY B O 1
ATOM 2967 N N . SER B 1 79 ? 18.422 -19.734 1.459 1 97.56 79 SER B N 1
ATOM 2968 C CA . SER B 1 79 ? 19.375 -19.891 2.559 1 97.56 79 SER B CA 1
ATOM 2969 C C . SER B 1 79 ? 19.5 -21.344 2.986 1 97.56 79 SER B C 1
ATOM 2971 O O . SER B 1 79 ? 20.594 -21.828 3.256 1 97.56 79 SER B O 1
ATOM 2973 N N . LEU B 1 80 ? 18.344 -22.016 3.057 1 97.06 80 LEU B N 1
ATOM 2974 C CA . LEU B 1 80 ? 18.359 -23.422 3.443 1 97.06 80 LEU B CA 1
ATOM 2975 C C . LEU B 1 80 ? 19.062 -24.266 2.383 1 97.06 80 LEU B C 1
ATOM 2977 O O . LEU B 1 80 ? 19.766 -25.219 2.711 1 97.06 80 LEU B O 1
ATOM 2981 N N . THR B 1 81 ? 18.859 -23.891 1.197 1 94.81 81 THR B N 1
ATOM 2982 C CA . THR B 1 81 ? 19.531 -24.578 0.108 1 94.81 81 THR B CA 1
ATOM 2983 C C . THR B 1 81 ? 21.047 -24.359 0.201 1 94.81 81 THR B C 1
ATOM 2985 O O . THR B 1 81 ? 21.828 -25.297 -0.02 1 94.81 81 THR B O 1
ATOM 2988 N N . LEU B 1 82 ? 21.438 -23.203 0.486 1 93.69 82 LEU B N 1
ATOM 2989 C CA . LEU B 1 82 ? 22.844 -22.859 0.635 1 93.69 82 LEU B CA 1
ATOM 2990 C C . LEU B 1 82 ? 23.469 -23.672 1.77 1 93.69 82 LEU B C 1
ATOM 2992 O O . LEU B 1 82 ? 24.656 -24.016 1.706 1 93.69 82 LEU B O 1
ATOM 2996 N N . LEU B 1 83 ? 22.719 -23.922 2.781 1 94.38 83 LEU B N 1
ATOM 2997 C CA . LEU B 1 83 ? 23.203 -24.672 3.943 1 94.38 83 LEU B CA 1
ATOM 2998 C C . LEU B 1 83 ? 23.266 -26.156 3.652 1 94.38 83 LEU B C 1
ATOM 3000 O O . LEU B 1 83 ? 23.641 -26.953 4.52 1 94.38 83 LEU B O 1
ATOM 3004 N N . GLY B 1 84 ? 22.797 -26.562 2.49 1 92.62 84 GLY B N 1
ATOM 3005 C CA . GLY B 1 84 ? 22.906 -27.953 2.08 1 92.62 84 GLY B CA 1
ATOM 3006 C C . GLY B 1 84 ? 21.672 -28.766 2.422 1 92.62 84 GLY B C 1
ATOM 3007 O O . GLY B 1 84 ? 21.656 -29.984 2.244 1 92.62 84 GLY B O 1
ATOM 3008 N N . ILE B 1 85 ? 20.703 -28.062 2.873 1 94.69 85 ILE B N 1
ATOM 3009 C CA . ILE B 1 85 ? 19.469 -28.75 3.182 1 94.69 85 ILE B CA 1
ATOM 3010 C C . ILE B 1 85 ? 18.781 -29.172 1.885 1 94.69 85 ILE B C 1
ATOM 3012 O O . ILE B 1 85 ? 18.797 -28.438 0.896 1 94.69 85 ILE B O 1
ATOM 3016 N N . ASN B 1 86 ? 18.188 -30.359 1.998 1 95.12 86 ASN B N 1
ATOM 3017 C CA . ASN B 1 86 ? 17.438 -30.844 0.844 1 95.12 86 ASN B CA 1
ATOM 3018 C C . ASN B 1 86 ? 16.438 -29.812 0.353 1 95.12 86 ASN B C 1
ATOM 3020 O O . ASN B 1 86 ? 15.688 -29.234 1.15 1 95.12 86 ASN B O 1
ATOM 3024 N N . SER B 1 87 ? 16.453 -29.609 -0.918 1 94.81 87 SER B N 1
ATOM 3025 C CA . SER B 1 87 ? 15.633 -28.547 -1.501 1 94.81 87 SER B CA 1
ATOM 3026 C C . SER B 1 87 ? 14.148 -28.812 -1.299 1 94.81 87 SER B C 1
ATOM 3028 O O . SER B 1 87 ? 13.352 -27.875 -1.181 1 94.81 87 SER B O 1
ATOM 3030 N N . PHE B 1 88 ? 13.766 -30.031 -1.277 1 96.62 88 PHE B N 1
ATOM 3031 C CA . PHE B 1 88 ? 12.375 -30.359 -1.022 1 96.62 88 PHE B CA 1
ATOM 3032 C C . PHE B 1 88 ? 11.977 -29.969 0.396 1 96.62 88 PHE B C 1
ATOM 3034 O O . PHE B 1 88 ? 10.875 -29.453 0.62 1 96.62 88 PHE B O 1
ATOM 3041 N N . LEU B 1 89 ? 12.844 -30.281 1.313 1 97.38 89 LEU B N 1
ATOM 3042 C CA . LEU B 1 89 ? 12.594 -29.875 2.695 1 97.38 89 LEU B CA 1
ATOM 3043 C C . LEU B 1 89 ? 12.586 -28.359 2.828 1 97.38 89 LEU B C 1
ATOM 3045 O O . LEU B 1 89 ? 11.766 -27.797 3.562 1 97.38 89 LEU B O 1
ATOM 3049 N N . ALA B 1 90 ? 13.523 -27.734 2.104 1 98.12 90 ALA B N 1
ATOM 3050 C CA . ALA B 1 90 ? 13.57 -26.266 2.111 1 98.12 90 ALA B CA 1
ATOM 3051 C C . ALA B 1 90 ? 12.266 -25.672 1.592 1 98.12 90 ALA B C 1
ATOM 3053 O O . ALA B 1 90 ? 11.75 -24.703 2.154 1 98.12 90 ALA B O 1
ATOM 3054 N N . LEU B 1 91 ? 11.758 -26.281 0.542 1 98.25 91 LEU B N 1
ATOM 3055 C CA . LEU B 1 91 ? 10.477 -25.859 -0.019 1 98.25 91 LEU B CA 1
ATOM 3056 C C . LEU B 1 91 ? 9.359 -26.016 1 1 98.25 91 LEU B C 1
ATOM 3058 O O . LEU B 1 91 ? 8.562 -25.094 1.2 1 98.25 91 LEU B O 1
ATOM 3062 N N . THR B 1 92 ? 9.289 -27.125 1.661 1 98.56 92 THR B N 1
ATOM 3063 C CA . THR B 1 92 ? 8.242 -27.406 2.635 1 98.56 92 THR B CA 1
ATOM 3064 C C . THR B 1 92 ? 8.297 -26.422 3.799 1 98.56 92 THR B C 1
ATOM 3066 O O . THR B 1 92 ? 7.266 -25.938 4.262 1 98.56 92 THR B O 1
ATOM 3069 N N . ILE B 1 93 ? 9.484 -26.125 4.23 1 98.5 93 ILE B N 1
ATOM 3070 C CA . ILE B 1 93 ? 9.664 -25.18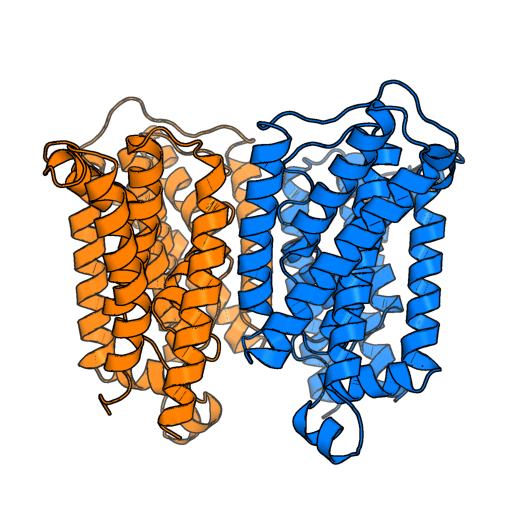8 5.34 1 98.5 93 ILE B CA 1
ATOM 3071 C C . ILE B 1 93 ? 9.219 -23.797 4.914 1 98.5 93 ILE B C 1
ATOM 3073 O O . ILE B 1 93 ? 8.531 -23.094 5.664 1 98.5 93 ILE B O 1
ATOM 3077 N N . ALA B 1 94 ? 9.633 -23.391 3.713 1 98.62 94 ALA B N 1
ATOM 3078 C CA . ALA B 1 94 ? 9.234 -22.078 3.195 1 98.62 94 ALA B CA 1
ATOM 3079 C C . ALA B 1 94 ? 7.715 -21.969 3.107 1 98.62 94 ALA B C 1
ATOM 3081 O O . ALA B 1 94 ? 7.137 -20.953 3.49 1 98.62 94 ALA B O 1
ATOM 3082 N N . LEU B 1 95 ? 7.074 -23.016 2.605 1 98.75 95 LEU B N 1
ATOM 3083 C CA . LEU B 1 95 ? 5.621 -23.016 2.484 1 98.75 95 LEU B CA 1
ATOM 3084 C C . LEU B 1 95 ? 4.961 -23.016 3.859 1 98.75 95 LEU B C 1
ATOM 3086 O O . LEU B 1 95 ? 3.926 -22.375 4.059 1 98.75 95 LEU B O 1
ATOM 3090 N N . ALA B 1 96 ? 5.547 -23.734 4.82 1 98.81 96 ALA B N 1
ATOM 3091 C CA . ALA B 1 96 ? 5.031 -23.766 6.184 1 98.81 96 ALA B CA 1
ATOM 3092 C C . ALA B 1 96 ? 5.086 -22.375 6.828 1 98.81 96 ALA B C 1
ATOM 3094 O O . ALA B 1 96 ? 4.18 -22 7.57 1 98.81 96 ALA B O 1
ATOM 3095 N N . ILE B 1 97 ? 6.16 -21.688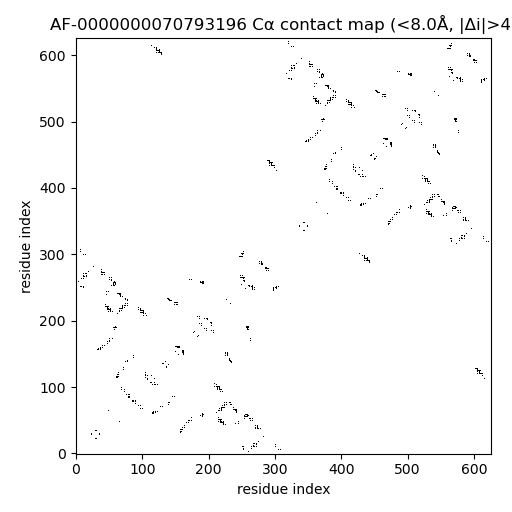 6.551 1 98.5 97 ILE B N 1
ATOM 3096 C CA . ILE B 1 97 ? 6.289 -20.328 7.074 1 98.5 97 ILE B CA 1
ATOM 3097 C C . ILE B 1 97 ? 5.199 -19.438 6.477 1 98.5 97 ILE B C 1
ATOM 3099 O O . ILE B 1 97 ? 4.598 -18.625 7.184 1 98.5 97 ILE B O 1
ATOM 3103 N N . GLY B 1 98 ? 5.008 -19.562 5.148 1 98.75 98 GLY B N 1
ATOM 3104 C CA . GLY B 1 98 ? 3.914 -18.828 4.523 1 98.75 98 GLY B CA 1
ATOM 3105 C C . GLY B 1 98 ? 2.562 -19.141 5.141 1 98.75 98 GLY B C 1
ATOM 3106 O O . GLY B 1 98 ? 1.76 -18.234 5.375 1 98.75 98 GLY B O 1
ATOM 3107 N N . ALA B 1 99 ? 2.361 -20.391 5.422 1 98.88 99 ALA B N 1
ATOM 3108 C CA . ALA B 1 99 ? 1.122 -20.828 6.07 1 98.88 99 ALA B CA 1
ATOM 3109 C C . ALA B 1 99 ? 0.998 -20.219 7.465 1 98.88 99 ALA B C 1
ATOM 3111 O O . ALA B 1 99 ? -0.088 -19.797 7.871 1 98.88 99 ALA B O 1
ATOM 3112 N N . CYS B 1 100 ? 2.057 -20.188 8.172 1 98.88 100 CYS B N 1
ATOM 3113 C CA . CYS B 1 100 ? 2.072 -19.641 9.531 1 98.88 100 CYS B CA 1
ATOM 3114 C C . CYS B 1 100 ? 1.743 -18.156 9.523 1 98.88 100 CYS B C 1
ATOM 3116 O O . CYS B 1 100 ? 0.995 -17.688 10.375 1 98.88 100 CYS B O 1
ATOM 3118 N N . ILE B 1 101 ? 2.303 -17.484 8.594 1 98.88 101 ILE B N 1
ATOM 3119 C CA . ILE B 1 101 ? 2.021 -16.047 8.477 1 98.88 101 ILE B CA 1
ATOM 3120 C C . ILE B 1 101 ? 0.536 -15.844 8.195 1 98.88 101 ILE B C 1
ATOM 3122 O O . ILE B 1 101 ? -0.105 -14.984 8.812 1 98.88 101 ILE B O 1
ATOM 3126 N N . GLY B 1 102 ? 0.011 -16.641 7.234 1 98.88 102 GLY B N 1
ATOM 3127 C CA . GLY B 1 102 ? -1.42 -16.594 6.98 1 98.88 102 GLY B CA 1
ATOM 3128 C C . GLY B 1 102 ? -2.258 -16.906 8.203 1 98.88 102 GLY B C 1
ATOM 3129 O O . GLY B 1 102 ? -3.262 -16.234 8.461 1 98.88 102 GLY B O 1
ATOM 3130 N N . LEU B 1 103 ? -1.814 -17.859 8.961 1 98.81 103 LEU B N 1
ATOM 3131 C CA . LEU B 1 103 ? -2.518 -18.266 10.172 1 98.81 103 LEU B CA 1
ATOM 3132 C C . LEU B 1 103 ? -2.518 -17.156 11.203 1 98.81 103 LEU B C 1
ATOM 3134 O O . LEU B 1 103 ? -3.543 -16.891 11.836 1 98.81 103 LEU B O 1
ATOM 3138 N N . ILE B 1 104 ? -1.451 -16.516 11.398 1 98.75 104 ILE B N 1
ATOM 3139 C CA . ILE B 1 104 ? -1.324 -15.438 12.375 1 98.75 104 ILE B CA 1
ATOM 3140 C C . ILE B 1 104 ? -2.182 -14.25 11.945 1 98.75 104 ILE B C 1
ATOM 3142 O O . ILE B 1 104 ? -2.881 -13.656 12.766 1 98.75 104 ILE B O 1
ATOM 3146 N N . ASN B 1 105 ? -2.121 -13.938 10.68 1 98.81 105 ASN B N 1
ATOM 3147 C CA . ASN B 1 105 ? -2.949 -12.852 10.164 1 98.81 105 ASN B CA 1
ATOM 3148 C C . ASN B 1 105 ? -4.434 -13.133 10.367 1 98.81 105 ASN B C 1
ATOM 3150 O O . ASN B 1 105 ? -5.188 -12.25 10.781 1 98.81 105 ASN B O 1
ATOM 3154 N N . ALA B 1 106 ? -4.801 -14.367 10.094 1 98.81 106 ALA B N 1
ATOM 3155 C CA . ALA B 1 106 ? -6.195 -14.758 10.305 1 98.81 106 ALA B CA 1
ATOM 3156 C C . ALA B 1 106 ? -6.57 -14.672 11.781 1 98.81 106 ALA B C 1
ATOM 3158 O O . ALA B 1 106 ? -7.629 -14.141 12.125 1 98.81 106 ALA B O 1
ATOM 3159 N N . ALA B 1 107 ? -5.727 -15.156 12.594 1 98.62 107 ALA B N 1
ATOM 3160 C CA . ALA B 1 107 ? -6 -15.172 14.023 1 98.62 107 ALA B CA 1
ATOM 3161 C C . ALA B 1 107 ? -6.172 -13.75 14.57 1 98.62 107 ALA B C 1
ATOM 3163 O O . ALA B 1 107 ? -7.125 -13.477 15.297 1 98.62 107 ALA B O 1
ATOM 3164 N N . CYS B 1 108 ? -5.281 -12.891 14.203 1 98.19 108 CYS B N 1
ATOM 3165 C CA . CYS B 1 108 ? -5.363 -11.508 14.68 1 98.19 108 CYS B CA 1
ATOM 3166 C C . CYS B 1 108 ? -6.617 -10.82 14.148 1 98.19 108 CYS B C 1
ATOM 3168 O O . CYS B 1 108 ? -7.289 -10.094 14.883 1 98.19 108 CYS B O 1
ATOM 3170 N N . THR B 1 109 ? -6.895 -11.078 12.898 1 98.12 109 THR B N 1
ATOM 3171 C CA . THR B 1 109 ? -8.055 -10.453 12.273 1 98.12 109 THR B CA 1
ATOM 3172 C C . THR B 1 109 ? -9.352 -10.945 12.922 1 98.12 109 THR B C 1
ATOM 3174 O O . THR B 1 109 ? -10.227 -10.148 13.258 1 98.12 109 THR B O 1
ATOM 3177 N N . VAL B 1 110 ? -9.43 -12.25 13.133 1 97.5 110 VAL B N 1
ATOM 3178 C CA . VAL B 1 110 ? -10.68 -12.875 13.555 1 97.5 110 VAL B CA 1
ATOM 3179 C C . VAL B 1 110 ? -10.852 -12.719 15.062 1 97.5 110 VAL B C 1
ATOM 3181 O O . VAL B 1 110 ? -11.93 -12.344 15.539 1 97.5 110 VAL B O 1
ATOM 3184 N N . PHE B 1 111 ? -9.852 -12.875 15.797 1 96.38 111 PHE B N 1
ATOM 3185 C CA . PHE B 1 111 ? -10.016 -12.961 17.234 1 96.38 111 PHE B CA 1
ATOM 3186 C C . PHE B 1 111 ? -9.906 -11.586 17.875 1 96.38 111 PHE B C 1
ATOM 3188 O O . PHE B 1 111 ? -10.555 -11.312 18.891 1 96.38 111 PHE B O 1
ATOM 3195 N N . PHE B 1 112 ? -9.094 -10.711 17.297 1 95.38 112 PHE B N 1
ATOM 3196 C CA . PHE B 1 112 ? -8.977 -9.375 17.859 1 95.38 112 PHE B CA 1
ATOM 3197 C C . PHE B 1 112 ? -9.914 -8.406 17.156 1 95.38 112 PHE B C 1
ATOM 3199 O O . PHE B 1 112 ? -10.023 -7.238 17.547 1 95.38 112 PHE B O 1
ATOM 3206 N N . LYS B 1 113 ? -10.531 -8.906 16.094 1 94.88 113 LYS B N 1
ATOM 3207 C CA . LYS B 1 113 ? -11.523 -8.141 15.336 1 94.88 113 LYS B CA 1
ATOM 3208 C C . LYS B 1 113 ? -10.922 -6.867 14.758 1 94.88 113 LYS B C 1
ATOM 3210 O O . LYS B 1 113 ? -11.539 -5.805 14.805 1 94.88 113 LYS B O 1
ATOM 3215 N N . ILE B 1 114 ? -9.633 -6.988 14.43 1 95.88 114 ILE B N 1
ATOM 3216 C CA . ILE B 1 114 ? -8.93 -5.918 13.727 1 95.88 114 ILE B CA 1
ATOM 3217 C C . ILE B 1 114 ? -9.109 -6.086 12.219 1 95.88 114 ILE B C 1
ATOM 3219 O O . ILE B 1 114 ? -9 -7.195 11.695 1 95.88 114 ILE B O 1
ATOM 3223 N N . PRO B 1 115 ? -9.453 -4.961 11.516 1 96.12 115 PRO B N 1
ATOM 3224 C CA . PRO B 1 115 ? -9.516 -5.094 10.055 1 96.12 115 PRO B CA 1
ATOM 3225 C C . PRO B 1 115 ? -8.25 -5.703 9.461 1 96.12 115 PRO B C 1
ATOM 3227 O O . PRO B 1 115 ? -7.145 -5.359 9.875 1 96.12 115 PRO B O 1
ATOM 3230 N N . SER B 1 116 ? -8.445 -6.613 8.578 1 98.19 116 SER B N 1
ATOM 3231 C CA . SER B 1 116 ? -7.328 -7.359 8.016 1 98.19 116 SER B CA 1
ATOM 3232 C C . SER B 1 116 ? -6.305 -6.426 7.375 1 98.19 116 SER B C 1
ATOM 3234 O O . SER B 1 116 ? -5.105 -6.707 7.398 1 98.19 116 SER B O 1
ATOM 3236 N N . PHE B 1 117 ? -6.812 -5.328 6.852 1 97.81 117 PHE B N 1
ATOM 3237 C CA . PHE B 1 117 ? -5.906 -4.359 6.238 1 97.81 117 PHE B CA 1
ATOM 3238 C C . PHE B 1 117 ? -4.84 -3.914 7.234 1 97.81 117 PHE B C 1
ATOM 3240 O O . PHE B 1 117 ? -3.654 -3.865 6.898 1 97.81 117 PHE B O 1
ATOM 3247 N N . ILE B 1 118 ? -5.18 -3.605 8.391 1 97.56 118 ILE B N 1
ATOM 3248 C CA . ILE B 1 118 ? -4.289 -3.102 9.43 1 97.56 118 ILE B CA 1
ATOM 3249 C C . ILE B 1 118 ? -3.387 -4.227 9.93 1 97.56 118 ILE B C 1
ATOM 3251 O O . ILE B 1 118 ? -2.176 -4.043 10.078 1 97.56 118 ILE B O 1
ATOM 3255 N N . VAL B 1 119 ? -4 -5.402 10.156 1 98.38 119 VAL B N 1
ATOM 3256 C CA . VAL B 1 119 ? -3.24 -6.547 10.641 1 98.38 119 VAL B CA 1
ATOM 3257 C C . VAL B 1 119 ? -2.107 -6.871 9.672 1 98.38 119 VAL B C 1
ATOM 3259 O O . VAL B 1 119 ? -0.957 -7.035 10.086 1 98.38 119 VAL B O 1
ATOM 3262 N N . THR B 1 120 ? -2.486 -6.875 8.43 1 98.69 120 THR B N 1
ATOM 3263 C CA . THR B 1 120 ? -1.512 -7.344 7.449 1 98.69 120 THR B CA 1
ATOM 3264 C C . THR B 1 120 ? -0.535 -6.227 7.082 1 98.69 120 THR B C 1
ATOM 3266 O O . THR B 1 120 ? 0.574 -6.496 6.617 1 98.69 120 THR B O 1
ATOM 3269 N N . LEU B 1 121 ? -0.929 -4.977 7.234 1 98.19 121 LEU B N 1
ATOM 3270 C CA . LEU B 1 121 ? 0.048 -3.898 7.16 1 98.19 121 LEU B CA 1
ATOM 3271 C C . LEU B 1 121 ? 1.099 -4.039 8.258 1 98.19 121 LEU B C 1
ATOM 3273 O O . LEU B 1 121 ? 2.299 -3.939 7.988 1 98.19 121 LEU B O 1
ATOM 3277 N N . GLY B 1 122 ? 0.607 -4.219 9.453 1 98.38 122 GLY B N 1
ATOM 3278 C CA . GLY B 1 122 ? 1.534 -4.473 10.539 1 98.38 122 GLY B CA 1
ATOM 3279 C C . GLY B 1 122 ? 2.436 -5.664 10.297 1 98.38 122 GLY B C 1
ATOM 3280 O O . GLY B 1 122 ? 3.646 -5.594 10.516 1 98.38 122 GLY B O 1
ATOM 3281 N N . SER B 1 123 ? 1.825 -6.746 9.82 1 98.62 123 SER B N 1
ATOM 3282 C CA . SER B 1 123 ? 2.576 -7.957 9.508 1 98.62 123 SER B CA 1
ATOM 3283 C C . SER B 1 123 ? 3.623 -7.695 8.43 1 98.62 123 SER B C 1
ATOM 3285 O O . SER B 1 123 ? 4.742 -8.203 8.508 1 98.62 123 SER B O 1
ATOM 3287 N N . MET B 1 124 ? 3.246 -6.949 7.426 1 98.56 124 MET B N 1
ATOM 3288 C CA . MET B 1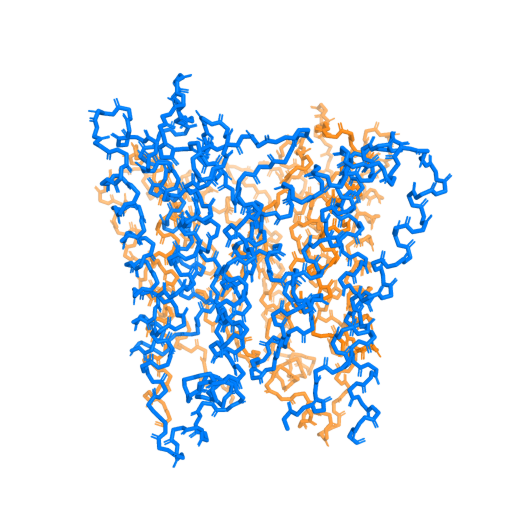 124 ? 4.184 -6.598 6.363 1 98.56 124 MET B CA 1
ATOM 3289 C C . MET B 1 124 ? 5.406 -5.887 6.934 1 98.56 124 MET B C 1
ATOM 3291 O O . MET B 1 124 ? 6.543 -6.227 6.594 1 98.56 124 MET B O 1
ATOM 3295 N N . LEU B 1 125 ? 5.188 -4.934 7.797 1 98.19 125 LEU B N 1
ATOM 3296 C CA . LEU B 1 125 ? 6.277 -4.156 8.383 1 98.19 125 LEU B CA 1
ATOM 3297 C C . LEU B 1 125 ? 7.172 -5.043 9.242 1 98.19 125 LEU B C 1
ATOM 3299 O O . LEU B 1 125 ? 8.398 -4.969 9.148 1 98.19 125 LEU B O 1
ATOM 3303 N N . ILE B 1 126 ? 6.566 -5.879 9.984 1 98.5 126 ILE B N 1
ATOM 3304 C CA . ILE B 1 126 ? 7.316 -6.781 10.852 1 98.5 126 ILE B CA 1
ATOM 3305 C C . ILE B 1 126 ? 8.156 -7.734 10 1 98.5 126 ILE B C 1
ATOM 3307 O O . ILE B 1 126 ? 9.344 -7.926 10.266 1 98.5 126 ILE B O 1
ATOM 3311 N N . LEU B 1 127 ? 7.547 -8.297 9 1 98.75 127 LEU B N 1
ATOM 3312 C CA . LEU B 1 127 ? 8.242 -9.258 8.148 1 98.75 127 LEU B CA 1
ATOM 3313 C C . LEU B 1 127 ? 9.398 -8.586 7.41 1 98.75 127 LEU B C 1
ATOM 3315 O O . LEU B 1 127 ? 10.469 -9.172 7.27 1 98.75 127 LEU B O 1
ATOM 3319 N N . ARG B 1 128 ? 9.18 -7.414 6.91 1 98.31 128 ARG B N 1
ATOM 3320 C CA . ARG B 1 128 ? 10.242 -6.688 6.215 1 98.31 128 ARG B CA 1
ATOM 3321 C C . ARG B 1 128 ? 11.43 -6.441 7.137 1 98.31 128 ARG B C 1
ATOM 3323 O O . ARG B 1 128 ? 12.586 -6.543 6.715 1 98.31 128 ARG B O 1
ATOM 3330 N N . SER B 1 129 ? 11.109 -6.113 8.367 1 97.81 129 SER B N 1
ATOM 3331 C CA . SER B 1 129 ? 12.164 -5.945 9.359 1 97.81 129 SER B CA 1
ATOM 3332 C C . SER B 1 129 ? 12.93 -7.242 9.578 1 97.81 129 SER B C 1
ATOM 3334 O O . SER B 1 129 ? 14.156 -7.246 9.617 1 97.81 129 SER B O 1
ATOM 3336 N N . LEU B 1 130 ? 12.25 -8.281 9.703 1 98.06 130 LEU B N 1
ATOM 3337 C CA . LEU B 1 130 ? 12.875 -9.578 9.938 1 98.06 130 LEU B CA 1
ATOM 3338 C C . LEU B 1 130 ? 13.773 -9.969 8.766 1 98.06 130 LEU B C 1
ATOM 3340 O O . LEU B 1 130 ? 14.836 -10.555 8.953 1 98.06 130 LEU B O 1
ATOM 3344 N N . ILE B 1 131 ? 13.32 -9.664 7.578 1 98.5 131 ILE B N 1
ATOM 3345 C CA . ILE B 1 131 ? 14.086 -9.953 6.367 1 98.5 131 ILE B CA 1
ATOM 3346 C C . ILE B 1 131 ? 15.414 -9.211 6.41 1 98.5 131 ILE B C 1
ATOM 3348 O O . ILE B 1 131 ? 16.469 -9.797 6.172 1 98.5 131 ILE B O 1
ATOM 3352 N N . LEU B 1 132 ? 15.352 -7.969 6.758 1 97.56 132 LEU B N 1
ATOM 3353 C CA . LEU B 1 132 ? 16.562 -7.152 6.785 1 97.56 132 LEU B CA 1
ATOM 3354 C C . LEU B 1 132 ? 17.484 -7.586 7.914 1 97.56 132 LEU B C 1
ATOM 3356 O O . LEU B 1 132 ? 18.703 -7.613 7.746 1 97.56 132 LEU B O 1
ATOM 3360 N N . LEU B 1 133 ? 16.891 -7.891 9.055 1 96.88 133 LEU B N 1
ATOM 3361 C CA . LEU B 1 133 ? 17.688 -8.367 10.18 1 96.88 133 LEU B CA 1
ATOM 3362 C C . LEU B 1 133 ? 18.391 -9.68 9.836 1 96.88 133 LEU B C 1
ATOM 3364 O O . LEU B 1 133 ? 19.547 -9.898 10.211 1 96.88 133 LEU B O 1
ATOM 3368 N N . TYR B 1 134 ? 17.688 -10.461 9.086 1 96.19 134 TYR B N 1
ATOM 3369 C CA . TYR B 1 134 ? 18.172 -11.781 8.719 1 96.19 134 TYR B CA 1
ATOM 3370 C C . TYR B 1 134 ? 19.25 -11.688 7.641 1 96.19 134 TYR B C 1
ATOM 3372 O O . TYR B 1 134 ? 20.297 -12.336 7.738 1 96.19 134 TYR B O 1
ATOM 3380 N N . THR B 1 135 ? 19.094 -10.867 6.641 1 97.38 135 THR B N 1
ATOM 3381 C CA . THR B 1 135 ? 19.969 -10.82 5.477 1 97.38 135 THR B CA 1
ATOM 3382 C C . THR B 1 135 ? 21.031 -9.742 5.641 1 97.38 135 THR B C 1
ATOM 3384 O O . THR B 1 135 ? 22 -9.695 4.875 1 97.38 135 THR B O 1
ATOM 3387 N N . GLN B 1 136 ? 20.781 -8.883 6.637 1 96.5 136 GLN B N 1
ATOM 3388 C CA . GLN B 1 136 ? 21.641 -7.719 6.828 1 96.5 136 GLN B CA 1
ATOM 3389 C C . GLN B 1 136 ? 21.703 -6.863 5.562 1 96.5 136 GLN B C 1
ATOM 3391 O O . GLN B 1 136 ? 22.75 -6.312 5.227 1 96.5 136 GLN B O 1
ATOM 3396 N N . GLY B 1 137 ? 20.609 -6.961 4.828 1 95.62 137 GLY B N 1
ATOM 3397 C CA . GLY B 1 137 ? 20.453 -6.113 3.656 1 95.62 137 GLY B CA 1
ATOM 3398 C C . GLY B 1 137 ? 21.125 -6.68 2.418 1 95.62 137 GLY B C 1
ATOM 3399 O O . GLY B 1 137 ? 21.156 -6.031 1.369 1 95.62 137 GLY B O 1
ATOM 3400 N N . LEU B 1 138 ? 21.578 -7.883 2.492 1 97.25 138 LEU B N 1
ATOM 3401 C CA . LEU B 1 138 ? 22.297 -8.5 1.375 1 97.25 138 LEU B CA 1
ATOM 3402 C C . LEU B 1 138 ? 21.422 -9.555 0.698 1 97.25 138 LEU B C 1
ATOM 3404 O O . LEU B 1 138 ? 20.625 -10.227 1.356 1 97.25 138 LEU B O 1
ATOM 3408 N N . PRO B 1 139 ? 21.609 -9.711 -0.579 1 98 139 PRO B N 1
ATOM 3409 C CA . PRO B 1 139 ? 20.859 -10.766 -1.267 1 98 139 PRO B CA 1
ATOM 3410 C C . PRO B 1 139 ? 21.344 -12.164 -0.903 1 98 139 PRO B C 1
ATOM 3412 O O . PRO B 1 139 ? 22.469 -12.328 -0.418 1 98 139 PRO B O 1
ATOM 3415 N N . VAL B 1 140 ? 20.469 -13.102 -1.095 1 97.88 140 VAL B N 1
ATOM 3416 C CA . VAL B 1 140 ? 20.828 -14.516 -1.004 1 97.88 140 VAL B CA 1
ATOM 3417 C C . VAL B 1 140 ? 20.906 -15.117 -2.404 1 97.88 140 VAL B C 1
ATOM 3419 O O . VAL B 1 140 ? 19.984 -14.969 -3.205 1 97.88 140 VAL B O 1
ATOM 3422 N N . SER B 1 141 ? 22.016 -15.727 -2.684 1 97.38 141 SER B N 1
ATOM 3423 C CA . SER B 1 141 ? 22.219 -16.281 -4.016 1 97.38 141 SER B CA 1
ATOM 3424 C C . SER B 1 141 ? 22.844 -17.688 -3.941 1 97.38 141 SER B C 1
ATOM 3426 O O . SER B 1 141 ? 23.609 -17.984 -3.025 1 97.38 141 SER B O 1
ATOM 3428 N N . VAL B 1 142 ? 22.438 -18.422 -4.887 1 94.38 142 VAL B N 1
ATOM 3429 C CA . VAL B 1 142 ? 23.062 -19.719 -5.055 1 94.38 142 VAL B CA 1
ATOM 3430 C C . VAL B 1 142 ? 23.734 -19.797 -6.426 1 94.38 142 VAL B C 1
ATOM 3432 O O . VAL B 1 142 ? 23.312 -19.125 -7.371 1 94.38 142 VAL B O 1
ATOM 3435 N N . GLU B 1 143 ? 24.703 -20.594 -6.48 1 90.88 143 GLU B N 1
ATOM 3436 C CA . GLU B 1 143 ? 25.469 -20.688 -7.719 1 90.88 143 GLU B CA 1
ATOM 3437 C C . GLU B 1 143 ? 24.812 -21.625 -8.719 1 90.88 143 GLU B C 1
ATOM 3439 O O . GLU B 1 143 ? 24.75 -21.328 -9.914 1 90.88 143 GLU B O 1
ATOM 3444 N N . ASP B 1 144 ? 24.328 -22.781 -8.18 1 87.75 144 ASP B N 1
ATOM 3445 C CA . ASP B 1 144 ? 23.812 -23.797 -9.086 1 87.75 144 ASP B CA 1
ATOM 3446 C C . ASP B 1 144 ? 22.312 -24.031 -8.859 1 87.75 144 ASP B C 1
ATOM 3448 O O . ASP B 1 144 ? 21.844 -24 -7.719 1 87.75 144 ASP B O 1
ATOM 3452 N N . THR B 1 145 ? 21.688 -24.312 -9.984 1 88.56 145 THR B N 1
ATOM 3453 C CA . THR B 1 145 ? 20.281 -24.719 -9.93 1 88.56 145 THR B CA 1
ATOM 3454 C C . THR B 1 145 ? 20.172 -26.219 -9.625 1 88.56 145 THR B C 1
ATOM 3456 O O . THR B 1 145 ? 20.891 -27.031 -10.211 1 88.56 145 THR B O 1
ATOM 3459 N N . ASN B 1 146 ? 19.328 -26.516 -8.664 1 91.31 146 ASN B N 1
ATOM 3460 C CA . ASN B 1 146 ? 19.094 -27.938 -8.375 1 91.31 146 ASN B CA 1
ATOM 3461 C C . ASN B 1 146 ? 17.812 -28.422 -9.016 1 91.31 146 ASN B C 1
ATOM 3463 O O . ASN B 1 146 ? 17.141 -27.688 -9.742 1 91.31 146 ASN B O 1
ATOM 3467 N N . GLY B 1 147 ? 17.516 -29.688 -8.836 1 91.62 147 GLY B N 1
ATOM 3468 C CA . GLY B 1 147 ? 16.375 -30.312 -9.492 1 91.62 147 GLY B CA 1
ATOM 3469 C C . GLY B 1 147 ? 15.047 -29.672 -9.109 1 91.62 147 GLY B C 1
ATOM 3470 O O . GLY B 1 147 ? 14.188 -29.453 -9.969 1 91.62 147 GLY B O 1
ATOM 3471 N N . VAL B 1 148 ? 14.852 -29.406 -7.879 1 94.19 148 VAL B N 1
ATOM 3472 C CA . VAL B 1 148 ? 13.617 -28.812 -7.395 1 94.19 148 VAL B CA 1
ATOM 3473 C C . VAL B 1 148 ? 13.445 -27.422 -8.008 1 94.19 148 VAL B C 1
ATOM 3475 O O . VAL B 1 148 ? 12.352 -27.062 -8.469 1 94.19 148 VAL B O 1
ATOM 3478 N N . MET B 1 149 ? 14.5 -26.688 -8.055 1 94.88 149 MET B N 1
ATOM 3479 C CA . MET B 1 149 ? 14.461 -25.344 -8.641 1 94.88 149 MET B CA 1
ATOM 3480 C C . MET B 1 149 ? 14.109 -25.406 -10.117 1 94.88 149 MET B C 1
ATOM 3482 O O . MET B 1 149 ? 13.367 -24.562 -10.617 1 94.88 149 MET B O 1
ATOM 3486 N N . GLN B 1 150 ? 14.625 -26.422 -10.758 1 93.69 150 GLN B N 1
ATOM 3487 C CA . GLN B 1 150 ? 14.336 -26.594 -12.18 1 93.69 150 GLN B CA 1
ATOM 3488 C C . GLN B 1 150 ? 12.852 -26.891 -12.398 1 93.69 150 GLN B C 1
ATOM 3490 O O . GLN B 1 150 ? 12.25 -26.391 -13.344 1 93.69 150 GLN B O 1
ATOM 3495 N N . VAL B 1 151 ? 12.305 -27.688 -11.539 1 94.62 151 VAL B N 1
ATOM 3496 C CA . VAL B 1 151 ? 10.898 -28.047 -11.648 1 94.62 151 VAL B CA 1
ATOM 3497 C C . VAL B 1 151 ? 10.031 -26.828 -11.344 1 94.62 151 VAL B C 1
ATOM 3499 O O . VAL B 1 151 ? 8.984 -26.625 -11.969 1 94.62 151 VAL B O 1
ATOM 3502 N N . LEU B 1 152 ? 10.477 -26.016 -10.5 1 94.88 152 LEU B N 1
ATOM 3503 C CA . LEU B 1 152 ? 9.68 -24.891 -10.031 1 94.88 152 LEU B CA 1
ATOM 3504 C C . LEU B 1 152 ? 9.719 -23.734 -11.031 1 94.88 152 LEU B C 1
ATOM 3506 O O . LEU B 1 152 ? 8.703 -23.094 -11.281 1 94.88 152 LEU B O 1
ATOM 3510 N N . ALA B 1 153 ? 10.898 -23.469 -11.617 1 91.75 153 ALA B N 1
ATOM 3511 C CA . ALA B 1 153 ? 10.992 -22.266 -12.445 1 91.75 153 ALA B CA 1
ATOM 3512 C C . ALA B 1 153 ? 12.094 -22.406 -13.484 1 91.75 153 ALA B C 1
ATOM 3514 O O . ALA B 1 153 ? 12.695 -21.422 -13.906 1 91.75 153 ALA B O 1
ATOM 3515 N N . GLY B 1 154 ? 12.406 -23.578 -13.828 1 91.31 154 GLY B N 1
ATOM 3516 C CA . GLY B 1 154 ? 13.406 -23.812 -14.859 1 91.31 154 GLY B CA 1
ATOM 3517 C C . GLY B 1 154 ? 12.914 -23.484 -16.25 1 91.31 154 GLY B C 1
ATOM 3518 O O . GLY B 1 154 ? 11.711 -23.391 -16.484 1 91.31 154 GLY B O 1
ATOM 3519 N N . GLU B 1 155 ? 13.875 -23.234 -17.141 1 90.88 155 GLU B N 1
ATOM 3520 C CA . GLU B 1 155 ? 13.523 -22.953 -18.531 1 90.88 155 GLU B CA 1
ATOM 3521 C C . GLU B 1 155 ? 13.164 -24.234 -19.281 1 90.88 155 GLU B C 1
ATOM 3523 O O . GLU B 1 155 ? 13.945 -25.188 -19.297 1 90.88 155 GLU B O 1
ATOM 3528 N N . LEU B 1 156 ? 12.016 -24.188 -19.844 1 89.75 156 LEU B N 1
ATOM 3529 C CA . LEU B 1 156 ? 11.555 -25.328 -20.609 1 89.75 156 LEU B CA 1
ATOM 3530 C C . LEU B 1 156 ? 11.906 -25.188 -22.094 1 89.75 156 LEU B C 1
ATOM 3532 O O . LEU B 1 156 ? 12.383 -26.125 -22.719 1 89.75 156 LEU B O 1
ATOM 3536 N N . SER B 1 157 ? 11.57 -24 -22.609 1 85.06 157 SER B N 1
ATOM 3537 C CA . SER B 1 157 ? 11.836 -23.703 -24.016 1 85.06 157 SER B CA 1
ATOM 3538 C C . SER B 1 157 ? 11.648 -22.234 -24.328 1 85.06 157 SER B C 1
ATOM 3540 O O . SER B 1 157 ? 10.672 -21.625 -23.875 1 85.06 157 SER B O 1
ATOM 3542 N N . GLN B 1 158 ? 12.539 -21.734 -25.125 1 87.81 158 GLN B N 1
ATOM 3543 C CA . GLN B 1 158 ? 12.414 -20.406 -25.719 1 87.81 158 GLN B CA 1
ATOM 3544 C C . GLN B 1 158 ? 11.969 -19.391 -24.672 1 87.81 158 GLN B C 1
ATOM 3546 O O . GLN B 1 158 ? 10.992 -18.656 -24.875 1 87.81 158 GLN B O 1
ATOM 3551 N N . ASN B 1 159 ? 12.406 -19.375 -23.516 1 85.62 159 ASN B N 1
ATOM 3552 C CA . ASN B 1 159 ? 12.18 -18.391 -22.453 1 85.62 159 ASN B CA 1
ATOM 3553 C C . ASN B 1 159 ? 10.945 -18.75 -21.625 1 85.62 159 ASN B C 1
ATOM 3555 O O . ASN B 1 159 ? 10.555 -18 -20.734 1 85.62 159 ASN B O 1
ATOM 3559 N N . LEU B 1 160 ? 10.359 -19.938 -21.922 1 91.88 160 LEU B N 1
ATOM 3560 C CA . LEU B 1 160 ? 9.234 -20.391 -21.109 1 91.88 160 LEU B CA 1
ATOM 3561 C C . LEU B 1 160 ? 9.719 -21.062 -19.828 1 91.88 160 LEU B C 1
ATOM 3563 O O . LEU B 1 160 ? 10.57 -21.953 -19.875 1 91.88 160 LEU B O 1
ATOM 3567 N N . LEU B 1 161 ? 9.211 -20.531 -18.734 1 93.81 161 LEU B N 1
ATOM 3568 C CA . LEU B 1 161 ? 9.602 -21.078 -17.438 1 93.81 161 LEU B CA 1
ATOM 3569 C C . LEU B 1 161 ? 8.562 -22.078 -16.938 1 93.81 161 LEU B C 1
ATOM 3571 O O . LEU B 1 161 ? 7.375 -21.953 -17.25 1 93.81 161 LEU B O 1
ATOM 3575 N N . SER B 1 162 ? 8.992 -23.031 -16.188 1 95.25 162 SER B N 1
ATOM 3576 C CA . SER B 1 162 ? 8.086 -24.047 -15.664 1 95.25 162 SER B CA 1
ATOM 3577 C C . SER B 1 162 ? 7.086 -23.438 -14.68 1 95.25 162 SER B C 1
ATOM 3579 O O . SER B 1 162 ? 6.074 -24.062 -14.359 1 95.25 162 SER B O 1
ATOM 3581 N N . SER B 1 163 ? 7.379 -22.219 -14.242 1 95.44 163 SER B N 1
ATOM 3582 C CA . SER B 1 163 ? 6.5 -21.547 -13.297 1 95.44 163 SER B CA 1
ATOM 3583 C C . SER B 1 163 ? 5.105 -21.344 -13.883 1 95.44 163 SER B C 1
ATOM 3585 O O . SER B 1 163 ? 4.121 -21.266 -13.141 1 95.44 163 SER B O 1
ATOM 3587 N N . PHE B 1 164 ? 4.988 -21.266 -15.242 1 96 164 PHE B N 1
ATOM 3588 C CA . PHE B 1 164 ? 3.695 -21.062 -15.883 1 96 164 PHE B CA 1
ATOM 3589 C C . PHE B 1 164 ? 2.762 -22.234 -15.609 1 96 164 PHE B C 1
ATOM 3591 O O . PHE B 1 164 ? 1.556 -22.047 -15.438 1 96 164 PHE B O 1
ATOM 3598 N N . ILE B 1 165 ? 3.281 -23.391 -15.453 1 96.94 165 ILE B N 1
ATOM 3599 C CA . ILE B 1 165 ? 2.5 -24.594 -15.18 1 96.94 165 ILE B CA 1
ATOM 3600 C C . ILE B 1 165 ? 1.869 -24.484 -13.797 1 96.94 165 ILE B C 1
ATOM 3602 O O . ILE B 1 165 ? 0.686 -24.781 -13.617 1 96.94 165 ILE B O 1
ATOM 3606 N N . TRP B 1 166 ? 2.654 -24.016 -12.852 1 97.81 166 TRP B N 1
ATOM 3607 C CA . TRP B 1 166 ? 2.154 -23.875 -11.492 1 97.81 166 TRP B CA 1
ATOM 3608 C C . TRP B 1 166 ? 1.12 -22.75 -11.398 1 97.81 166 TRP B C 1
ATOM 3610 O O . TRP B 1 166 ? 0.139 -22.859 -10.664 1 97.81 166 TRP B O 1
ATOM 3620 N N . TRP B 1 167 ? 1.438 -21.703 -12.148 1 98.19 167 TRP B N 1
ATOM 3621 C CA . TRP B 1 167 ? 0.49 -20.594 -12.195 1 98.19 167 TRP B CA 1
ATOM 3622 C C . TRP B 1 167 ? -0.875 -21.062 -12.688 1 98.19 167 TRP B C 1
ATOM 3624 O O . TRP B 1 167 ? -1.897 -20.781 -12.055 1 98.19 167 TRP B O 1
ATOM 3634 N N . PHE B 1 168 ? -0.973 -21.859 -13.734 1 98.06 168 PHE B N 1
ATOM 3635 C CA . PHE B 1 168 ? -2.221 -22.391 -14.273 1 98.06 168 PHE B CA 1
ATOM 3636 C C . PHE B 1 168 ? -2.807 -23.438 -13.352 1 98.06 168 PHE B C 1
ATOM 3638 O O . PHE B 1 168 ? -4.023 -23.5 -13.156 1 98.06 168 PHE B O 1
ATOM 3645 N N . ALA B 1 169 ? -1.938 -24.25 -12.797 1 98.38 169 ALA B N 1
ATOM 3646 C CA . ALA B 1 169 ? -2.414 -25.312 -11.906 1 98.38 169 ALA B CA 1
ATOM 3647 C C . ALA B 1 169 ? -3.127 -24.719 -10.695 1 98.38 169 ALA B C 1
ATOM 3649 O O . ALA B 1 169 ? -4.215 -25.172 -10.32 1 98.38 169 ALA B O 1
ATOM 3650 N N . ILE B 1 170 ? -2.496 -23.734 -10.102 1 98.56 170 ILE B N 1
ATOM 3651 C CA . ILE B 1 170 ? -3.113 -23.078 -8.953 1 98.56 170 ILE B CA 1
ATOM 3652 C C . ILE B 1 170 ? -4.387 -22.359 -9.391 1 98.56 170 ILE B C 1
ATOM 3654 O O . ILE B 1 170 ? -5.41 -22.406 -8.703 1 98.56 170 ILE B O 1
ATOM 3658 N N . GLY B 1 171 ? -4.277 -21.703 -10.57 1 98.44 171 GLY B N 1
ATOM 3659 C CA . GLY B 1 171 ? -5.461 -21.047 -11.117 1 98.44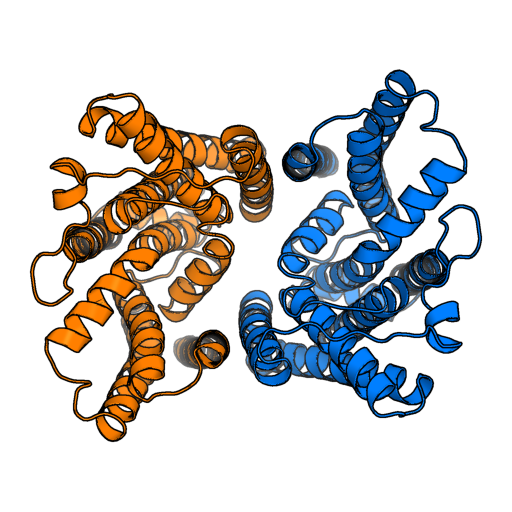 171 GLY B CA 1
ATOM 3660 C C . GLY B 1 171 ? -6.621 -22 -11.32 1 98.44 171 GLY B C 1
ATOM 3661 O O . GLY B 1 171 ? -7.746 -21.719 -10.898 1 98.44 171 GLY B O 1
ATOM 3662 N N . PHE B 1 172 ? -6.398 -23.125 -11.891 1 98 172 PHE B N 1
ATOM 3663 C CA . PHE B 1 172 ? -7.438 -24.125 -12.164 1 98 172 PHE B CA 1
ATOM 3664 C C . PHE B 1 172 ? -8 -24.688 -10.867 1 98 172 PHE B C 1
ATOM 3666 O O . PHE B 1 172 ? -9.203 -24.922 -10.758 1 98 172 PHE B O 1
ATOM 3673 N N . TYR B 1 173 ? -7.113 -24.875 -9.961 1 98.12 173 TYR B N 1
ATOM 3674 C CA . TYR B 1 173 ? -7.57 -25.359 -8.664 1 98.12 173 TYR B CA 1
ATOM 3675 C C . TYR B 1 173 ? -8.516 -24.359 -8.016 1 98.12 173 TYR B C 1
ATOM 3677 O O . TYR B 1 173 ? -9.555 -24.734 -7.461 1 98.12 173 TYR B O 1
ATOM 3685 N N . LEU B 1 174 ? -8.148 -23.125 -8.062 1 98.5 174 LEU B N 1
ATOM 3686 C CA . LEU B 1 174 ? -8.977 -22.109 -7.43 1 98.5 174 LEU B CA 1
ATOM 3687 C C . LEU B 1 174 ? -10.289 -21.938 -8.18 1 98.5 174 LEU B C 1
ATOM 3689 O O . LEU B 1 174 ? -11.328 -21.656 -7.57 1 98.5 174 LEU B O 1
ATOM 3693 N N . ILE B 1 175 ? -10.234 -22.125 -9.555 1 97.56 175 ILE B N 1
ATOM 3694 C CA . ILE B 1 175 ? -11.469 -22.094 -10.336 1 97.56 175 ILE B CA 1
ATOM 3695 C C . ILE B 1 175 ? -12.398 -23.219 -9.867 1 97.56 175 ILE B C 1
ATOM 3697 O O . ILE B 1 175 ? -13.586 -22.984 -9.617 1 97.56 175 ILE B O 1
ATOM 3701 N N . TYR B 1 176 ? -11.859 -24.406 -9.703 1 97.5 176 TYR B N 1
ATOM 3702 C CA . TYR B 1 176 ? -12.633 -25.547 -9.227 1 97.5 176 TYR B CA 1
ATOM 3703 C C . TYR B 1 176 ? -13.164 -25.297 -7.82 1 97.5 176 TYR B C 1
ATOM 3705 O O . TYR B 1 176 ? -14.344 -25.516 -7.547 1 97.5 176 TYR B O 1
ATOM 3713 N N . LEU B 1 177 ? -12.305 -24.781 -6.949 1 97.81 177 LEU B N 1
ATOM 3714 C CA . LEU B 1 177 ? -12.656 -24.547 -5.555 1 97.81 177 LEU B CA 1
ATOM 3715 C C . LEU B 1 177 ? -13.82 -23.562 -5.445 1 97.81 177 LEU B C 1
ATOM 3717 O O . LEU B 1 177 ? -14.797 -23.828 -4.742 1 97.81 177 LEU B O 1
ATOM 3721 N N . LEU B 1 178 ? -13.789 -22.484 -6.195 1 97.31 178 LEU B N 1
ATOM 3722 C CA . LEU B 1 178 ? -14.742 -21.391 -6.043 1 97.31 178 LEU B CA 1
ATOM 3723 C C . LEU B 1 178 ? -16.062 -21.719 -6.746 1 97.31 178 LEU B C 1
ATOM 3725 O O . LEU B 1 178 ? -17.125 -21.25 -6.332 1 97.31 178 LEU B O 1
ATOM 3729 N N . ASN B 1 179 ? -16 -22.578 -7.816 1 94.94 179 ASN B N 1
ATOM 3730 C CA . ASN B 1 179 ? -17.203 -22.734 -8.641 1 94.94 179 ASN B CA 1
ATOM 3731 C C . ASN B 1 179 ? -17.875 -24.078 -8.375 1 94.94 179 ASN B C 1
ATOM 3733 O O . ASN B 1 179 ? -19.062 -24.25 -8.664 1 94.94 179 ASN B O 1
ATOM 3737 N N . TRP B 1 180 ? -17.141 -25.031 -7.75 1 96.75 180 TRP B N 1
ATOM 3738 C CA . TRP B 1 180 ? -17.734 -26.359 -7.734 1 96.75 180 TRP B CA 1
ATOM 3739 C C . TRP B 1 180 ? -17.672 -26.969 -6.336 1 96.75 180 TRP B C 1
ATOM 3741 O O . TRP B 1 180 ? -18 -28.141 -6.152 1 96.75 180 TRP B O 1
ATOM 3751 N N . THR B 1 181 ? -17.297 -26.219 -5.359 1 97.62 181 THR B N 1
ATOM 3752 C CA . THR B 1 181 ? -17.234 -26.781 -4.016 1 97.62 181 THR B CA 1
ATOM 3753 C C . THR B 1 181 ? -18.094 -25.953 -3.053 1 97.62 181 THR B C 1
ATOM 3755 O O . THR B 1 181 ? -18.391 -24.781 -3.326 1 97.62 181 THR B O 1
ATOM 3758 N N . LYS B 1 182 ? -18.5 -26.594 -1.942 1 97.81 182 LYS B N 1
ATOM 3759 C CA . LYS B 1 182 ? -19.219 -25.906 -0.873 1 97.81 182 LYS B CA 1
ATOM 3760 C C . LYS B 1 182 ? -18.375 -24.812 -0.247 1 97.81 182 LYS B C 1
ATOM 3762 O O . LYS B 1 182 ? -18.891 -23.75 0.108 1 97.81 182 LYS B O 1
ATOM 3767 N N . LEU B 1 183 ? -17.141 -25.094 -0.163 1 98.12 183 LEU B N 1
ATOM 3768 C CA . LEU B 1 183 ? -16.219 -24.125 0.408 1 98.12 183 LEU B CA 1
ATOM 3769 C C . LEU B 1 183 ? -16.188 -22.844 -0.432 1 98.12 183 LEU B C 1
ATOM 3771 O O . LEU B 1 183 ? -16.125 -21.75 0.109 1 98.12 183 LEU B O 1
ATOM 3775 N N . GLY B 1 184 ? -16.156 -23.062 -1.704 1 98.19 184 GLY B N 1
ATOM 3776 C CA . GLY B 1 184 ? -16.203 -21.906 -2.58 1 98.19 184 GLY B CA 1
ATOM 3777 C C . GLY B 1 184 ? -17.438 -21.047 -2.35 1 98.19 184 GLY B C 1
ATOM 3778 O O . GLY B 1 184 ? -17.328 -19.812 -2.297 1 98.19 184 GLY B O 1
ATOM 3779 N N . ASN B 1 185 ? -18.578 -21.672 -2.18 1 97.75 185 ASN B N 1
ATOM 3780 C CA . ASN B 1 185 ? -19.812 -20.953 -1.877 1 97.75 185 ASN B CA 1
ATOM 3781 C C . ASN B 1 185 ? -19.719 -20.234 -0.536 1 97.75 185 ASN B C 1
ATOM 3783 O O . ASN B 1 185 ? -20.203 -19.109 -0.4 1 97.75 185 ASN B O 1
ATOM 3787 N N . HIS B 1 186 ? -19.094 -20.922 0.358 1 98.69 186 HIS B N 1
ATOM 3788 C CA . HIS B 1 186 ? -18.953 -20.312 1.677 1 98.69 186 HIS B CA 1
ATOM 3789 C C . HIS B 1 186 ? -18.047 -19.094 1.618 1 98.69 186 HIS B C 1
ATOM 3791 O O . HIS B 1 186 ? -18.281 -18.109 2.328 1 98.69 186 HIS B O 1
ATOM 3797 N N . ILE B 1 187 ? -17.047 -19.141 0.795 1 98.69 187 ILE B N 1
ATOM 3798 C CA . ILE B 1 187 ? -16.109 -18.016 0.658 1 98.69 187 ILE B CA 1
ATOM 3799 C C . ILE B 1 187 ? -16.828 -16.812 0.058 1 98.69 187 ILE B C 1
ATOM 3801 O O . ILE B 1 187 ? -16.734 -15.703 0.581 1 98.69 187 ILE B O 1
ATOM 3805 N N . VAL B 1 188 ? -17.594 -17.016 -0.975 1 98.12 188 VAL B N 1
ATOM 3806 C CA . VAL B 1 188 ? -18.312 -15.938 -1.65 1 98.12 188 VAL B CA 1
ATOM 3807 C C . VAL B 1 188 ? -19.359 -15.344 -0.71 1 98.12 188 VAL B C 1
ATOM 3809 O O . VAL B 1 188 ? -19.484 -14.125 -0.596 1 98.12 188 VAL B O 1
ATOM 3812 N N . ALA B 1 189 ? -20.062 -16.188 -0.013 1 98.31 189 ALA B N 1
ATOM 3813 C CA . ALA B 1 189 ? -21.078 -15.727 0.917 1 98.31 189 ALA B CA 1
ATOM 3814 C C . ALA B 1 189 ? -20.469 -14.906 2.047 1 98.31 189 ALA B C 1
ATOM 3816 O O . ALA B 1 189 ? -21 -13.852 2.408 1 98.31 189 ALA B O 1
ATOM 3817 N N . THR B 1 190 ? -19.375 -15.445 2.58 1 98.56 190 THR B N 1
ATOM 3818 C CA . THR B 1 190 ? -18.703 -14.742 3.66 1 98.56 190 THR B CA 1
ATOM 3819 C C . THR B 1 190 ? -18.203 -13.375 3.188 1 98.56 190 THR B C 1
ATOM 3821 O O . THR B 1 190 ? -18.297 -12.391 3.92 1 98.56 190 THR B O 1
ATOM 3824 N N . GLY B 1 191 ? -17.672 -13.383 2.004 1 98.06 191 GLY B N 1
ATOM 3825 C CA . GLY B 1 191 ? -17.188 -12.125 1.444 1 98.06 191 GLY B CA 1
ATOM 3826 C C . GLY B 1 191 ? -18.297 -11.133 1.175 1 98.06 191 GLY B C 1
ATOM 3827 O O . GLY B 1 191 ? -18.094 -9.922 1.262 1 98.06 191 GLY B O 1
ATOM 3828 N N . ASN B 1 192 ? -19.469 -11.625 0.821 1 96.88 192 ASN B N 1
ATOM 3829 C CA . ASN B 1 192 ? -20.609 -10.75 0.56 1 96.88 192 ASN B CA 1
ATOM 3830 C C . ASN B 1 192 ? -21.094 -10.07 1.836 1 96.88 192 ASN B C 1
ATOM 3832 O O . ASN B 1 192 ? -21.234 -8.852 1.876 1 96.88 192 ASN B O 1
ATOM 3836 N N . ASN B 1 193 ? -21.375 -10.914 2.76 1 97.38 193 ASN B N 1
ATOM 3837 C CA . ASN B 1 193 ? -21.812 -10.445 4.074 1 97.38 193 ASN B CA 1
ATOM 3838 C C . ASN B 1 193 ? -21.5 -11.469 5.16 1 97.38 193 ASN B C 1
ATOM 3840 O O . ASN B 1 193 ? -22.219 -12.461 5.305 1 97.38 193 ASN B O 1
ATOM 3844 N N . CYS B 1 194 ? -20.547 -11.133 5.93 1 97.44 194 CYS B N 1
ATOM 3845 C CA . CYS B 1 194 ? -20.047 -12.07 6.93 1 97.44 194 CYS B CA 1
ATOM 3846 C C . CYS B 1 194 ? -21.141 -12.422 7.938 1 97.44 194 CYS B C 1
ATOM 3848 O O . CYS B 1 194 ? -21.297 -13.586 8.297 1 97.44 194 CYS B O 1
ATOM 3850 N N . ASP B 1 195 ? -21.875 -11.445 8.375 1 97 195 ASP B N 1
ATOM 3851 C CA . ASP B 1 195 ? -22.906 -11.656 9.375 1 97 195 ASP B CA 1
ATOM 3852 C C . ASP B 1 195 ? -24.031 -12.531 8.82 1 97 195 ASP B C 1
ATOM 3854 O O . ASP B 1 195 ? -24.484 -13.461 9.492 1 97 195 ASP B O 1
ATOM 3858 N N . SER B 1 196 ? -24.453 -12.195 7.645 1 97.81 196 SER B N 1
ATOM 3859 C CA . SER B 1 196 ? -25.516 -12.977 7.012 1 97.81 196 SER B CA 1
ATOM 3860 C C . SER B 1 196 ? -25.062 -14.414 6.766 1 97.81 196 SER B C 1
ATOM 3862 O O . SER B 1 196 ? -25.859 -15.352 6.926 1 97.81 196 SER B O 1
ATOM 3864 N N . ALA B 1 197 ? -23.844 -14.539 6.359 1 98.31 197 ALA B N 1
ATOM 3865 C CA . ALA B 1 197 ? -23.312 -15.883 6.137 1 98.31 197 ALA B CA 1
ATOM 3866 C C . ALA B 1 197 ? -23.312 -16.703 7.426 1 98.31 197 ALA B C 1
ATOM 3868 O O . ALA B 1 197 ? -23.719 -17.859 7.43 1 98.31 197 ALA B O 1
ATOM 3869 N N . TYR B 1 198 ? -22.906 -16.094 8.469 1 97.69 198 TYR B N 1
ATOM 3870 C CA . TYR B 1 198 ? -22.891 -16.75 9.773 1 97.69 198 TYR B CA 1
ATOM 3871 C C . TYR B 1 198 ? -24.297 -17.188 10.172 1 97.69 198 TYR B C 1
ATOM 3873 O O . TYR B 1 198 ? -24.5 -18.312 10.648 1 97.69 198 TYR B O 1
ATOM 3881 N N . LEU B 1 199 ? -25.188 -16.297 9.984 1 97.88 199 LEU B N 1
ATOM 3882 C CA . LEU B 1 199 ? -26.578 -16.578 10.344 1 97.88 199 LEU B CA 1
ATOM 3883 C C . LEU B 1 199 ? -27.141 -17.703 9.484 1 97.88 199 LEU B C 1
ATOM 3885 O O . LEU B 1 199 ? -28.094 -18.375 9.883 1 97.88 199 LEU B O 1
ATOM 3889 N N . SER B 1 200 ? -26.578 -17.938 8.344 1 97.94 200 SER B N 1
ATOM 3890 C CA . SER B 1 200 ? -27.031 -19 7.445 1 97.94 200 SER B CA 1
ATOM 3891 C C . SER B 1 200 ? -26.344 -20.328 7.766 1 97.94 200 SER B C 1
ATOM 3893 O O . SER B 1 200 ? -26.516 -21.297 7.039 1 97.94 200 SER B O 1
ATOM 3895 N N . GLY B 1 201 ? -25.484 -20.297 8.789 1 98 201 GLY B N 1
ATOM 3896 C CA . GLY B 1 201 ? -24.906 -21.547 9.273 1 98 201 GLY B CA 1
ATOM 3897 C C . GLY B 1 201 ? -23.484 -21.766 8.805 1 98 201 GLY B C 1
ATOM 3898 O O . GLY B 1 201 ? -22.875 -22.812 9.078 1 98 201 GLY B O 1
ATOM 3899 N N . ILE B 1 202 ? -22.953 -20.844 8.148 1 98.5 202 ILE B N 1
ATOM 3900 C CA . ILE B 1 202 ? -21.594 -20.969 7.656 1 98.5 202 ILE B CA 1
ATOM 3901 C C . ILE B 1 202 ? -20.609 -20.609 8.766 1 98.5 202 ILE B C 1
ATOM 3903 O O . ILE B 1 202 ? -20.781 -19.594 9.461 1 98.5 202 ILE B O 1
ATOM 3907 N N . ASN B 1 203 ? -19.594 -21.453 8.969 1 98.62 203 ASN B N 1
ATOM 3908 C CA . ASN B 1 203 ? -18.516 -21.109 9.883 1 98.62 203 ASN B CA 1
ATOM 3909 C C . ASN B 1 203 ? -17.547 -20.125 9.25 1 98.62 203 ASN B C 1
ATOM 3911 O O . ASN B 1 203 ? -16.5 -20.516 8.734 1 98.62 203 ASN B O 1
ATOM 3915 N N . THR B 1 204 ? -17.859 -18.906 9.398 1 98.5 204 THR B N 1
ATOM 3916 C CA . THR B 1 204 ? -17.109 -17.859 8.719 1 98.5 204 THR B CA 1
ATOM 3917 C C . THR B 1 204 ? -15.68 -17.781 9.25 1 98.5 204 THR B C 1
ATOM 3919 O O . THR B 1 204 ? -14.766 -17.375 8.523 1 98.5 204 THR B O 1
ATOM 3922 N N . ILE B 1 205 ? -15.43 -18.188 10.477 1 98.5 205 ILE B N 1
ATOM 3923 C CA . ILE B 1 205 ? -14.086 -18.203 11.055 1 98.5 205 ILE B CA 1
ATOM 3924 C C . ILE B 1 205 ? -13.195 -19.172 10.289 1 98.5 205 ILE B C 1
ATOM 3926 O O . ILE B 1 205 ? -12.086 -18.828 9.883 1 98.5 205 ILE B O 1
ATOM 3930 N N . ARG B 1 206 ? -13.68 -20.312 10.07 1 98.62 206 ARG B N 1
ATOM 3931 C CA . ARG B 1 206 ? -12.922 -21.312 9.344 1 98.62 206 ARG B CA 1
ATOM 3932 C C . ARG B 1 206 ? -12.664 -20.875 7.902 1 98.62 206 ARG B C 1
ATOM 3934 O O . ARG B 1 206 ? -11.594 -21.141 7.348 1 98.62 206 ARG B O 1
ATOM 3941 N N . VAL B 1 207 ? -13.664 -20.25 7.348 1 98.75 207 VAL B N 1
ATOM 3942 C CA . VAL B 1 207 ? -13.539 -19.766 5.973 1 98.75 207 VAL B CA 1
ATOM 3943 C C . VAL B 1 207 ? -12.422 -18.734 5.887 1 98.75 207 VAL B C 1
ATOM 3945 O O . VAL B 1 207 ? -11.555 -18.812 5.008 1 98.75 207 VAL B O 1
ATOM 3948 N N . LYS B 1 208 ? -12.406 -17.781 6.785 1 98.75 208 LYS B N 1
ATOM 3949 C CA . LYS B 1 208 ? -11.383 -16.734 6.781 1 98.75 208 LYS B CA 1
ATOM 3950 C C . LYS B 1 208 ? -10 -17.328 7.012 1 98.75 208 LYS B C 1
ATOM 3952 O O . LYS B 1 208 ? -9.039 -16.969 6.332 1 98.75 208 LYS B O 1
ATOM 3957 N N . PHE B 1 209 ? -9.938 -18.281 7.941 1 98.88 209 PHE B N 1
ATOM 3958 C CA . PHE B 1 209 ? -8.664 -18.938 8.203 1 98.88 209 PHE B CA 1
ATOM 3959 C C . PHE B 1 209 ? -8.148 -19.641 6.953 1 98.88 209 PHE B C 1
ATOM 3961 O O . PHE B 1 209 ? -6.973 -19.531 6.609 1 98.88 209 PHE B O 1
ATOM 3968 N N . PHE B 1 210 ? -9.039 -20.312 6.316 1 98.81 210 PHE B N 1
ATOM 3969 C CA . PHE B 1 210 ? -8.656 -21.016 5.105 1 98.81 210 PHE B CA 1
ATOM 3970 C C . PHE B 1 210 ? -8.117 -20.062 4.055 1 98.81 210 PHE B C 1
ATOM 3972 O O . PHE B 1 210 ? -7.07 -20.312 3.457 1 98.81 210 PHE B O 1
ATOM 3979 N N . CYS B 1 211 ? -8.836 -18.969 3.85 1 98.88 211 CYS B N 1
ATOM 3980 C CA . CYS B 1 211 ? -8.461 -18.016 2.82 1 98.88 211 CYS B CA 1
ATOM 3981 C C . CYS B 1 211 ? -7.109 -17.375 3.131 1 98.88 211 CYS B C 1
ATOM 3983 O O . CYS B 1 211 ? -6.258 -17.266 2.248 1 98.88 211 CYS B O 1
ATOM 3985 N N . PHE B 1 212 ? -6.852 -17.047 4.367 1 98.94 212 PHE B N 1
ATOM 3986 C CA . PHE B 1 212 ? -5.594 -16.422 4.762 1 98.94 212 PHE B CA 1
ATOM 3987 C C . PHE B 1 212 ? -4.438 -17.406 4.621 1 98.94 212 PHE B C 1
ATOM 3989 O O . PHE B 1 212 ? -3.373 -17.062 4.109 1 98.94 212 PHE B O 1
ATOM 3996 N N . VAL B 1 213 ? -4.645 -18.594 5.078 1 98.88 213 VAL B N 1
ATOM 3997 C CA . VAL B 1 213 ? -3.59 -19.609 5.031 1 98.88 213 VAL B CA 1
ATOM 3998 C C . VAL B 1 213 ? -3.26 -19.938 3.576 1 98.88 213 VAL B C 1
ATOM 4000 O O . VAL B 1 213 ? -2.088 -20.031 3.203 1 98.88 213 VAL B O 1
ATOM 4003 N N . CYS B 1 214 ? -4.289 -20.062 2.785 1 98.81 214 CYS B N 1
ATOM 4004 C CA . CYS B 1 214 ? -4.09 -20.328 1.366 1 98.81 214 CYS B CA 1
ATOM 4005 C C . CYS B 1 214 ? -3.318 -19.188 0.699 1 98.81 214 CYS B C 1
ATOM 4007 O O . CYS B 1 214 ? -2.375 -19.438 -0.055 1 98.81 214 CYS B O 1
ATOM 4009 N N . CYS B 1 215 ? -3.703 -18 0.989 1 98.81 215 CYS B N 1
ATOM 4010 C CA . CYS B 1 215 ? -3.016 -16.828 0.442 1 98.81 215 CYS B CA 1
ATOM 4011 C C . CYS B 1 215 ? -1.557 -16.797 0.879 1 98.81 215 CYS B C 1
ATOM 4013 O O . CYS B 1 215 ? -0.669 -16.5 0.077 1 98.81 215 CYS B O 1
ATOM 4015 N N . GLY B 1 216 ? -1.311 -17.156 2.141 1 98.88 216 GLY B N 1
ATOM 4016 C CA . GLY B 1 216 ? 0.047 -17.203 2.658 1 98.88 216 GLY B CA 1
ATOM 4017 C C . GLY B 1 216 ? 0.909 -18.25 1.975 1 98.88 216 GLY B C 1
ATOM 4018 O O . GLY B 1 216 ? 2.059 -17.984 1.621 1 98.88 216 GLY B O 1
ATOM 4019 N N . ILE B 1 217 ? 0.339 -19.391 1.756 1 98.88 217 ILE B N 1
ATOM 4020 C CA . ILE B 1 217 ? 1.064 -20.469 1.108 1 98.88 217 ILE B CA 1
ATOM 4021 C C . ILE B 1 217 ? 1.376 -20.094 -0.338 1 98.88 217 ILE B C 1
ATOM 4023 O O . ILE B 1 217 ? 2.492 -20.312 -0.816 1 98.88 217 ILE B O 1
ATOM 4027 N N . ILE B 1 218 ? 0.436 -19.547 -1.011 1 98.81 218 ILE B N 1
ATOM 4028 C CA . ILE B 1 218 ? 0.596 -19.172 -2.412 1 98.81 218 ILE B CA 1
ATOM 4029 C C . ILE B 1 218 ? 1.652 -18.078 -2.539 1 98.81 218 ILE B C 1
ATOM 4031 O O . ILE B 1 218 ? 2.49 -18.109 -3.443 1 98.81 218 ILE B O 1
ATOM 4035 N N . ALA B 1 219 ? 1.633 -17.094 -1.646 1 98.62 219 ALA B N 1
ATOM 4036 C CA . ALA B 1 219 ? 2.645 -16.031 -1.65 1 98.62 219 ALA B CA 1
ATOM 4037 C C . ALA B 1 219 ? 4.039 -16.609 -1.429 1 98.62 219 ALA B C 1
ATOM 4039 O O . ALA B 1 219 ? 4.992 -16.234 -2.111 1 98.62 219 ALA B O 1
ATOM 4040 N N . ALA B 1 220 ? 4.109 -17.531 -0.492 1 98.81 220 ALA B N 1
ATOM 4041 C CA . ALA B 1 220 ? 5.379 -18.188 -0.219 1 98.81 220 ALA B CA 1
ATOM 4042 C C . ALA B 1 220 ? 5.871 -18.969 -1.441 1 98.81 220 ALA B C 1
ATOM 4044 O O . ALA B 1 220 ? 7.055 -18.906 -1.788 1 98.81 220 ALA B O 1
ATOM 4045 N N . PHE B 1 221 ? 4.961 -19.641 -2.051 1 98.62 221 PHE B N 1
ATOM 4046 C CA . PHE B 1 221 ? 5.293 -20.422 -3.236 1 98.62 221 PHE B CA 1
ATOM 4047 C C . PHE B 1 221 ? 5.824 -19.531 -4.344 1 98.62 221 PHE B C 1
ATOM 4049 O O . PHE B 1 221 ? 6.797 -19.875 -5.02 1 98.62 221 PHE B O 1
ATOM 4056 N N . SER B 1 222 ? 5.199 -18.422 -4.52 1 98.25 222 SER B N 1
ATOM 4057 C CA . SER B 1 222 ? 5.645 -17.469 -5.527 1 98.25 222 SER B CA 1
ATOM 4058 C C . SER B 1 222 ? 7.066 -17 -5.242 1 98.25 222 SER B C 1
ATOM 4060 O O . SER B 1 222 ? 7.871 -16.844 -6.164 1 98.25 222 SER B O 1
ATOM 4062 N N . GLY B 1 223 ? 7.383 -16.75 -3.965 1 98.19 223 GLY B N 1
ATOM 4063 C CA . GLY B 1 223 ? 8.727 -16.359 -3.586 1 98.19 223 GLY B CA 1
ATOM 4064 C C . GLY B 1 223 ? 9.773 -17.406 -3.904 1 98.19 223 GLY B C 1
ATOM 4065 O O . GLY B 1 223 ? 10.852 -17.078 -4.414 1 98.19 223 GLY B O 1
ATOM 4066 N N . VAL B 1 224 ? 9.414 -18.594 -3.656 1 98.19 224 VAL B N 1
ATOM 4067 C CA . VAL B 1 224 ? 10.336 -19.703 -3.906 1 98.19 224 VAL B CA 1
ATOM 4068 C C . VAL B 1 224 ? 10.547 -19.875 -5.41 1 98.19 224 VAL B C 1
ATOM 4070 O O . VAL B 1 224 ? 11.664 -20.125 -5.863 1 98.19 224 VAL B O 1
ATOM 4073 N N . THR B 1 225 ? 9.5 -19.766 -6.145 1 97.44 225 THR B N 1
ATOM 4074 C CA . THR B 1 225 ? 9.602 -19.875 -7.598 1 97.44 225 THR B CA 1
ATOM 4075 C C . THR B 1 225 ? 10.484 -18.766 -8.164 1 97.44 225 THR B C 1
ATOM 4077 O O . THR B 1 225 ? 11.289 -19 -9.062 1 97.44 225 THR B O 1
ATOM 4080 N N . GLN B 1 226 ? 10.352 -17.594 -7.645 1 96.19 226 GLN B N 1
ATOM 4081 C CA . GLN B 1 226 ? 11.18 -16.484 -8.109 1 96.19 226 GLN B CA 1
ATOM 4082 C C . GLN B 1 226 ? 12.648 -16.719 -7.781 1 96.19 226 GLN B C 1
ATOM 4084 O O . GLN B 1 226 ? 13.523 -16.438 -8.602 1 96.19 226 GLN B O 1
ATOM 4089 N N . PHE B 1 227 ? 12.867 -17.156 -6.605 1 97.38 227 PHE B N 1
ATOM 4090 C CA . PHE B 1 227 ? 14.234 -17.5 -6.242 1 97.38 227 PHE B CA 1
ATOM 4091 C C . PHE B 1 227 ? 14.797 -18.547 -7.188 1 97.38 227 PHE B C 1
ATOM 4093 O O . PHE B 1 227 ? 15.945 -18.453 -7.629 1 97.38 227 PHE B O 1
ATOM 4100 N N . SER B 1 228 ? 14.008 -19.547 -7.445 1 96.56 228 SER B N 1
ATOM 4101 C CA . SER B 1 228 ? 14.422 -20.656 -8.289 1 96.56 228 SER B CA 1
ATOM 4102 C C . SER B 1 228 ? 14.734 -20.203 -9.711 1 96.56 228 SER B C 1
ATOM 4104 O O . SER B 1 228 ? 15.617 -20.75 -10.375 1 96.56 228 SER B O 1
ATOM 4106 N N . HIS B 1 229 ? 14.031 -19.234 -10.102 1 93.81 229 HIS B N 1
ATOM 4107 C CA . HIS B 1 229 ? 14.227 -18.688 -11.438 1 93.81 229 HIS B CA 1
ATOM 4108 C C . HIS B 1 229 ? 15.523 -17.891 -11.516 1 93.81 229 HIS B C 1
ATOM 4110 O O . HIS B 1 229 ? 16.281 -18.016 -12.484 1 93.81 229 HIS B O 1
ATOM 4116 N N . LEU B 1 230 ? 15.844 -17.109 -10.508 1 93.75 230 LEU B N 1
ATOM 4117 C CA . LEU B 1 230 ? 16.922 -16.125 -10.586 1 93.75 230 LEU B CA 1
ATOM 4118 C C . LEU B 1 230 ? 18.156 -16.625 -9.836 1 93.75 230 LEU B C 1
ATOM 4120 O O . LEU B 1 230 ? 19.219 -16 -9.93 1 93.75 230 LEU B O 1
ATOM 4124 N N . ASN B 1 231 ? 18.031 -17.594 -9.094 1 96 231 ASN B N 1
ATOM 4125 C CA . ASN B 1 231 ? 19.078 -18.125 -8.219 1 96 231 ASN B CA 1
ATOM 4126 C C . ASN B 1 231 ? 19.531 -17.078 -7.203 1 96 231 ASN B C 1
ATOM 4128 O O . ASN B 1 231 ? 20.641 -17.156 -6.684 1 96 231 ASN B O 1
ATOM 4132 N N . SER B 1 232 ? 18.719 -16.125 -7.031 1 97.44 232 SER B N 1
ATOM 4133 C CA . SER B 1 232 ? 19.016 -15.039 -6.109 1 97.44 232 SER B CA 1
ATOM 4134 C C . SER B 1 232 ? 17.75 -14.25 -5.762 1 97.44 232 SER B C 1
ATOM 4136 O O . SER B 1 232 ? 16.781 -14.25 -6.527 1 97.44 232 SER B O 1
ATOM 4138 N N . LEU B 1 233 ? 17.734 -13.703 -4.645 1 98.12 233 LEU B N 1
ATOM 4139 C CA . LEU B 1 233 ? 16.641 -12.836 -4.238 1 98.12 233 LEU B CA 1
ATOM 4140 C C . LEU B 1 233 ? 17.125 -11.727 -3.311 1 98.12 233 LEU B C 1
ATOM 4142 O O . LEU B 1 233 ? 17.938 -11.977 -2.412 1 98.12 233 LEU B O 1
ATOM 4146 N N . SER B 1 234 ? 16.703 -10.539 -3.645 1 98.25 234 SER B N 1
ATOM 4147 C CA . SER B 1 234 ? 17.047 -9.375 -2.83 1 98.25 234 SER B CA 1
ATOM 4148 C C . SER B 1 234 ? 16.125 -9.258 -1.62 1 98.25 234 SER B C 1
ATOM 4150 O O . SER B 1 234 ? 14.961 -9.68 -1.672 1 98.25 234 SER B O 1
ATOM 4152 N N . PRO B 1 235 ? 16.641 -8.664 -0.553 1 97.56 235 PRO B N 1
ATOM 4153 C CA . PRO B 1 235 ? 15.781 -8.445 0.615 1 97.56 235 PRO B CA 1
ATOM 4154 C C . PRO B 1 235 ? 14.594 -7.535 0.315 1 97.56 235 PRO B C 1
ATOM 4156 O O . PRO B 1 235 ? 13.586 -7.566 1.028 1 97.56 235 PRO B O 1
ATOM 4159 N N . ILE B 1 236 ? 14.625 -6.738 -0.719 1 96.06 236 ILE B N 1
ATOM 4160 C CA . ILE B 1 236 ? 13.555 -5.797 -1.028 1 96.06 236 ILE B CA 1
ATOM 4161 C C . ILE B 1 236 ? 12.617 -6.406 -2.064 1 96.06 236 ILE B C 1
ATOM 4163 O O . ILE B 1 236 ? 11.648 -5.77 -2.486 1 96.06 236 ILE B O 1
ATOM 4167 N N . ALA B 1 237 ? 12.922 -7.668 -2.436 1 96.88 237 ALA B N 1
ATOM 4168 C CA . ALA B 1 237 ? 12.055 -8.32 -3.412 1 96.88 237 ALA B CA 1
ATOM 4169 C C . ALA B 1 237 ? 10.602 -8.336 -2.938 1 96.88 237 ALA B C 1
ATOM 4171 O O . ALA B 1 237 ? 10.336 -8.547 -1.752 1 96.88 237 ALA B O 1
ATOM 4172 N N . GLY B 1 238 ? 9.734 -8.055 -3.826 1 96.31 238 GLY B N 1
ATOM 4173 C CA . GLY B 1 238 ? 8.312 -8.133 -3.543 1 96.31 238 GLY B CA 1
ATOM 4174 C C . GLY B 1 238 ? 7.75 -6.859 -2.936 1 96.31 238 GLY B C 1
ATOM 4175 O O . GLY B 1 238 ? 6.562 -6.793 -2.607 1 96.31 238 GLY B O 1
ATOM 4176 N N . GLU B 1 239 ? 8.586 -5.859 -2.74 1 95.31 239 GLU B N 1
ATOM 4177 C CA . GLU B 1 239 ? 8.055 -4.578 -2.287 1 95.31 239 GLU B CA 1
ATOM 4178 C C . GLU B 1 239 ? 7.031 -4.027 -3.27 1 95.31 239 GLU B C 1
ATOM 4180 O O . GLU B 1 239 ? 7.258 -4.027 -4.48 1 95.31 239 GLU B O 1
ATOM 4185 N N . GLN B 1 240 ? 5.867 -3.656 -2.834 1 93.62 240 GLN B N 1
ATOM 4186 C CA . GLN B 1 240 ? 4.746 -3.08 -3.566 1 93.62 240 GLN B CA 1
ATOM 4187 C C . GLN B 1 240 ? 3.932 -4.164 -4.27 1 93.62 240 GLN B C 1
ATOM 4189 O O . GLN B 1 240 ? 2.898 -3.875 -4.875 1 93.62 240 GLN B O 1
ATOM 4194 N N . TYR B 1 241 ? 4.383 -5.438 -4.137 1 95.31 241 TYR B N 1
ATOM 4195 C CA . TYR B 1 241 ? 3.611 -6.508 -4.754 1 95.31 241 TYR B CA 1
ATOM 4196 C C . TYR B 1 241 ? 2.193 -6.551 -4.199 1 95.31 241 TYR B C 1
ATOM 4198 O O . TYR B 1 241 ? 1.259 -6.953 -4.895 1 95.31 241 TYR B O 1
ATOM 4206 N N . GLU B 1 242 ? 2.08 -6.156 -2.986 1 96.25 242 GLU B N 1
ATOM 4207 C CA . GLU B 1 242 ? 0.75 -6.148 -2.383 1 96.25 242 GLU B CA 1
ATOM 4208 C C . GLU B 1 242 ? -0.198 -5.23 -3.15 1 96.25 242 GLU B C 1
ATOM 4210 O O . GLU B 1 242 ? -1.335 -5.609 -3.443 1 96.25 242 GLU B O 1
ATOM 4215 N N . LEU B 1 243 ? 0.292 -4.07 -3.547 1 96.06 243 LEU B N 1
ATOM 4216 C CA . LEU B 1 243 ? -0.558 -3.104 -4.234 1 96.06 243 LEU B CA 1
ATOM 4217 C C . LEU B 1 243 ? -0.732 -3.482 -5.703 1 96.06 243 LEU B C 1
ATOM 4219 O O . LEU B 1 243 ? -1.812 -3.305 -6.27 1 96.06 243 LEU B O 1
ATOM 4223 N N . TYR B 1 244 ? 0.312 -4.062 -6.281 1 95.62 244 TYR B N 1
ATOM 4224 C CA . TYR B 1 244 ? 0.196 -4.535 -7.656 1 95.62 244 TYR B CA 1
ATOM 4225 C C . TYR B 1 244 ? -0.768 -5.711 -7.754 1 95.62 244 TYR B C 1
ATOM 4227 O O . TYR B 1 244 ? -1.527 -5.824 -8.719 1 95.62 244 TYR B O 1
ATOM 4235 N N . ALA B 1 245 ? -0.642 -6.543 -6.758 1 97.56 245 ALA B N 1
ATOM 4236 C CA . ALA B 1 245 ? -1.539 -7.695 -6.75 1 97.56 245 ALA B CA 1
ATOM 4237 C C . ALA B 1 245 ? -2.994 -7.258 -6.602 1 97.56 245 ALA B C 1
ATOM 4239 O O . ALA B 1 245 ? -3.883 -7.797 -7.266 1 97.56 245 ALA B O 1
ATOM 4240 N N . ILE B 1 246 ? -3.211 -6.312 -5.754 1 97.19 246 ILE B N 1
ATOM 4241 C CA . ILE B 1 246 ? -4.562 -5.785 -5.598 1 97.19 246 ILE B CA 1
ATOM 4242 C C . ILE B 1 246 ? -5.027 -5.156 -6.91 1 97.19 246 ILE B C 1
ATOM 4244 O O . ILE B 1 246 ? -6.148 -5.398 -7.359 1 97.19 246 ILE B O 1
ATOM 4248 N N . ALA B 1 247 ? -4.129 -4.402 -7.516 1 96.94 247 ALA B N 1
ATOM 4249 C CA . ALA B 1 247 ? -4.465 -3.76 -8.781 1 96.94 247 ALA B CA 1
ATOM 4250 C C . ALA B 1 247 ? -4.863 -4.789 -9.836 1 96.94 247 ALA B C 1
ATOM 4252 O O . ALA B 1 247 ? -5.898 -4.652 -10.492 1 96.94 247 ALA B O 1
ATOM 4253 N N . ALA B 1 248 ? -4.051 -5.816 -9.938 1 97.25 248 ALA B N 1
ATOM 4254 C CA . ALA B 1 248 ? -4.32 -6.852 -10.93 1 97.25 248 ALA B CA 1
ATOM 4255 C C . ALA B 1 248 ? -5.641 -7.559 -10.641 1 97.25 248 ALA B C 1
ATOM 4257 O O . ALA B 1 248 ? -6.41 -7.852 -11.562 1 97.25 248 ALA B O 1
ATOM 4258 N N . THR B 1 249 ? -5.855 -7.855 -9.398 1 97.25 249 THR B N 1
ATOM 4259 C CA . THR B 1 249 ? -7.074 -8.539 -8.984 1 97.25 249 THR B CA 1
ATOM 4260 C C . THR B 1 249 ? -8.305 -7.695 -9.305 1 97.25 249 THR B C 1
ATOM 4262 O O . THR B 1 249 ? -9.312 -8.219 -9.789 1 97.25 249 THR B O 1
ATOM 4265 N N . VAL B 1 250 ? -8.203 -6.41 -9.086 1 96.19 250 VAL B N 1
ATOM 4266 C CA . VAL B 1 250 ? -9.32 -5.504 -9.32 1 96.19 250 VAL B CA 1
ATOM 4267 C C . VAL B 1 250 ? -9.531 -5.324 -10.828 1 96.19 250 VAL B C 1
ATOM 4269 O O . VAL B 1 250 ? -10.664 -5.285 -11.305 1 96.19 250 VAL B O 1
ATOM 4272 N N . ILE B 1 251 ? -8.43 -5.215 -11.523 1 95.94 251 ILE B N 1
ATOM 4273 C CA . ILE B 1 251 ? -8.523 -5.18 -12.977 1 95.94 251 ILE B CA 1
ATOM 4274 C C . ILE B 1 251 ? -9.258 -6.422 -13.484 1 95.94 251 ILE B C 1
ATOM 4276 O O . ILE B 1 251 ? -10.062 -6.344 -14.414 1 95.94 251 ILE B O 1
ATOM 4280 N N . GLY B 1 252 ? -9.008 -7.516 -12.805 1 95.19 252 GLY B N 1
ATOM 4281 C CA . GLY B 1 252 ? -9.656 -8.773 -13.141 1 95.19 252 GLY B CA 1
ATOM 4282 C C . GLY B 1 252 ? -11.117 -8.82 -12.742 1 95.19 252 GLY B C 1
ATOM 4283 O O . GLY B 1 252 ? -11.797 -9.828 -12.961 1 95.19 252 GLY B O 1
ATOM 4284 N N . GLY B 1 253 ? -11.617 -7.824 -12.07 1 92.81 253 GLY B N 1
ATOM 4285 C CA . GLY B 1 253 ? -13.047 -7.719 -11.828 1 92.81 253 GLY B CA 1
ATOM 4286 C C . GLY B 1 253 ? -13.438 -8.078 -10.406 1 92.81 253 GLY B C 1
ATOM 4287 O O . GLY B 1 253 ? -14.625 -8.133 -10.078 1 92.81 253 GLY B O 1
ATOM 4288 N N . THR B 1 254 ? -12.461 -8.312 -9.602 1 94.12 254 THR B N 1
ATOM 4289 C CA . THR B 1 254 ? -12.773 -8.664 -8.227 1 94.12 254 THR B CA 1
ATOM 4290 C C . THR B 1 254 ? -13.141 -7.426 -7.418 1 94.12 254 THR B C 1
ATOM 4292 O O . THR B 1 254 ? -12.508 -6.379 -7.555 1 94.12 254 THR B O 1
ATOM 4295 N N . SER B 1 255 ? -14.188 -7.578 -6.594 1 93.5 255 SER B N 1
ATOM 4296 C CA . SER B 1 255 ? -14.656 -6.465 -5.781 1 93.5 255 SER B CA 1
ATOM 4297 C C . SER B 1 255 ? -13.766 -6.242 -4.566 1 93.5 255 SER B C 1
ATOM 4299 O O . SER B 1 255 ? -13.312 -7.203 -3.939 1 93.5 255 SER B O 1
ATOM 4301 N N . LEU B 1 256 ? -13.602 -5.02 -4.242 1 93.12 256 LEU B N 1
ATOM 4302 C CA . LEU B 1 256 ? -12.852 -4.688 -3.033 1 93.12 256 LEU B CA 1
ATOM 4303 C C . LEU B 1 256 ? -13.688 -4.973 -1.787 1 93.12 256 LEU B C 1
ATOM 4305 O O . LEU B 1 256 ? -13.148 -5.062 -0.683 1 93.12 256 LEU B O 1
ATOM 4309 N N . LYS B 1 257 ? -14.953 -5.086 -1.948 1 92.38 257 LYS B N 1
ATOM 4310 C CA . LYS B 1 257 ? -15.852 -5.285 -0.813 1 92.38 257 LYS B CA 1
ATOM 4311 C C . LYS B 1 257 ? -16.062 -6.77 -0.53 1 92.38 257 LYS B C 1
ATOM 4313 O O . LYS B 1 257 ? -16.703 -7.133 0.455 1 92.38 257 LYS B O 1
ATOM 4318 N N . GLY B 1 258 ? -15.516 -7.586 -1.376 1 95.06 258 GLY B N 1
ATOM 4319 C CA . GLY B 1 258 ? -15.648 -9.023 -1.188 1 95.06 258 GLY B CA 1
ATOM 4320 C C . GLY B 1 258 ? -16.875 -9.602 -1.865 1 95.06 258 GLY B C 1
ATOM 4321 O O . GLY B 1 258 ? -17.719 -8.859 -2.389 1 95.06 258 GLY B O 1
ATOM 4322 N N . GLY B 1 259 ? -16.906 -10.852 -2.002 1 96.06 259 GLY B N 1
ATOM 4323 C CA . GLY B 1 259 ? -18.094 -11.586 -2.4 1 96.06 259 GLY B CA 1
ATOM 4324 C C . GLY B 1 259 ? -18.188 -11.797 -3.9 1 96.06 259 GLY B C 1
ATOM 4325 O O . GLY B 1 259 ? -19.016 -12.586 -4.367 1 96.06 259 GLY B O 1
ATOM 4326 N N . GLN B 1 260 ? -17.359 -11.094 -4.617 1 94.06 260 GLN B N 1
ATOM 4327 C CA . GLN B 1 260 ? -17.438 -11.227 -6.07 1 94.06 260 GLN B CA 1
ATOM 4328 C C . GLN B 1 260 ? -16.047 -11.219 -6.691 1 94.06 260 GLN B C 1
ATOM 4330 O O . GLN B 1 260 ? -15.188 -10.43 -6.301 1 94.06 260 GLN B O 1
ATOM 4335 N N . GLY B 1 261 ? -15.828 -12.102 -7.68 1 94.06 261 GLY B N 1
ATOM 4336 C CA . GLY B 1 261 ? -14.57 -12.156 -8.414 1 94.06 261 GLY B CA 1
ATOM 4337 C C . GLY B 1 261 ? -14.477 -13.352 -9.336 1 94.06 261 GLY B C 1
ATOM 4338 O O . GLY B 1 261 ? -15.367 -14.203 -9.359 1 94.06 261 GLY B O 1
ATOM 4339 N N . SER B 1 262 ? -13.477 -13.312 -10.141 1 94.25 262 SER B N 1
ATOM 4340 C CA . SER B 1 262 ? -13.258 -14.398 -11.094 1 94.25 262 SER B CA 1
ATOM 4341 C C . SER B 1 262 ? -11.773 -14.688 -11.273 1 94.25 262 SER B C 1
ATOM 4343 O O . SER B 1 262 ? -11 -13.797 -11.633 1 94.25 262 SER B O 1
ATOM 4345 N N . ILE B 1 263 ? -11.477 -15.914 -11.117 1 97 263 ILE B N 1
ATOM 4346 C CA . ILE B 1 263 ? -10.086 -16.328 -11.266 1 97 263 ILE B CA 1
ATOM 4347 C C . ILE B 1 263 ? -9.672 -16.234 -12.734 1 97 263 ILE B C 1
ATOM 4349 O O . ILE B 1 263 ? -8.539 -15.867 -13.047 1 97 263 ILE B O 1
ATOM 4353 N N . ILE B 1 264 ? -10.539 -16.484 -13.617 1 95.69 264 ILE B N 1
ATOM 4354 C CA . ILE B 1 264 ? -10.242 -16.438 -15.039 1 95.69 264 ILE B CA 1
ATOM 4355 C C . ILE B 1 264 ? -9.906 -15.016 -15.461 1 95.69 264 ILE B C 1
ATOM 4357 O O . ILE B 1 264 ? -8.93 -14.789 -16.188 1 95.69 264 ILE B O 1
ATOM 4361 N N . SER B 1 265 ? -10.727 -14.086 -15.016 1 95.38 265 SER B N 1
ATOM 4362 C CA . SER B 1 265 ? -10.461 -12.688 -15.336 1 95.38 265 SER B CA 1
ATOM 4363 C C . SER B 1 265 ? -9.156 -12.219 -14.703 1 95.38 265 SER B C 1
ATOM 4365 O O . SER B 1 265 ? -8.453 -11.375 -15.273 1 95.38 265 SER B O 1
ATOM 4367 N N . THR B 1 266 ? -8.891 -12.781 -13.547 1 96.44 266 THR B N 1
ATOM 4368 C CA . THR B 1 266 ? -7.645 -12.438 -12.867 1 96.44 266 THR B CA 1
ATOM 4369 C C . THR B 1 266 ? -6.441 -12.961 -13.648 1 96.44 266 THR B C 1
ATOM 4371 O O . THR B 1 266 ? -5.418 -12.281 -13.75 1 96.44 266 THR B O 1
ATOM 4374 N N . LEU B 1 267 ? -6.562 -14.148 -14.133 1 97.19 267 LEU B N 1
ATOM 4375 C CA . LEU B 1 267 ? -5.508 -14.695 -14.977 1 97.19 267 LEU B CA 1
ATOM 4376 C C . LEU B 1 267 ? -5.277 -13.812 -16.203 1 97.19 267 LEU B C 1
ATOM 4378 O O . LEU B 1 267 ? -4.133 -13.508 -16.547 1 97.19 267 LEU B O 1
ATOM 4382 N N . LEU B 1 268 ? -6.312 -13.359 -16.781 1 96.31 268 LEU B N 1
ATOM 4383 C CA . LEU B 1 268 ? -6.223 -12.492 -17.953 1 96.31 268 LEU B CA 1
ATOM 4384 C C . LEU B 1 268 ? -5.617 -11.141 -17.562 1 96.31 268 LEU B C 1
ATOM 4386 O O . LEU B 1 268 ? -4.859 -10.555 -18.344 1 96.31 268 LEU B O 1
ATOM 4390 N N . ALA B 1 269 ? -6.031 -10.656 -16.438 1 96.94 269 ALA B N 1
ATOM 4391 C CA . ALA B 1 269 ? -5.496 -9.383 -15.969 1 96.94 269 ALA B CA 1
ATOM 4392 C C . ALA B 1 269 ? -3.984 -9.469 -15.773 1 96.94 269 ALA B C 1
ATOM 4394 O O . ALA B 1 269 ? -3.262 -8.516 -16.078 1 96.94 269 ALA B O 1
ATOM 4395 N N . THR B 1 270 ? -3.539 -10.531 -15.203 1 97.25 270 THR B N 1
ATOM 4396 C CA . THR B 1 270 ? -2.107 -10.719 -15 1 97.25 270 THR B CA 1
ATOM 4397 C C . THR B 1 270 ? -1.379 -10.828 -16.328 1 97.25 270 THR B C 1
ATOM 4399 O O . THR B 1 270 ? -0.275 -10.305 -16.484 1 97.25 270 THR B O 1
ATOM 4402 N N . LEU B 1 271 ? -1.986 -11.492 -17.219 1 96.5 271 LEU B N 1
ATOM 4403 C CA . LEU B 1 271 ? -1.435 -11.555 -18.578 1 96.5 271 LEU B CA 1
ATOM 4404 C C . LEU B 1 271 ? -1.352 -10.164 -19.188 1 96.5 271 LEU B C 1
ATOM 4406 O O . LEU B 1 271 ? -0.389 -9.852 -19.891 1 96.5 271 LEU B O 1
ATOM 4410 N N . LEU B 1 272 ? -2.359 -9.422 -18.953 1 96.25 272 LEU B N 1
ATOM 4411 C CA . LEU B 1 272 ? -2.402 -8.047 -19.438 1 96.25 272 LEU B CA 1
ATOM 4412 C C . LEU B 1 272 ? -1.221 -7.246 -18.906 1 96.25 272 LEU B C 1
ATOM 4414 O O . LEU B 1 272 ? -0.55 -6.543 -19.672 1 96.25 272 LEU B O 1
ATOM 4418 N N . LEU B 1 273 ? -0.948 -7.379 -17.625 1 95 273 LEU B N 1
ATOM 4419 C CA . LEU B 1 273 ? 0.165 -6.664 -17.016 1 95 273 LEU B CA 1
ATOM 4420 C C . LEU B 1 273 ? 1.492 -7.086 -17.641 1 95 273 LEU B C 1
ATOM 4422 O O . LEU B 1 273 ? 2.344 -6.242 -17.922 1 95 273 LEU B O 1
ATOM 4426 N N . SER B 1 274 ? 1.619 -8.336 -17.844 1 95.88 274 SER B N 1
ATOM 4427 C CA . SER B 1 274 ? 2.859 -8.859 -18.406 1 95.88 274 SER B CA 1
ATOM 4428 C C . SER B 1 274 ? 3.006 -8.469 -19.875 1 95.88 274 SER B C 1
ATOM 4430 O O . SER B 1 274 ? 4.121 -8.266 -20.359 1 95.88 274 SER B O 1
ATOM 4432 N N . THR B 1 275 ? 1.907 -8.414 -20.547 1 96.44 275 THR B N 1
ATOM 4433 C CA . THR B 1 275 ? 1.921 -7.957 -21.938 1 96.44 275 THR B CA 1
ATOM 4434 C C . THR B 1 275 ? 2.432 -6.52 -22.031 1 96.44 275 THR B C 1
ATOM 4436 O O . THR B 1 275 ? 3.223 -6.191 -22.906 1 96.44 275 THR B O 1
ATOM 4439 N N . VAL B 1 276 ? 2.029 -5.703 -21.109 1 95.69 276 VAL B N 1
ATOM 4440 C CA . VAL B 1 276 ? 2.508 -4.328 -21.078 1 95.69 276 VAL B CA 1
ATOM 4441 C C . VAL B 1 276 ? 4.02 -4.309 -20.844 1 95.69 276 VAL B C 1
ATOM 4443 O O . VAL B 1 276 ? 4.754 -3.611 -21.547 1 95.69 276 VAL B O 1
ATOM 4446 N N . ASP B 1 277 ? 4.383 -5.102 -19.891 1 94.38 277 ASP B N 1
ATOM 4447 C CA . ASP B 1 277 ? 5.789 -5.148 -19.516 1 94.38 277 ASP B CA 1
ATOM 4448 C C . ASP B 1 277 ? 6.668 -5.566 -20.688 1 94.38 277 ASP B C 1
ATOM 4450 O O . ASP B 1 277 ? 7.637 -4.879 -21.016 1 94.38 277 ASP B O 1
ATOM 4454 N N . THR B 1 278 ? 6.336 -6.633 -21.344 1 93.56 278 THR B N 1
ATOM 4455 C CA . THR B 1 278 ? 7.113 -7.168 -22.453 1 93.56 278 THR B CA 1
ATOM 4456 C C . THR B 1 278 ? 6.965 -6.285 -23.703 1 93.56 278 THR B C 1
ATOM 4458 O O . THR B 1 278 ? 7.938 -6.047 -24.422 1 93.56 278 THR B O 1
ATOM 4461 N N . GLY B 1 279 ? 5.805 -5.82 -23.938 1 94.44 279 GLY B N 1
ATOM 4462 C CA . GLY B 1 279 ? 5.531 -5.008 -25.109 1 94.44 279 GLY B CA 1
ATOM 4463 C C . GLY B 1 279 ? 6.305 -3.703 -25.125 1 94.44 279 GLY B C 1
ATOM 4464 O O . GLY B 1 279 ? 6.855 -3.314 -26.156 1 94.44 279 GLY B O 1
ATOM 4465 N N . ILE B 1 280 ? 6.355 -3.035 -24.016 1 94.31 280 ILE B N 1
ATOM 4466 C CA . ILE B 1 280 ? 7.055 -1.755 -23.922 1 94.31 280 ILE B CA 1
ATOM 4467 C C . ILE B 1 280 ? 8.531 -1.948 -24.266 1 94.31 280 ILE B C 1
ATOM 4469 O O . ILE B 1 280 ? 9.125 -1.145 -24.984 1 94.31 280 ILE B O 1
ATOM 4473 N N . VAL B 1 281 ? 9.039 -2.982 -23.734 1 91.62 281 VAL B N 1
ATOM 4474 C CA . VAL B 1 281 ? 10.453 -3.277 -23.984 1 91.62 281 VAL B CA 1
ATOM 4475 C C . VAL B 1 281 ? 10.664 -3.611 -25.453 1 91.62 281 VAL B C 1
ATOM 4477 O O . VAL B 1 281 ? 11.633 -3.15 -26.062 1 91.62 281 VAL B O 1
ATOM 4480 N N . GLN B 1 282 ? 9.82 -4.309 -25.953 1 92.06 282 GLN B N 1
ATOM 4481 C CA . GLN B 1 282 ? 9.969 -4.773 -27.328 1 92.06 282 GLN B CA 1
ATOM 4482 C C . GLN B 1 282 ? 9.883 -3.613 -28.312 1 92.06 282 GLN B C 1
ATOM 4484 O O . GLN B 1 282 ? 10.547 -3.627 -29.359 1 92.06 282 GLN B O 1
ATOM 4489 N N . ILE B 1 283 ? 9.062 -2.631 -28.062 1 93.81 283 ILE B N 1
ATOM 4490 C CA . ILE B 1 283 ? 8.914 -1.532 -29 1 93.81 283 ILE B CA 1
ATOM 4491 C C . ILE B 1 283 ? 9.938 -0.441 -28.703 1 93.81 283 ILE B C 1
ATOM 4493 O O . ILE B 1 283 ? 9.922 0.622 -29.328 1 93.81 283 ILE B O 1
ATOM 4497 N N . GLY B 1 284 ? 10.766 -0.632 -27.672 1 92.44 284 GLY B N 1
ATOM 4498 C CA . GLY B 1 284 ? 11.891 0.247 -27.391 1 92.44 284 GLY B CA 1
ATOM 4499 C C . GLY B 1 284 ? 11.508 1.465 -26.578 1 92.44 284 GLY B C 1
ATOM 4500 O O . GLY B 1 284 ? 12.172 2.5 -26.641 1 92.44 284 GLY B O 1
ATOM 4501 N N . VAL B 1 285 ? 10.453 1.375 -25.984 1 91.25 285 VAL B N 1
ATOM 4502 C CA . VAL B 1 285 ? 10.023 2.465 -25.109 1 91.25 285 VAL B CA 1
ATOM 4503 C C . VAL B 1 285 ? 10.578 2.252 -23.703 1 91.25 285 VAL B C 1
ATOM 4505 O O . VAL B 1 285 ? 10.805 1.115 -23.281 1 91.25 285 VAL B O 1
ATOM 4508 N N . SER B 1 286 ? 10.789 3.363 -23 1 94.19 286 SER B N 1
ATOM 4509 C CA . SER B 1 286 ? 11.328 3.287 -21.641 1 94.19 286 SER B CA 1
ATOM 4510 C C . SER B 1 286 ? 10.414 2.48 -20.719 1 94.19 286 SER B C 1
ATOM 4512 O O . SER B 1 286 ? 9.188 2.6 -20.797 1 94.19 286 SER B O 1
ATOM 4514 N N . THR B 1 287 ? 10.977 1.691 -19.875 1 93 287 THR B N 1
ATOM 4515 C CA . THR B 1 287 ? 10.227 0.882 -18.922 1 93 287 THR B CA 1
ATOM 4516 C C . THR B 1 287 ? 9.547 1.766 -17.875 1 93 287 THR B C 1
ATOM 4518 O O . THR B 1 287 ? 8.664 1.304 -17.141 1 93 287 THR B O 1
ATOM 4521 N N . TYR B 1 288 ? 9.891 3.031 -17.891 1 94.12 288 TYR B N 1
ATOM 4522 C CA . TYR B 1 288 ? 9.297 3.975 -16.953 1 94.12 288 TYR B CA 1
ATOM 4523 C C . TYR B 1 288 ? 7.809 4.156 -17.234 1 94.12 288 TYR B C 1
ATOM 4525 O O . TYR B 1 288 ? 7.059 4.59 -16.359 1 94.12 288 TYR B O 1
ATOM 4533 N N . TRP B 1 289 ? 7.387 3.707 -18.359 1 94.44 289 TRP B N 1
ATOM 4534 C CA . TRP B 1 289 ? 5.988 3.871 -18.75 1 94.44 289 TRP B CA 1
ATOM 4535 C C . TRP B 1 289 ? 5.125 2.762 -18.156 1 94.44 289 TRP B C 1
ATOM 4537 O O . TRP B 1 289 ? 3.896 2.859 -18.141 1 94.44 289 TRP B O 1
ATOM 4547 N N . TYR B 1 290 ? 5.688 1.735 -17.656 1 94 290 TYR B N 1
ATOM 4548 C CA . TYR B 1 290 ? 4.98 0.537 -17.219 1 94 290 TYR B CA 1
ATOM 4549 C C . TYR B 1 290 ? 3.92 0.881 -16.172 1 94 290 TYR B C 1
ATOM 4551 O O . TYR B 1 290 ? 2.74 0.567 -16.359 1 94 290 TYR B O 1
ATOM 4559 N N . ARG B 1 291 ? 4.336 1.63 -15.141 1 96.12 291 ARG B N 1
ATOM 4560 C CA . ARG B 1 291 ? 3.414 1.921 -14.047 1 96.12 291 ARG B CA 1
ATOM 4561 C C . ARG B 1 291 ? 2.277 2.822 -14.508 1 96.12 291 ARG B C 1
ATOM 4563 O O . ARG B 1 291 ? 1.145 2.693 -14.039 1 96.12 291 ARG B O 1
ATOM 4570 N N . SER B 1 292 ? 2.619 3.691 -15.422 1 96.69 292 SER B N 1
ATOM 4571 C CA . SER B 1 292 ? 1.579 4.566 -15.953 1 96.69 292 SER B CA 1
ATOM 4572 C C . SER B 1 292 ? 0.504 3.77 -16.688 1 96.69 292 SER B C 1
ATOM 4574 O O . SER B 1 292 ? -0.69 4.012 -16.5 1 96.69 292 SER B O 1
ATOM 4576 N N . PHE B 1 293 ? 0.91 2.824 -17.469 1 95.38 293 PHE B N 1
ATOM 4577 C CA . PHE B 1 293 ? -0.049 1.996 -18.188 1 95.38 293 PHE B CA 1
ATOM 4578 C C . PHE B 1 293 ? -0.911 1.196 -17.219 1 95.38 293 PHE B C 1
ATOM 4580 O O . PHE B 1 293 ? -2.131 1.123 -17.375 1 95.38 293 PHE B O 1
ATOM 4587 N N . ILE B 1 294 ? -0.279 0.642 -16.203 1 95.5 294 ILE B N 1
ATOM 4588 C CA . ILE B 1 294 ? -1.028 -0.146 -15.234 1 95.5 294 ILE B CA 1
ATOM 4589 C C . ILE B 1 294 ? -2.061 0.737 -14.539 1 95.5 294 ILE B C 1
ATOM 4591 O O . ILE B 1 294 ? -3.219 0.343 -14.383 1 95.5 294 ILE B O 1
ATOM 4595 N N . GLY B 1 295 ? -1.598 1.912 -14.133 1 97.38 295 GLY B N 1
ATOM 4596 C CA . GLY B 1 295 ? -2.521 2.832 -13.492 1 97.38 295 GLY B CA 1
ATOM 4597 C C . GLY B 1 295 ? -3.691 3.219 -14.375 1 97.38 295 GLY B C 1
ATOM 4598 O O . GLY B 1 295 ? -4.84 3.219 -13.93 1 97.38 295 GLY B O 1
ATOM 4599 N N . LEU B 1 296 ? -3.396 3.527 -15.625 1 96.62 296 LEU B N 1
ATOM 4600 C CA . LEU B 1 296 ? -4.441 3.908 -16.562 1 96.62 296 LEU B CA 1
ATOM 4601 C C . LEU B 1 296 ? -5.395 2.746 -16.828 1 96.62 296 LEU B C 1
ATOM 4603 O O . LEU B 1 296 ? -6.613 2.938 -16.859 1 96.62 296 LEU B O 1
ATOM 4607 N N . ILE B 1 297 ? -4.871 1.567 -16.984 1 95.81 297 ILE B N 1
ATOM 4608 C CA . ILE B 1 297 ? -5.68 0.375 -17.203 1 95.81 297 ILE B CA 1
ATOM 4609 C C . ILE B 1 297 ? -6.574 0.116 -16 1 95.81 297 ILE B C 1
ATOM 4611 O O . ILE B 1 297 ? -7.746 -0.234 -16.156 1 95.81 297 ILE B O 1
ATOM 4615 N N . LEU B 1 298 ? -5.98 0.29 -14.812 1 95.81 298 LEU B N 1
ATOM 4616 C CA . LEU B 1 298 ? -6.73 0.073 -13.578 1 95.81 298 LEU B CA 1
ATOM 4617 C C . LEU B 1 298 ? -7.945 0.992 -13.508 1 95.81 298 LEU B C 1
ATOM 4619 O O . LEU B 1 298 ? -9.07 0.531 -13.281 1 95.81 298 LEU B O 1
ATOM 4623 N N . ILE B 1 299 ? -7.754 2.246 -13.75 1 95.56 299 ILE B N 1
ATOM 4624 C CA . ILE B 1 299 ? -8.828 3.227 -13.68 1 95.56 299 ILE B CA 1
ATOM 4625 C C . ILE B 1 299 ? -9.852 2.959 -14.781 1 95.56 299 ILE B C 1
ATOM 4627 O O . ILE B 1 299 ? -11.062 2.99 -14.539 1 95.56 299 ILE B O 1
ATOM 4631 N N . PHE B 1 300 ? -9.352 2.641 -15.938 1 92.88 300 PHE B N 1
ATOM 4632 C CA . PHE B 1 300 ? -10.234 2.359 -17.062 1 92.88 300 PHE B CA 1
ATOM 4633 C C . PHE B 1 300 ? -11.07 1.113 -16.797 1 92.88 300 PHE B C 1
ATOM 4635 O O . PHE B 1 300 ? -12.281 1.119 -17 1 92.88 300 PHE B O 1
ATOM 4642 N N . ALA B 1 301 ? -10.438 0.079 -16.422 1 92 301 ALA B N 1
ATOM 4643 C CA . ALA B 1 301 ? -11.133 -1.172 -16.125 1 92 301 ALA B CA 1
ATOM 4644 C C . ALA B 1 301 ? -12.203 -0.972 -15.055 1 92 301 ALA B C 1
ATOM 4646 O O . ALA B 1 301 ? -13.312 -1.498 -15.172 1 92 301 ALA B O 1
ATOM 4647 N N . MET B 1 302 ? -11.867 -0.186 -14.07 1 91.5 302 MET B N 1
ATOM 4648 C CA . MET B 1 302 ? -12.812 0.043 -12.984 1 91.5 302 MET B CA 1
ATOM 4649 C C . MET B 1 302 ? -13.984 0.896 -13.453 1 91.5 302 MET B C 1
ATOM 4651 O O . MET B 1 302 ? -15.117 0.703 -13.008 1 91.5 302 MET B O 1
ATOM 4655 N N . THR B 1 303 ? -13.703 1.829 -14.312 1 91.69 303 THR B N 1
ATOM 4656 C CA . THR B 1 303 ? -14.766 2.656 -14.859 1 91.69 303 THR B CA 1
ATOM 4657 C C . THR B 1 303 ? -15.766 1.802 -15.641 1 91.69 303 THR B C 1
ATOM 4659 O O . THR B 1 303 ? -16.984 1.955 -15.484 1 91.69 303 THR B O 1
ATOM 4662 N N . ILE B 1 304 ? -15.281 0.857 -16.406 1 88.44 304 ILE B N 1
ATOM 4663 C CA . ILE B 1 304 ? -16.141 -0.028 -17.188 1 88.44 304 ILE B CA 1
ATOM 4664 C C . ILE B 1 304 ? -16.938 -0.936 -16.25 1 88.44 304 ILE B C 1
ATOM 4666 O O . ILE B 1 304 ? -18.125 -1.135 -16.438 1 88.44 304 ILE B O 1
ATOM 4670 N N . ASN B 1 305 ? -16.234 -1.423 -15.242 1 85.25 305 ASN B N 1
ATOM 4671 C CA . ASN B 1 305 ? -16.875 -2.33 -14.305 1 85.25 305 ASN B CA 1
ATOM 4672 C C . ASN B 1 305 ? -18.031 -1.645 -13.562 1 85.25 305 ASN B C 1
ATOM 4674 O O . ASN B 1 305 ? -19.078 -2.246 -13.352 1 85.25 305 ASN B O 1
ATOM 4678 N N . VAL B 1 306 ? -17.844 -0.446 -13.18 1 86.56 306 VAL B N 1
ATOM 4679 C CA . VAL B 1 306 ? -18.859 0.301 -12.453 1 86.56 306 VAL B CA 1
ATOM 4680 C C . VAL B 1 306 ? -20.062 0.562 -13.367 1 86.56 306 VAL B C 1
ATOM 4682 O O . VAL B 1 306 ? -21.219 0.427 -12.953 1 86.56 306 VAL B O 1
ATOM 4685 N N . TYR B 1 307 ? -19.812 0.874 -14.586 1 84.56 307 TYR B N 1
ATOM 4686 C CA . TYR B 1 307 ? -20.875 1.188 -15.539 1 84.56 307 TYR B CA 1
ATOM 4687 C C . TYR B 1 307 ? -21.688 -0.057 -15.891 1 84.56 307 TYR B C 1
ATOM 4689 O O . TYR B 1 307 ? -22.906 0.008 -16.031 1 84.56 307 TYR B O 1
ATOM 4697 N N . LEU B 1 308 ? -21.047 -1.119 -15.977 1 80.31 308 LEU B N 1
ATOM 4698 C CA . LEU B 1 308 ? -21.734 -2.35 -16.359 1 80.31 308 LEU B CA 1
ATOM 4699 C C . LEU B 1 308 ? -22.547 -2.896 -15.188 1 80.31 308 LEU B C 1
ATOM 4701 O O . LEU B 1 308 ? -23.594 -3.529 -15.398 1 80.31 308 LEU B O 1
ATOM 4705 N N . ARG B 1 309 ? -22.141 -2.719 -14.016 1 77.19 309 ARG B N 1
ATOM 4706 C CA . ARG B 1 309 ? -22.859 -3.186 -12.836 1 77.19 309 ARG B CA 1
ATOM 4707 C C . ARG B 1 309 ? -24.109 -2.34 -12.594 1 77.19 309 ARG B C 1
ATOM 4709 O O . ARG B 1 309 ? -25.109 -2.834 -12.07 1 77.19 309 ARG B O 1
ATOM 4716 N N . LYS B 1 310 ? -24.125 -1.099 -12.828 1 73.38 310 LYS B N 1
ATOM 4717 C CA . LYS B 1 310 ? -25.266 -0.212 -12.672 1 73.38 310 LYS B CA 1
ATOM 4718 C C . LYS B 1 310 ? -26.391 -0.585 -13.648 1 73.38 310 LYS B C 1
ATOM 4720 O O . LYS B 1 310 ? -27.578 -0.444 -13.32 1 73.38 310 LYS B O 1
ATOM 4725 N N . SER B 1 311 ? -25.969 -1.081 -14.758 1 64.88 311 SER B N 1
ATOM 4726 C CA . SER B 1 311 ? -26.969 -1.442 -15.75 1 64.88 311 SER B CA 1
ATOM 4727 C C . SER B 1 311 ? -27.734 -2.705 -15.344 1 64.88 311 SER B C 1
ATOM 4729 O O . SER B 1 311 ? -28.859 -2.92 -15.766 1 64.88 311 SER B O 1
ATOM 4731 N N . ASP B 1 312 ? -27.141 -3.467 -14.531 1 56.28 312 ASP B N 1
ATOM 4732 C CA . ASP B 1 312 ? -27.812 -4.684 -14.078 1 56.28 312 ASP B CA 1
ATOM 4733 C C . ASP B 1 312 ? -28.766 -4.395 -12.93 1 56.28 312 ASP B C 1
ATOM 4735 O O . ASP B 1 312 ? -29.766 -5.102 -12.742 1 56.28 312 ASP B O 1
ATOM 4739 N N . SER B 1 313 ? -28.516 -3.363 -12.086 1 50.44 313 SER B N 1
ATOM 4740 C CA . SER B 1 313 ? -29.469 -3.086 -11.008 1 50.44 313 SER B CA 1
ATOM 4741 C C . SER B 1 313 ? -30.625 -2.232 -11.5 1 50.44 313 SER B C 1
ATOM 4743 O O . SER B 1 313 ? -30.453 -1.358 -12.344 1 50.44 313 SER B O 1
#

pLDDT: mean 94.32, std 8.66, range [32.03, 98.94]

Sequence (626 aa):
MYKIHHYFLFGVLVPFISLVSLFTIFSSDFLTLTTWASILASASDIGIIVLGVTLLLIGGEFDLSVGANFALSGLLFGSLTLLGINSFLALTIALAIGACIGLINAACTVFFKIPSFIVTLGSMLILRSLILLYTQGLPVSVEDTNGVMQVLAGELSQNLLSSFIWWFAIGFYLIYLLNWTKLGNHIVATGNNCDSAYLSGINTIRVKFFCFVCCGIIAAFSGVTQFSHLNSLSPIAGEQYELYAIAATVIGGTSLKGGQGSIISTLLATLLLSTVDTGIVQIGVSTYWYRSFIGLILIFAMTINVYLRKSDSMYKIHHYFLFGVLVPFISLVSLFTIFSSDFLTLTTWASILASASDIGIIVLGVTLLLIGGEFDLSVGANFALSGLLFGSLTLLGINSFLALTIALAIGACIGLINAACTVFFKIPSFIVTLGSMLILRSLILLYTQGLPVSVEDTNGVMQVLAGELSQNLLSSFIWWFAIGFYLIYLLNWTKLGNHIVATGNNCDSAYLSGINTIRVKFFCFVCCGIIAAFSGVTQFSHLNSLSPIAGEQYELYAIAATVIGGTSLKGGQGSIISTLLATLLLSTVDTGIVQIGVSTYWYRSFIGLILIFAMTINVYLRKSDS

Nearest PDB structures (foldseek):
  2nq2-assembly1_A  TM=5.363E-01  e=4.029E-02  Haemophilus influenzae
  5b57-assembly1_A  TM=5.551E-01  e=1.389E+00  Burkholderia cenocepacia J2315
  5b58-assembly1_B  TM=4.974E-01  e=7.415E-01  Burkholderia cenocepacia J2315
  5b57-assembly1_B  TM=4.595E-01  e=2.600E+00  Burkholderia cenocepacia J2315
  6z71-assembly1_A  TM=1.642E-01  e=2.174E+00  Aquifex aeolicus VF5

Radius of gyration: 24.12 Å; Cα contacts (8 Å, |Δi|>4): 1210; chains: 2; bounding box: 56×63×66 Å

Secondary structure (DSSP, 8-state):
--SHHHHHHHHHHHHHHHHHHHHHHH-TTTTSHHHHHHHHHHHHHHHHHHHHHHHHHHTT---TTHHHHHHHHHHHHHHHHHTT--HHHHHHHHHHHHHHHHHHHHHHHHHS---HHHHHHHHHHHHHHHHHHHHTT--EE-SS--HHHHHHH-EEETTEETHHHHHHHHHHHHHHHHHHSHHHHHHHHHHH-HHHHHHTT--HHHHHHHHHHHHHHHHHHHHHHHHHHHSEE-TTTTTTHHHHHHHHHHHTT--TTSS---HHHHHHHHHHHHHHHHHHHHTT--GGGHHHHHHHHHHHHHHHHHHHHHHH-/-GGGHHHHHHHHHHHHHHHHHHHHHH-TTTTSHHHHHHHHHHHHHHHHHHHHHHHHHHTT---TTHHHHHHHHHHHHHHHHHTT--HHHHHHHHHHHHHHHHHHHHHHHHHS---HHHHHHHHHHHHHHHHHHHHTT--EE-SS--HHHHHHH-EEETTEETHHHHHHHHHHHHHHHHHHSHHHHHHHHHHH-HHHHHHTT--HHHHHHHHHHHHHHHHHHHHHHHHHHHTEE-TTTTTTHHHHHHHHHHHTT--TTSS---HHHHHHHHHHHHHHHHHHHHTT--GGGHHHHHHHHHHHHHHHHHHHHHHH-

Foldseek 3Di:
DPPQQPLLQVLLVVLLVVLLVVLVVLFVCCPPPLNVLQLLLQLLLLLLLLLLQLLLLQLQAAALQLLLLLQLLLQQLLVCVVVVHDSVVSLVVSLVVLLVLLQVLLCCCPVVVDGSVVSNVVVNVVSLVVLCVVQVQDKRFDDDADDVLQCCFNDDDSNHTNSSVVSVVSLVVVQCCLPPDPLNVLSLVNLVPVVVSVVVPRPSSVSNSVSSSSSSSSSSSSSNNVCSNPRMGGSCGSPCSSVVSVLLQVSSPRDSSHNDGDSVSSSSSSSSLSSLQSSCVSSPHDSVCSVVVSVVSSVSSVVSSVVVVVVVD/DPPQQPLLQVLLVVLLVVLLVVLVVLFVCCPPPLNVLQLLLQLLLLLLLLLLQLLLLQLQAAALQLLLLLQLLLQQLLVCVVVVHDSVVSLVVSLVVLLVLLQVLLCCCPVVVDGSVVSNVVVNVVSLVVLCVVQVQDKRFDDDADDVLQCCFNDDDSNHTNSSVVSVVSLVVVQCPLPPDPLNVLSLVNLVPVVVSVVVPRPSSVSSSVSSSSSSSSSSSSSNNVCSNPRMGGSCGSPCSSVVSVLLQVSSPRDSSHNDGHSVSSSSSSSSLSSLQSSCVSSPHDSVCSVVVSVVSSVSSVVSSVVVVVVVD

InterPro domains:
  IPR001851 ABC transporter, permease [PF02653] (38-302)

Solvent-accessible surface area (backbone atoms only — not comparable to full-atom values): 28568 Å² total; per-residue (Å²): 132,72,74,72,58,57,60,25,40,51,33,32,45,51,60,37,53,51,48,54,52,51,38,46,73,66,24,89,58,50,82,36,68,50,43,49,22,40,26,42,31,52,17,22,55,55,34,30,35,23,53,22,50,39,53,20,22,19,40,46,42,52,60,49,22,42,13,32,38,12,25,45,17,14,43,47,25,48,52,35,40,71,72,65,42,55,55,67,59,23,47,52,51,18,31,49,51,15,27,48,52,13,43,51,45,27,48,48,23,66,76,53,63,39,61,32,55,56,44,16,44,18,47,20,29,30,42,47,16,50,36,32,63,71,45,69,68,41,63,45,69,53,93,72,85,51,73,63,29,39,63,39,20,22,77,74,52,66,63,20,28,35,31,35,56,54,31,49,49,53,46,50,49,51,45,46,38,52,72,73,36,71,64,20,49,49,30,30,39,29,6,58,36,50,67,61,27,38,74,72,69,44,64,52,67,60,47,46,37,49,34,29,23,50,24,19,27,33,13,8,46,29,16,35,29,46,22,37,53,64,36,34,42,48,63,67,39,41,70,64,38,31,58,50,28,50,46,32,23,40,28,4,42,29,36,91,69,17,34,35,62,42,62,66,25,26,54,50,23,27,42,38,55,20,44,49,54,51,41,36,53,69,62,67,43,66,72,44,49,47,40,27,50,52,13,52,48,36,45,51,21,45,44,47,47,47,55,57,53,54,70,73,102,134,71,79,70,61,60,62,25,41,52,35,32,46,52,60,38,54,52,47,52,54,52,37,45,73,68,24,89,58,49,83,37,68,50,44,49,22,40,26,43,32,52,17,24,55,56,34,30,35,24,52,22,51,39,53,21,22,20,39,46,43,53,61,49,23,41,13,32,39,12,25,45,17,13,44,47,25,47,51,35,40,71,73,66,42,55,55,68,58,24,47,51,50,18,32,49,51,15,27,48,52,12,43,49,46,27,47,46,22,67,74,55,64,38,61,34,54,56,45,16,43,17,46,19,28,31,43,46,16,50,36,31,62,71,44,70,70,41,63,44,70,54,91,73,84,50,72,63,30,39,62,39,19,21,76,75,51,66,63,21,30,36,31,36,58,53,32,49,50,52,46,50,49,50,44,46,40,50,73,72,36,70,64,21,49,49,30,30,39,29,6,57,35,51,68,61,28,38,74,70,67,45,63,52,66,60,49,48,36,49,35,30,23,50,24,19,28,34,12,7,46,29,16,37,30,48,21,37,52,62,37,36,41,47,64,67,41,42,70,63,38,32,59,50,30,49,45,32,22,39,29,3,42,30,36,92,69,17,34,36,63,42,61,67,24,26,54,50,23,28,42,39,54,20,44,49,54,52,40,36,54,69,60,70,42,68,73,44,49,46,40,28,50,52,13,51,49,36,46,50,21,45,46,48,47,46,56,57,53,55,70,72,101

Organism: Legionella pneumophila subsp. pneumophila (strain Philadelphia 1 / ATCC 33152 / DSM 7513) (NCBI:txid272624)